Protein AF-0000000072266587 (afdb_homodimer)

InterPro domains:
  IPR001907 ATP-dependent Clp protease proteolytic subunit [PR00127] (75-95)
  IPR001907 ATP-dependent Clp protease proteolytic subunit [PR00127] (106-123)
  IPR001907 ATP-dependent Clp protease proteolytic subunit [PR00127] (182-201)
  IPR023562 Clp protease proteolytic subunit /Translocation-enhancing protein TepA [PF00574] (73-204)
  IPR023562 Clp protease proteolytic subunit /Translocation-enhancing protein TepA [PTHR10381] (73-211)
  IPR029045 ClpP/crotonase-like domain superfamily [SSF52096] (41-207)

Radius of gyration: 27.2 Å; Cα contacts (8 Å, |Δi|>4): 1131; chains: 2; bounding box: 37×79×66 Å

Sequence (558 aa):
MSMRDLPKAEVSAKPGIRSDVNVKALQRWNPDVRSAAEEGDASISILEVIGQDFWGDGVTAKRISGALRAIGDRDVVVNINSPGGDFFEGLAIYNALREHPAKVTVRVLGVAASAASVIAMAGDEIRIARAGFLMIHNTWVLAAGDRHALTEVAQWLEPFDAVSADIYAARSGIDAKKISAMLDRETWISGGQAVEQGFADGLLSADELDLSDADEGRASARAERKFDVLASKAGVSRSEARELLAALKGSKPGAAPASMHDAAVAAEVRNLLNFAKTIMSMRDLPKAEVSAKPGIRSDVNVKALQRWNPDVRSAAEEGDASISILEVIGQDFWGDGVTAKRISGALRAIGDRDVVVNINSPGGDFFEGLAIYNALREHPAKVTVRVLGVAASAASVIAMAGDEIRIARAGFLMIHNTWVLAAGDRHALTEVAQWLEPFDAVSADIYAARSGIDAKKISAMLDRETWISGGQAVEQGFADGLLSADELDLSDADEGRASARAERKFDVLASKAGVSRSEARELLAALKGSKPGAAPASMHDAAVAAEVRNLLNFAKTI

Foldseek 3Di:
DAPAPFDQDDQDDDPQKFFFFQLVLLVQFDLLKDWLDDQPLQEAEQREEDDQFPVRDHNFLVVLLVSLVSNAQDEHEYEYRYRYGGLSRLSSLLNSLLPRNHAYEYEYRAEQEESSLLSQLSHSAYAYAQQHKYKAAQGDIDHDDDPVRVVVVVVVSVVVLQSSLRSQCSQQVDDSVVSSVCRHVIHMAGNVRCCVRRSHVYYDDPSGIDCPVVDPVCVLVSVLSSLQSLCSVVVHDPVRSVVLSCLVVVPDPDDDDSDPVNVVSVVSSVVSVVVSVVD/DAPAPFDQDDQDDDPQKFFFFQLVLLVQFDLLKDWLDDQPLQEAEQSEEDDQFPVRDHNFLVVLLVSLVSNAQDEHEYEYRYRYGGLSRLSSLLNSLLPRNHAYEYEYRAEQEESSLLSQLSGSAYAYAQQHKYKAAQGDIDHDDDPVRVVVVVVVSVVVLQSSLRSQCSQ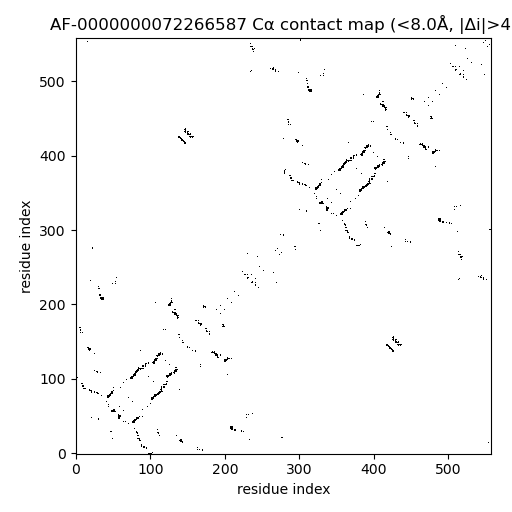QVDDSVVSSVCRHVIHMAGNVRCCVRRSHVYYDDPSGIDPPVVDPVCVLVSVLSSLQSLCSVVVHDPVRSVVLSCLVVVPPPDDDDSDPVNVVSVVVSVVSVVVSVVD

pLDDT: mean 75.25, std 22.13, range [27.99, 98.06]

Solvent-accessible surface area (backbone atoms only — not comparable to full-atom values): 28192 Å² total; per-residue (Å²): 70,38,89,50,92,65,72,82,60,87,72,79,88,55,86,54,50,41,44,54,58,47,54,70,35,51,71,69,45,61,74,48,54,41,70,46,52,81,77,53,88,40,51,46,77,42,55,46,44,31,23,69,40,90,81,65,44,49,49,36,37,66,57,51,52,52,52,46,60,73,47,47,82,43,59,34,40,36,41,32,27,17,32,10,23,22,46,55,38,21,39,48,37,20,47,52,52,21,52,32,72,35,57,34,37,22,36,31,65,36,29,21,14,43,25,35,36,57,31,46,63,33,30,66,40,26,29,25,19,63,90,8,37,38,29,43,46,50,63,43,31,35,42,62,39,29,39,68,52,30,38,49,50,20,58,65,43,47,63,56,38,50,45,50,22,48,41,52,19,64,58,26,68,45,53,46,68,60,41,43,52,40,21,71,66,50,37,79,35,43,23,62,52,25,36,75,56,30,69,26,74,39,68,44,60,75,78,47,49,29,59,74,65,61,41,78,83,36,50,58,55,45,52,47,50,53,46,4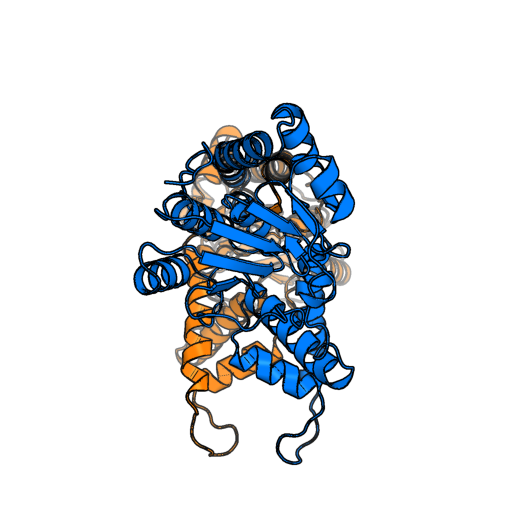9,52,52,27,40,73,44,58,40,42,66,67,54,42,48,50,49,48,36,51,70,66,62,59,64,69,84,85,78,77,87,57,84,60,49,62,48,53,54,50,36,52,44,47,52,44,42,49,43,63,62,84,68,40,88,49,92,68,73,82,61,87,72,78,87,54,86,56,52,41,44,55,58,47,54,70,36,51,70,69,45,62,72,51,52,42,72,44,53,79,75,55,90,41,51,46,77,40,54,46,44,31,23,69,41,90,80,67,42,50,48,37,36,68,57,50,49,52,51,48,61,73,47,48,83,43,59,34,40,36,39,31,26,16,32,9,22,22,46,54,38,22,40,47,38,21,47,51,50,21,52,32,72,34,55,33,36,23,35,31,65,37,28,20,15,42,25,36,35,56,32,48,64,31,31,67,40,28,30,24,17,63,89,9,37,38,29,44,48,50,63,43,32,36,40,62,37,30,40,68,52,30,38,52,49,20,59,65,41,48,63,56,38,50,45,50,22,49,41,52,17,65,58,25,68,46,53,45,68,59,41,45,54,40,22,71,65,49,36,79,36,43,24,63,51,25,36,74,56,30,69,24,75,38,68,45,57,75,78,46,51,29,59,74,65,63,41,78,81,36,49,59,55,43,51,48,50,54,44,50,52,50,30,37,74,46,55,40,36,68,62,55,43,48,50,50,47,37,55,70,65,62,56,58,69,85,80,77,79,87,57,86,65,54,63,53,52,55,50,41,52,43,46,54,45,43,47,44,63,61,82

Nearest PDB structures (foldseek):
  8szn-assembly2_N  TM=8.868E-01  e=2.809E-10  Neisseria meningitidis
  6nay-assembly2_a  TM=8.781E-01  e=2.220E-10  Neisseria meningitidis
  6nay-assembly1_J  TM=8.818E-01  e=2.979E-10  Neisseria meningitidis
  6naw-assembly1_E  TM=8.420E-01  e=1.654E-10  Neisseria meningitidis
  4u0h-assembly1_A-2  TM=7.979E-01  e=1.387E-10  Mycobacterium tuberculosis H37Rv

Structure (mmCIF, N/CA/C/O backbone):
data_AF-0000000072266587-model_v1
#
loop_
_entity.id
_entity.type
_entity.pdbx_description
1 polymer 'ATP-dependent Clp protease proteolytic subunit'
#
loop_
_atom_site.group_PDB
_atom_site.id
_atom_site.type_symbol
_atom_site.label_atom_id
_atom_site.label_alt_id
_atom_site.label_comp_id
_atom_site.label_asym_id
_atom_site.label_entity_id
_atom_site.label_seq_id
_atom_site.pdbx_PDB_ins_code
_atom_site.Cartn_x
_atom_site.Cartn_y
_atom_site.Cartn_z
_atom_site.occupancy
_atom_site.B_iso_or_equiv
_atom_site.auth_seq_id
_atom_site.auth_comp_id
_atom_site.auth_asym_id
_atom_site.auth_atom_id
_atom_site.pdbx_PDB_model_num
ATOM 1 N N . MET A 1 1 ? 12.032 29.324 20.747 1 43 1 MET A N 1
ATOM 2 C CA . MET A 1 1 ? 11.499 28.162 21.451 1 43 1 MET A CA 1
ATOM 3 C C . MET A 1 1 ? 10.033 28.373 21.817 1 43 1 MET A C 1
ATOM 5 O O . MET A 1 1 ? 9.607 29.502 22.064 1 43 1 MET A O 1
ATOM 9 N N . SER A 1 2 ? 9.151 27.391 21.273 1 47.6 2 SER A N 1
ATOM 10 C CA . SER A 1 2 ? 7.72 27.543 21.51 1 47.6 2 SER A CA 1
ATOM 11 C C . SER A 1 2 ? 7.44 27.978 22.945 1 47.6 2 SER A C 1
ATOM 13 O O . SER A 1 2 ? 8.185 27.626 23.862 1 47.6 2 SER A O 1
ATOM 15 N N . MET A 1 3 ? 6.759 28.979 23.127 1 53.21 3 MET A N 1
ATOM 16 C CA . MET A 1 3 ? 6.334 29.435 24.447 1 53.21 3 MET A CA 1
ATOM 17 C C . MET A 1 3 ? 5.617 28.321 25.203 1 53.21 3 MET A C 1
ATOM 19 O O . MET A 1 3 ? 5.394 28.427 26.41 1 53.21 3 MET A O 1
ATOM 23 N N . ARG A 1 4 ? 5.269 27.179 24.376 1 52.21 4 ARG A N 1
ATOM 24 C CA . ARG A 1 4 ? 4.646 26.02 25.008 1 52.21 4 ARG A CA 1
ATOM 25 C C . ARG A 1 4 ? 5.601 24.831 25.034 1 52.21 4 ARG A C 1
ATOM 27 O O . ARG A 1 4 ? 6.474 24.71 24.172 1 52.21 4 ARG A O 1
ATOM 34 N N . ASP A 1 5 ? 5.698 24.168 26.118 1 55.2 5 ASP A N 1
ATOM 35 C CA . ASP A 1 5 ? 6.497 22.954 26.249 1 55.2 5 ASP A CA 1
ATOM 36 C C . ASP A 1 5 ? 5.938 21.832 25.377 1 55.2 5 ASP A C 1
ATOM 38 O O . ASP A 1 5 ? 5.163 20.998 25.85 1 55.2 5 ASP A O 1
ATOM 42 N N . LEU A 1 6 ? 6.189 21.973 24.023 1 55.83 6 LEU A N 1
ATOM 43 C CA . LEU A 1 6 ? 5.662 20.984 23.089 1 55.83 6 LEU A CA 1
ATOM 44 C C . LEU A 1 6 ? 6.705 19.913 22.787 1 55.83 6 LEU A C 1
ATOM 46 O O . LEU A 1 6 ? 7.896 20.214 22.674 1 55.83 6 LEU A O 1
ATOM 50 N N . PRO A 1 7 ? 6.299 18.713 22.829 1 49.51 7 PRO A N 1
ATOM 51 C CA . PRO A 1 7 ? 7.258 17.63 22.602 1 49.51 7 PRO A CA 1
ATOM 52 C C . PRO A 1 7 ? 7.897 17.687 21.216 1 49.51 7 PRO A C 1
ATOM 54 O O . PRO A 1 7 ? 7.244 18.085 20.248 1 49.51 7 PRO A O 1
ATOM 57 N N . LYS A 1 8 ? 9.203 17.39 21.173 1 56.65 8 LYS A N 1
ATOM 58 C CA . LYS A 1 8 ? 9.895 17.212 19.899 1 56.65 8 LYS A CA 1
ATOM 59 C C . LYS A 1 8 ? 9.542 15.87 19.265 1 56.65 8 LYS A C 1
ATOM 61 O O . LYS A 1 8 ? 9.434 14.858 19.96 1 56.65 8 LYS A O 1
ATOM 66 N N . ALA A 1 9 ? 9.16 15.873 17.976 1 53.41 9 ALA A N 1
ATOM 67 C CA . ALA A 1 9 ? 8.843 14.619 17.298 1 53.41 9 ALA A CA 1
ATOM 68 C C . ALA A 1 9 ? 10.035 14.116 16.49 1 53.41 9 ALA A C 1
ATOM 70 O O . ALA A 1 9 ? 10.577 14.842 15.653 1 53.41 9 ALA A O 1
ATOM 71 N N . GLU A 1 10 ? 10.648 12.9 16.801 1 45.99 10 GLU A N 1
ATOM 72 C CA . GLU A 1 10 ? 11.682 12.284 15.975 1 45.99 10 GLU A CA 1
ATOM 73 C C . GLU A 1 10 ? 11.096 11.73 14.679 1 45.99 10 GLU A C 1
ATOM 75 O O . GLU A 1 10 ? 10.073 11.043 14.698 1 45.99 10 GLU A O 1
ATOM 80 N N . VAL A 1 11 ? 11.538 12.283 13.57 1 49.49 11 VAL A N 1
ATOM 81 C CA . VAL A 1 11 ? 10.991 11.892 12.275 1 49.49 11 VAL A CA 1
ATOM 82 C C . VAL A 1 11 ? 11.861 10.801 11.655 1 49.49 11 VAL A C 1
ATOM 84 O O . VAL A 1 11 ? 13.069 10.984 11.483 1 49.49 11 VAL A O 1
ATOM 87 N N . SER A 1 12 ? 11.513 9.496 11.645 1 41.08 12 SER A N 1
ATOM 88 C CA . SER A 1 12 ? 12.234 8.49 10.873 1 41.08 12 SER A CA 1
ATOM 89 C C . SER A 1 12 ? 11.344 7.874 9.799 1 41.08 12 SER A C 1
ATOM 91 O O . SER A 1 12 ? 10.362 7.197 10.112 1 41.08 12 SER A O 1
ATOM 93 N N . ALA A 1 13 ? 11.545 8.314 8.555 1 46.08 13 ALA A N 1
ATOM 94 C CA . ALA A 1 13 ? 10.814 7.699 7.449 1 46.08 13 ALA A CA 1
ATOM 95 C C . ALA A 1 13 ? 11.435 6.361 7.059 1 46.08 13 ALA A C 1
ATOM 97 O O . ALA A 1 13 ? 12.64 6.157 7.221 1 46.08 13 ALA A O 1
ATOM 98 N N . LYS A 1 14 ? 10.589 5.311 6.888 1 48.36 14 LYS A N 1
ATOM 99 C CA . LYS A 1 14 ? 11.041 4.015 6.391 1 48.36 14 LYS A CA 1
ATOM 100 C C . LYS A 1 14 ? 10.831 3.902 4.883 1 48.36 14 LYS A C 1
ATOM 102 O O . LYS A 1 14 ? 9.773 4.269 4.369 1 48.36 14 LYS A O 1
ATOM 107 N N . PRO A 1 15 ? 11.82 3.402 4.192 1 42.35 15 PRO A N 1
ATOM 108 C CA . PRO A 1 15 ? 11.67 3.221 2.746 1 42.35 15 PRO A CA 1
ATOM 109 C C . PRO A 1 15 ? 10.492 2.319 2.384 1 42.35 15 PRO A C 1
ATOM 111 O O . PRO A 1 15 ? 10.22 1.341 3.085 1 42.35 15 PRO A O 1
ATOM 114 N N . GLY A 1 16 ? 9.759 2.757 1.42 1 48.08 16 GLY A N 1
ATOM 115 C CA . GLY A 1 16 ? 8.673 1.955 0.879 1 48.08 16 GLY A CA 1
ATOM 116 C C . GLY A 1 16 ? 7.341 2.222 1.552 1 48.08 16 GLY A C 1
ATOM 117 O O . GLY A 1 16 ? 6.321 1.643 1.174 1 48.08 16 GLY A O 1
ATOM 118 N N . ILE A 1 17 ? 7.48 2.964 2.662 1 53.07 17 ILE A N 1
ATOM 119 C CA . ILE A 1 17 ? 6.256 3.319 3.372 1 53.07 17 ILE A CA 1
ATOM 120 C C . ILE A 1 17 ? 5.884 4.768 3.067 1 53.07 17 ILE A C 1
ATOM 122 O O . ILE A 1 17 ? 6.744 5.652 3.078 1 53.07 17 ILE A O 1
ATOM 126 N N . ARG A 1 18 ? 4.735 4.986 2.599 1 56.58 18 ARG A N 1
ATOM 127 C CA . ARG A 1 18 ? 4.295 6.356 2.356 1 56.58 18 ARG A CA 1
ATOM 128 C C . ARG A 1 18 ? 3.024 6.669 3.138 1 56.58 18 ARG A C 1
ATOM 130 O O . ARG A 1 18 ? 2.168 5.8 3.316 1 56.58 18 ARG A O 1
ATOM 137 N N . SER A 1 19 ? 3.069 7.723 3.806 1 62.05 19 SER A N 1
ATOM 138 C CA . SER A 1 19 ? 1.827 8.246 4.368 1 62.05 19 SER A CA 1
ATOM 139 C C . SER A 1 19 ? 1.061 9.073 3.341 1 62.05 19 SER A C 1
ATOM 141 O O . SER A 1 19 ? 1.662 9.685 2.455 1 62.05 19 SER A O 1
ATOM 143 N N . ASP A 1 20 ? -0.267 8.806 3.318 1 60.32 20 ASP A N 1
ATOM 144 C CA . ASP A 1 20 ? -1.044 9.509 2.301 1 60.32 20 ASP A CA 1
ATOM 145 C C . ASP A 1 20 ? -2.286 10.156 2.909 1 60.32 20 ASP A C 1
ATOM 147 O O . ASP A 1 20 ? -2.61 9.917 4.073 1 60.32 20 ASP A O 1
ATOM 151 N N . VAL A 1 21 ? -2.786 11.052 2.112 1 60.72 21 VAL A N 1
ATOM 152 C CA . VAL A 1 21 ? -3.972 11.81 2.498 1 60.72 21 VAL A CA 1
ATOM 153 C C . VAL A 1 21 ? -5.152 10.861 2.691 1 60.72 21 VAL A C 1
ATOM 155 O O . VAL A 1 21 ? -5.34 9.927 1.908 1 60.72 21 VAL A O 1
ATOM 158 N N . ASN A 1 22 ? -5.748 11.144 3.74 1 65.09 22 ASN A N 1
ATOM 159 C CA . ASN A 1 22 ? -7 10.438 3.99 1 65.09 22 ASN A CA 1
ATOM 160 C C . ASN A 1 22 ? -8.106 10.907 3.048 1 65.09 22 ASN A C 1
ATOM 162 O O . ASN A 1 22 ? -8.344 12.108 2.913 1 65.09 22 ASN A O 1
ATOM 166 N N . VAL A 1 23 ? -8.793 10.035 2.449 1 62.09 23 VAL A N 1
ATOM 167 C CA . VAL A 1 23 ? -9.793 10.362 1.439 1 62.09 23 VAL A CA 1
ATOM 168 C C . VAL A 1 23 ? -10.907 11.198 2.066 1 62.09 23 VAL A C 1
ATOM 170 O O . VAL A 1 23 ? -11.432 12.119 1.434 1 62.09 23 VAL A O 1
ATOM 173 N N . LYS A 1 24 ? -11.306 10.915 3.25 1 67.25 24 LYS A N 1
ATOM 174 C CA . LYS A 1 24 ? -12.348 11.679 3.928 1 67.25 24 LYS A CA 1
ATOM 175 C C . LYS A 1 24 ? -11.917 13.127 4.143 1 67.25 24 LYS A C 1
ATOM 177 O O . LYS A 1 24 ? -12.729 14.047 4.024 1 67.25 24 LYS A O 1
ATOM 182 N N . ALA A 1 25 ? -10.629 13.276 4.472 1 72.45 25 ALA A N 1
ATOM 183 C CA . ALA A 1 25 ? -10.101 14.626 4.652 1 72.45 25 ALA A CA 1
ATOM 184 C C . ALA A 1 25 ? -10.106 15.397 3.335 1 72.45 25 ALA A C 1
ATOM 186 O O . ALA A 1 25 ? -10.426 16.588 3.308 1 72.45 25 ALA A O 1
ATOM 187 N N . LEU A 1 26 ? -9.827 14.69 2.314 1 70.99 26 LEU A N 1
ATOM 188 C CA . LEU A 1 26 ? -9.828 15.31 0.994 1 70.99 26 LEU A CA 1
ATOM 189 C C . LEU A 1 26 ? -11.235 15.748 0.6 1 70.99 26 LEU A C 1
ATOM 191 O O . LEU A 1 26 ? -11.411 16.801 -0.018 1 70.99 26 LEU A O 1
ATOM 195 N N . GLN A 1 27 ? -12.22 14.968 0.974 1 67.05 27 GLN A N 1
ATOM 196 C CA . GLN A 1 27 ? -13.609 15.273 0.65 1 67.05 27 GLN A CA 1
ATOM 197 C C . GLN A 1 27 ? -14.089 16.514 1.398 1 67.05 27 GLN A C 1
ATOM 199 O O . GLN A 1 27 ? -14.894 17.288 0.875 1 67.05 27 GLN A O 1
ATOM 204 N N . ARG A 1 28 ? -13.549 16.787 2.501 1 72.09 28 ARG A N 1
ATOM 205 C CA . ARG A 1 28 ? -13.994 17.902 3.33 1 72.09 28 ARG A CA 1
ATOM 206 C C . ARG A 1 28 ? -13.151 19.147 3.074 1 72.09 28 ARG A C 1
ATOM 208 O O . ARG A 1 28 ? -13.519 20.248 3.488 1 72.09 28 ARG A O 1
ATOM 215 N N . TRP A 1 29 ? -12.114 18.944 2.398 1 76.67 29 TRP A N 1
ATOM 216 C CA . TRP A 1 29 ? -11.184 20.036 2.134 1 76.67 29 TRP A CA 1
ATOM 217 C C . TRP A 1 29 ? -11.705 20.939 1.021 1 76.67 29 TRP A C 1
ATOM 219 O O . TRP A 1 29 ? -12.095 20.458 -0.045 1 76.67 29 TRP A O 1
ATOM 229 N N . ASN A 1 30 ? -11.901 22.224 1.322 1 75.17 30 ASN A N 1
ATOM 230 C CA . ASN A 1 30 ? -12.183 23.258 0.332 1 75.17 30 ASN A CA 1
ATOM 231 C C . ASN A 1 30 ? -10.955 24.12 0.056 1 75.17 30 ASN A C 1
ATOM 233 O O . ASN A 1 30 ? -10.599 24.979 0.865 1 75.17 30 ASN A O 1
ATOM 237 N N . PRO A 1 31 ? -10.329 23.879 -1.105 1 74.32 31 PRO A N 1
ATOM 238 C CA . PRO A 1 31 ? -9.062 24.558 -1.387 1 74.32 31 PRO A CA 1
ATOM 239 C C . PRO A 1 31 ? -9.223 26.068 -1.541 1 74.32 31 PRO A C 1
ATOM 241 O O . PRO A 1 31 ? -8.23 26.8 -1.555 1 74.32 31 PRO A O 1
ATOM 244 N N . ASP A 1 32 ? -10.396 26.564 -1.543 1 73.74 32 ASP A N 1
ATOM 245 C CA . ASP A 1 32 ? -10.625 27.977 -1.828 1 73.74 32 ASP A CA 1
ATOM 246 C C . ASP A 1 32 ? -10.626 28.802 -0.543 1 73.74 32 ASP A C 1
ATOM 248 O O . ASP A 1 32 ? -10.585 30.034 -0.59 1 73.74 32 ASP A O 1
ATOM 252 N N . VAL A 1 33 ? -10.724 28.178 0.57 1 72.01 33 VAL A N 1
ATOM 253 C CA . VAL A 1 33 ? -10.736 28.891 1.843 1 72.01 33 VAL A CA 1
ATOM 254 C C . VAL A 1 33 ? -9.356 29.486 2.115 1 72.01 33 VAL A C 1
ATOM 256 O O . VAL A 1 33 ? -8.354 28.767 2.126 1 72.01 33 VAL A O 1
ATOM 259 N N . ARG A 1 34 ? -9.327 30.812 2.173 1 75.91 34 ARG A N 1
ATOM 260 C CA . ARG A 1 34 ? -8.084 31.533 2.425 1 75.91 34 ARG A CA 1
ATOM 261 C C . ARG A 1 34 ? -8.272 32.586 3.512 1 75.91 34 ARG A C 1
ATOM 263 O O . ARG A 1 34 ? -9.392 32.815 3.975 1 75.91 34 ARG A O 1
ATOM 270 N N . SER A 1 35 ? -7.186 33.104 3.931 1 77.12 35 SER A N 1
ATOM 271 C CA . SER A 1 35 ? -7.246 34.196 4.897 1 77.12 35 SER A CA 1
ATOM 272 C C . SER A 1 35 ? -7.684 35.498 4.234 1 77.12 35 SER A C 1
ATOM 274 O O . SER A 1 35 ? -7.231 35.824 3.135 1 77.12 35 SER A O 1
ATOM 276 N N . ALA A 1 36 ? -8.643 36.108 4.894 1 71.44 36 ALA A N 1
ATOM 277 C CA . ALA A 1 36 ? -9.074 37.415 4.404 1 71.44 36 ALA A CA 1
ATOM 278 C C . ALA A 1 36 ? -8.093 38.507 4.82 1 71.44 36 ALA A C 1
ATOM 280 O O . ALA A 1 36 ? -8.068 39.588 4.226 1 71.44 36 ALA A O 1
ATOM 281 N N . ALA A 1 37 ? -7.416 38.183 5.845 1 63.47 37 ALA A N 1
ATOM 282 C CA . ALA A 1 37 ? -6.52 39.212 6.366 1 63.47 37 ALA A CA 1
ATOM 283 C C . ALA A 1 37 ? -5.338 39.4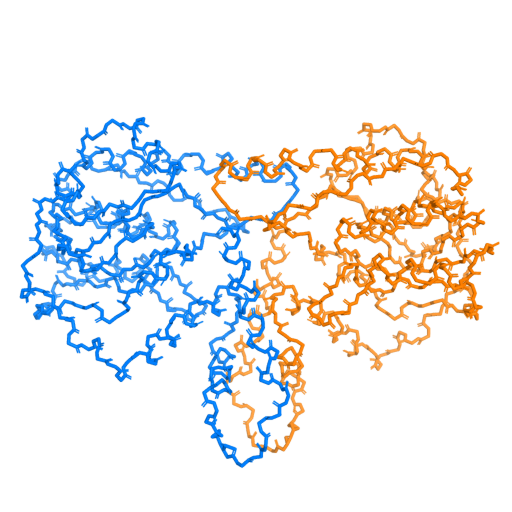37 5.427 1 63.47 37 ALA A C 1
ATOM 285 O O . ALA A 1 37 ? -4.872 38.502 4.77 1 63.47 37 ALA A O 1
ATOM 286 N N . GLU A 1 38 ? -5.096 40.707 5.164 1 58.89 38 GLU A N 1
ATOM 287 C CA . GLU A 1 38 ? -3.906 41.038 4.386 1 58.89 38 GLU A CA 1
ATOM 288 C C . GLU A 1 38 ? -2.678 40.304 4.917 1 58.89 38 GLU A C 1
ATOM 290 O O . GLU A 1 38 ? -2.4 40.336 6.117 1 58.89 38 GLU A O 1
ATOM 295 N N . GLU A 1 39 ? -2.271 39.297 4.127 1 62.91 39 GLU A N 1
ATOM 296 C CA . GLU A 1 39 ? -1.106 38.517 4.534 1 62.91 39 GLU A CA 1
ATOM 297 C C . GLU A 1 39 ? 0.132 39.399 4.66 1 62.91 39 GLU A C 1
ATOM 299 O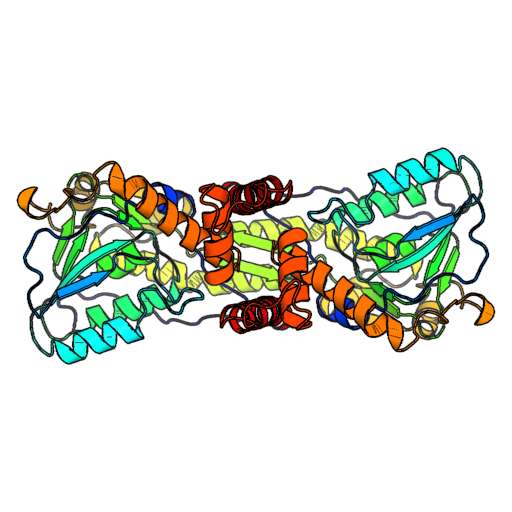 O . GLU A 1 39 ? 0.537 40.052 3.696 1 62.91 39 GLU A O 1
ATOM 304 N N . GLY A 1 40 ? 0.329 39.907 5.92 1 67.56 40 GLY A N 1
ATOM 305 C CA . GLY A 1 40 ? 1.577 40.638 6.063 1 67.56 40 GLY A CA 1
ATOM 306 C C . GLY A 1 40 ? 2.8 39.801 5.738 1 67.56 40 GLY A C 1
ATOM 307 O O . GLY A 1 40 ? 2.679 38.62 5.405 1 67.56 40 GLY A O 1
ATOM 308 N N . ASP A 1 41 ? 3.942 40.431 5.696 1 79.21 41 ASP A N 1
ATOM 309 C CA . ASP A 1 41 ? 5.212 39.819 5.316 1 79.21 41 ASP A CA 1
ATOM 310 C C . ASP A 1 41 ? 5.617 38.733 6.31 1 79.21 41 ASP A C 1
ATOM 312 O O . ASP A 1 41 ? 6.501 37.922 6.025 1 79.21 41 ASP A O 1
ATOM 316 N N . ALA A 1 42 ? 4.888 38.637 7.444 1 92.08 42 ALA A N 1
ATOM 317 C CA . ALA A 1 42 ? 5.263 37.617 8.419 1 92.08 42 ALA A CA 1
ATOM 318 C C . ALA A 1 42 ? 4.168 36.564 8.56 1 92.08 42 ALA A C 1
ATOM 320 O O . ALA A 1 42 ? 3.676 36.314 9.663 1 92.08 42 ALA A O 1
ATOM 321 N N . SER A 1 43 ? 3.748 36.089 7.428 1 94.06 43 SER A N 1
ATOM 322 C CA . SER A 1 43 ? 2.718 35.055 7.433 1 94.06 43 SER A CA 1
ATOM 323 C C . SER A 1 43 ? 3.117 33.873 6.556 1 94.06 43 SER A C 1
ATOM 325 O O . SER A 1 43 ? 3.858 34.037 5.584 1 94.06 43 SER A O 1
ATOM 327 N N . ILE A 1 44 ? 2.74 32.723 6.985 1 94.81 44 ILE A N 1
ATOM 328 C CA . ILE A 1 44 ? 2.945 31.476 6.255 1 94.81 44 ILE A CA 1
ATOM 329 C C . ILE A 1 44 ? 1.599 30.804 5.995 1 94.81 44 ILE A C 1
ATOM 331 O O . ILE A 1 44 ? 0.738 30.761 6.878 1 94.81 44 ILE A O 1
ATOM 335 N N . SER A 1 45 ? 1.426 30.319 4.791 1 92.86 45 SER A N 1
ATOM 336 C CA . SER A 1 45 ? 0.169 29.656 4.461 1 92.86 45 SER A CA 1
ATOM 337 C C . SER A 1 45 ? 0.389 28.18 4.145 1 92.86 45 SER A C 1
ATOM 339 O O . SER A 1 45 ? 1.277 27.833 3.363 1 92.86 45 SER A O 1
ATOM 341 N N . ILE A 1 46 ? -0.34 27.356 4.817 1 93.05 46 ILE A N 1
ATOM 342 C CA . ILE A 1 46 ? -0.412 25.924 4.546 1 93.05 46 ILE A CA 1
ATOM 343 C C . ILE A 1 46 ? -1.8 25.569 4.016 1 93.05 46 ILE A C 1
ATOM 345 O O . ILE A 1 46 ? -2.698 25.229 4.79 1 93.05 46 ILE A O 1
ATOM 349 N N . LEU A 1 47 ? -1.966 25.666 2.721 1 88.66 47 LEU A N 1
ATOM 350 C CA . LEU A 1 47 ? -3.308 25.607 2.151 1 88.66 47 LEU A CA 1
ATOM 351 C C . LEU A 1 47 ? -3.448 24.412 1.214 1 88.66 47 LEU A C 1
ATOM 353 O O . LEU A 1 47 ? -4.428 24.311 0.472 1 88.66 47 LEU A O 1
ATOM 357 N N . GLU A 1 48 ? -2.421 23.574 1.244 1 86.32 48 GLU A N 1
ATOM 358 C CA . GLU A 1 48 ? -2.401 22.422 0.347 1 86.32 48 GLU A CA 1
ATOM 359 C C . GLU A 1 48 ? -1.947 21.162 1.078 1 86.32 48 GLU A C 1
ATOM 361 O O . GLU A 1 48 ? -1.885 21.14 2.309 1 86.32 48 GLU A O 1
ATOM 366 N N . VAL A 1 49 ? -1.737 20.152 0.265 1 84.6 49 VAL A N 1
ATOM 367 C CA . VAL A 1 49 ? -1.304 18.873 0.819 1 84.6 49 VAL A CA 1
ATOM 368 C C . VAL A 1 49 ? 0.095 19.015 1.415 1 84.6 49 VAL A C 1
ATOM 370 O O . VAL A 1 49 ? 0.948 19.706 0.854 1 84.6 49 VAL A O 1
ATOM 373 N N . ILE A 1 50 ? 0.26 18.392 2.581 1 88.56 50 ILE A N 1
ATOM 374 C CA . ILE A 1 50 ? 1.561 18.393 3.242 1 88.56 50 ILE A CA 1
ATOM 375 C C . ILE A 1 50 ? 2.46 17.33 2.614 1 88.56 50 ILE A C 1
ATOM 377 O O . ILE A 1 50 ? 2.088 16.156 2.544 1 88.56 50 ILE A O 1
ATOM 381 N N . GLY A 1 51 ? 3.617 17.765 2.28 1 84.46 51 GLY A N 1
ATOM 382 C CA . GLY A 1 51 ? 4.536 16.893 1.567 1 84.46 51 GLY A CA 1
ATOM 383 C C . GLY A 1 51 ? 4.553 17.141 0.07 1 84.46 51 GLY A C 1
ATOM 384 O O . GLY A 1 51 ? 3.651 17.785 -0.468 1 84.46 51 GLY A O 1
ATOM 385 N N . GLN A 1 52 ? 5.658 16.72 -0.533 1 63.09 52 GLN A N 1
ATOM 386 C CA . GLN A 1 52 ? 5.827 16.993 -1.957 1 63.09 52 GLN A CA 1
ATOM 387 C C . GLN A 1 52 ? 5.009 16.022 -2.804 1 63.09 52 GLN A C 1
ATOM 389 O O . GLN A 1 52 ? 4.96 14.825 -2.513 1 63.09 52 GLN A O 1
ATOM 394 N N . ASP A 1 53 ? 4.203 16.771 -3.534 1 53.86 53 ASP A N 1
ATOM 395 C CA . ASP A 1 53 ? 3.61 15.91 -4.552 1 53.86 53 ASP A CA 1
ATOM 396 C C . ASP A 1 53 ? 4.595 15.641 -5.687 1 53.86 53 ASP A C 1
ATOM 398 O O . ASP A 1 53 ? 5.766 16.017 -5.601 1 53.86 53 ASP A O 1
ATOM 402 N N . PHE A 1 54 ? 4.289 14.794 -6.467 1 43.87 54 PHE A N 1
ATOM 403 C CA . PHE A 1 54 ? 5.158 14.411 -7.574 1 43.87 54 PHE A CA 1
ATOM 404 C C . PHE A 1 54 ? 5.662 15.641 -8.319 1 43.87 54 PHE A C 1
ATOM 406 O O . PHE A 1 54 ? 6.731 15.609 -8.93 1 43.87 54 PHE A O 1
ATOM 413 N N . TRP A 1 55 ? 4.875 16.76 -8.231 1 45.91 55 TRP A N 1
ATOM 414 C CA . TRP A 1 55 ? 5.238 17.964 -8.972 1 45.91 55 TRP A CA 1
ATOM 415 C C . TRP A 1 55 ? 6.119 18.878 -8.127 1 45.91 55 TRP A C 1
ATOM 417 O O . TRP A 1 55 ? 6.492 19.969 -8.565 1 45.91 55 TRP A O 1
ATOM 427 N N . GLY A 1 56 ? 6.368 18.307 -7.179 1 54.01 56 GLY A N 1
ATOM 428 C CA . GLY A 1 56 ? 7.168 19.141 -6.297 1 54.01 56 GLY A CA 1
ATOM 429 C C . GLY A 1 56 ? 6.347 20.162 -5.533 1 54.01 56 GLY A C 1
ATOM 430 O O . GLY A 1 56 ? 6.901 21.027 -4.851 1 54.01 56 GLY A O 1
ATOM 431 N N . ASP A 1 57 ? 5.001 19.95 -5.806 1 62.58 57 ASP A N 1
ATOM 432 C CA . ASP A 1 57 ? 4.132 20.903 -5.122 1 62.58 57 ASP A CA 1
ATOM 433 C C . ASP A 1 57 ? 3.682 20.362 -3.767 1 62.58 57 ASP A C 1
ATOM 435 O O . ASP A 1 57 ? 3.714 19.152 -3.534 1 62.58 57 ASP A O 1
ATOM 439 N N . GLY A 1 58 ? 3.468 21.168 -2.936 1 77.31 58 GLY A N 1
ATOM 440 C CA . GLY A 1 58 ? 3.069 20.85 -1.574 1 77.31 58 GLY A CA 1
ATOM 441 C C . GLY A 1 58 ? 3.826 21.649 -0.529 1 77.31 58 GLY A C 1
ATOM 442 O O . GLY A 1 58 ? 4.71 22.44 -0.865 1 77.31 58 GLY A O 1
ATOM 443 N N . VAL A 1 59 ? 3.322 21.604 0.626 1 88.06 59 VAL A N 1
ATOM 444 C CA . VAL A 1 59 ? 3.971 22.297 1.734 1 88.06 59 VAL A CA 1
ATOM 445 C C . VAL A 1 59 ? 5.028 21.392 2.362 1 88.06 59 VAL A C 1
ATOM 447 O O . VAL A 1 59 ? 4.708 20.318 2.877 1 88.06 59 VAL A O 1
ATOM 450 N N . THR A 1 60 ? 6.228 21.815 2.229 1 88.16 60 THR A N 1
ATOM 451 C CA . THR A 1 60 ? 7.326 21.01 2.753 1 88.16 60 THR A CA 1
ATOM 452 C C . THR A 1 60 ? 7.999 21.711 3.929 1 88.16 60 THR A C 1
ATOM 454 O O . THR A 1 60 ? 7.84 22.92 4.111 1 88.16 60 THR A O 1
ATOM 457 N N . ALA A 1 61 ? 8.778 20.901 4.709 1 89.55 61 ALA A N 1
ATOM 458 C CA . ALA A 1 61 ? 9.552 21.451 5.819 1 89.55 61 ALA A CA 1
ATOM 459 C C . ALA A 1 61 ? 10.6 22.441 5.319 1 89.55 61 ALA A C 1
ATOM 461 O O . ALA A 1 61 ? 10.857 23.461 5.962 1 89.55 61 ALA A O 1
ATOM 462 N N . LYS A 1 62 ? 11.112 22.095 4.193 1 89.03 62 LYS A N 1
ATOM 463 C CA . LYS A 1 62 ? 12.116 22.976 3.604 1 89.03 62 LYS A CA 1
ATOM 464 C C . LYS A 1 62 ? 11.525 24.346 3.284 1 89.03 62 LYS A C 1
ATOM 466 O O . LYS A 1 62 ? 12.117 25.376 3.613 1 89.03 62 LYS A O 1
ATOM 471 N N . ARG A 1 63 ? 10.367 24.357 2.696 1 91.33 63 ARG A N 1
ATOM 472 C CA . ARG A 1 63 ? 9.696 25.604 2.345 1 91.33 63 ARG A CA 1
ATOM 473 C C . ARG A 1 63 ? 9.346 26.408 3.593 1 91.33 63 ARG A C 1
ATOM 475 O O . ARG A 1 63 ? 9.544 27.624 3.63 1 91.33 63 ARG A O 1
ATOM 482 N N . ILE A 1 64 ? 8.854 25.768 4.578 1 94.69 64 ILE A N 1
ATOM 483 C CA . ILE A 1 64 ? 8.448 26.436 5.81 1 94.69 64 ILE A CA 1
ATOM 484 C C . ILE A 1 64 ? 9.679 26.984 6.529 1 94.69 64 ILE A C 1
ATOM 486 O O . ILE A 1 64 ? 9.666 28.115 7.022 1 94.69 64 ILE A O 1
ATOM 490 N N . SER A 1 65 ? 10.759 26.191 6.576 1 93.32 65 SER A N 1
ATOM 491 C CA . SER A 1 65 ? 11.996 26.653 7.197 1 93.32 65 SER A CA 1
ATOM 492 C C . SER A 1 65 ? 12.555 27.873 6.473 1 93.32 65 SER A C 1
ATOM 494 O O . SER A 1 65 ? 13.058 28.802 7.109 1 93.32 65 SER A O 1
ATOM 496 N N . GLY A 1 66 ? 12.47 27.819 5.155 1 93.97 66 GLY A N 1
ATOM 497 C CA . GLY A 1 66 ? 12.889 28.977 4.382 1 93.97 66 GLY A CA 1
ATOM 498 C C . GLY A 1 66 ? 12.07 30.22 4.676 1 93.97 66 GLY A C 1
ATOM 499 O O . GLY A 1 66 ? 12.622 31.311 4.829 1 93.97 66 GLY A O 1
ATOM 500 N N . ALA A 1 67 ? 10.787 30.041 4.76 1 94.85 67 ALA A N 1
ATOM 501 C CA . ALA A 1 67 ? 9.898 31.154 5.082 1 94.85 67 ALA A CA 1
ATOM 502 C C . ALA A 1 67 ? 10.2 31.714 6.469 1 94.85 67 ALA A C 1
ATOM 504 O O . ALA A 1 67 ? 10.224 32.932 6.661 1 94.85 67 ALA A O 1
ATOM 505 N N . LEU A 1 68 ? 10.455 30.881 7.416 1 95.56 68 LEU A N 1
ATOM 506 C CA . LEU A 1 68 ? 10.745 31.303 8.782 1 95.56 68 LEU A CA 1
ATOM 507 C C . LEU A 1 68 ? 12.066 32.062 8.848 1 95.56 68 LEU A C 1
ATOM 509 O O . LEU A 1 68 ? 12.185 33.046 9.581 1 95.56 68 LEU A O 1
ATOM 513 N N . ARG A 1 69 ? 13.007 31.612 8.082 1 94.79 69 ARG A N 1
ATOM 514 C CA . ARG A 1 69 ? 14.282 32.321 8.026 1 94.79 69 ARG A CA 1
ATOM 515 C C . ARG A 1 69 ? 14.099 33.732 7.476 1 94.79 69 ARG A C 1
ATOM 517 O O . ARG A 1 69 ? 14.717 34.679 7.967 1 94.79 69 ARG A O 1
ATOM 524 N N . ALA A 1 70 ? 13.279 33.85 6.483 1 95.27 70 ALA A N 1
ATOM 525 C CA . ALA A 1 70 ? 13.015 35.146 5.862 1 95.27 70 ALA A CA 1
ATOM 526 C C . ALA A 1 70 ? 12.276 36.074 6.822 1 95.27 70 ALA A C 1
ATOM 528 O O . ALA A 1 70 ? 12.513 37.284 6.831 1 95.27 70 ALA A O 1
ATOM 529 N N . ILE A 1 71 ? 11.434 35.541 7.595 1 94.83 71 ILE A N 1
ATOM 530 C CA . ILE A 1 71 ? 10.655 36.303 8.565 1 94.83 71 ILE A CA 1
ATOM 531 C C . ILE A 1 71 ? 11.558 36.754 9.711 1 94.83 71 ILE A C 1
ATOM 533 O O . ILE A 1 71 ? 11.394 37.855 10.242 1 94.83 71 ILE A O 1
ATOM 537 N N . GLY A 1 72 ? 12.465 35.861 10.121 1 93.36 72 GLY A N 1
ATOM 538 C CA . GLY A 1 72 ? 13.388 36.201 11.192 1 93.36 72 GLY A CA 1
ATOM 539 C C . GLY A 1 72 ? 12.771 36.076 12.573 1 93.36 72 GLY A C 1
ATOM 540 O O . GLY A 1 72 ? 11.932 35.204 12.807 1 93.36 72 GLY A O 1
ATOM 541 N N . ASP A 1 73 ? 13.196 36.907 13.452 1 93.66 73 ASP A N 1
ATOM 542 C CA . ASP A 1 73 ? 12.804 36.788 14.853 1 93.66 73 ASP A CA 1
ATOM 543 C C . ASP A 1 73 ? 11.547 37.605 15.143 1 93.66 73 ASP A C 1
ATOM 545 O O . ASP A 1 73 ? 11.486 38.327 16.139 1 93.66 73 ASP A O 1
ATOM 549 N N . ARG A 1 74 ? 10.572 37.523 14.223 1 95.29 74 ARG A N 1
ATOM 550 C CA . ARG A 1 74 ? 9.306 38.229 14.389 1 95.29 74 ARG A CA 1
ATOM 551 C C . ARG A 1 74 ? 8.159 37.25 14.617 1 95.29 74 ARG A C 1
ATOM 553 O O . ARG A 1 74 ? 8.269 36.069 14.283 1 95.29 74 ARG A O 1
ATOM 560 N N . ASP A 1 75 ? 7.153 37.864 15.238 1 95.83 75 ASP A N 1
ATOM 561 C CA . ASP A 1 75 ? 5.928 37.078 15.352 1 95.83 75 ASP A CA 1
ATOM 562 C C . ASP A 1 75 ? 5.436 36.625 13.979 1 95.83 75 ASP A C 1
ATOM 564 O O . ASP A 1 75 ? 5.513 37.379 13.007 1 95.83 75 ASP A O 1
ATOM 568 N N . VAL A 1 76 ? 4.933 35.368 13.908 1 95.69 76 VAL A N 1
ATOM 569 C CA . VAL A 1 76 ? 4.493 34.83 12.625 1 95.69 76 VAL A CA 1
ATOM 570 C C . VAL A 1 76 ? 3.068 34.295 12.75 1 95.69 76 VAL A C 1
ATOM 572 O O . VAL A 1 76 ? 2.697 33.734 13.784 1 95.69 76 VAL A O 1
ATOM 575 N N . VAL A 1 77 ? 2.305 34.565 11.721 1 95.65 77 VAL A N 1
ATOM 576 C CA . VAL A 1 77 ? 0.967 33.994 11.609 1 95.65 77 VAL A CA 1
ATOM 577 C C . VAL A 1 77 ? 0.972 32.862 10.584 1 95.65 77 VAL A C 1
ATOM 579 O O . VAL A 1 77 ? 1.453 33.035 9.462 1 95.65 77 VAL A O 1
ATOM 582 N N . VAL A 1 78 ? 0.477 31.692 11 1 96.27 78 VAL A N 1
ATOM 583 C CA . VAL A 1 78 ? 0.39 30.535 10.115 1 96.27 78 VAL A CA 1
ATOM 584 C C . VAL A 1 78 ? -1.074 30.229 9.806 1 96.27 78 VAL A C 1
ATOM 586 O O . VAL A 1 78 ? -1.845 29.882 10.704 1 96.27 78 VAL A O 1
ATOM 589 N N . ASN A 1 79 ? -1.444 30.358 8.564 1 95.35 79 ASN A N 1
ATOM 590 C CA . ASN A 1 79 ? -2.795 30.039 8.115 1 95.35 79 ASN A CA 1
ATOM 591 C C . ASN A 1 79 ? -2.885 28.614 7.576 1 95.35 79 ASN A C 1
ATOM 593 O O . ASN A 1 79 ? -2.137 28.239 6.671 1 95.35 79 ASN A O 1
ATOM 597 N N . ILE A 1 80 ? -3.845 27.86 8.154 1 95.34 80 ILE A N 1
ATOM 598 C CA . ILE A 1 80 ? -3.91 26.453 7.774 1 95.34 80 ILE A CA 1
ATOM 599 C C . ILE A 1 80 ? -5.283 26.141 7.182 1 95.34 80 ILE A C 1
ATOM 601 O O . ILE A 1 80 ? -6.311 26.467 7.78 1 95.34 80 ILE A O 1
ATOM 605 N N . ASN A 1 81 ? -5.337 25.587 6.05 1 92.95 81 ASN A N 1
ATOM 606 C CA . ASN A 1 81 ? -6.423 24.881 5.379 1 92.95 81 ASN A CA 1
ATOM 607 C C . ASN A 1 81 ? -5.901 23.722 4.535 1 92.95 81 ASN A C 1
ATOM 609 O O . ASN A 1 81 ? -5.646 23.885 3.34 1 92.95 81 ASN A O 1
ATOM 613 N N . SER A 1 82 ? -5.806 22.586 5.184 1 91.4 82 SER A N 1
ATOM 614 C CA . SER A 1 82 ? -5.102 21.471 4.559 1 91.4 82 SER A CA 1
ATOM 615 C C . SER A 1 82 ? -5.781 20.142 4.873 1 91.4 82 SER A C 1
ATOM 617 O O . SER A 1 82 ? -6.181 19.898 6.013 1 91.4 82 SER A O 1
ATOM 619 N N . PRO A 1 83 ? -5.835 19.282 3.911 1 89.26 83 PRO A N 1
ATOM 620 C CA . PRO A 1 83 ? -6.379 17.944 4.152 1 89.26 83 PRO A CA 1
ATOM 621 C C . PRO A 1 83 ? -5.351 16.988 4.751 1 89.26 83 PRO A C 1
ATOM 623 O O . PRO A 1 83 ? -5.639 15.802 4.937 1 89.26 83 PRO A O 1
ATOM 626 N N . GLY A 1 84 ? -4.227 17.475 5.106 1 89.62 84 GLY A N 1
ATOM 627 C CA . GLY A 1 84 ? -3.18 16.607 5.621 1 89.62 84 GLY A CA 1
ATOM 628 C C . GLY A 1 84 ? -2.208 16.147 4.551 1 89.62 84 GLY A C 1
ATOM 629 O O . GLY A 1 84 ? -1.979 16.854 3.567 1 89.62 84 GLY A O 1
ATOM 630 N N . GLY A 1 85 ? -1.521 14.99 4.903 1 83.97 85 GLY A N 1
ATOM 631 C CA . GLY A 1 85 ? -0.518 14.465 3.989 1 83.97 85 GLY A CA 1
ATOM 632 C C . GLY A 1 85 ? 0.567 13.669 4.688 1 83.97 85 GLY A C 1
ATOM 633 O O . GLY A 1 85 ? 0.276 12.82 5.533 1 83.97 85 GLY A O 1
ATOM 634 N N . ASP A 1 86 ? 1.829 14.008 4.287 1 82.13 86 ASP A N 1
ATOM 635 C CA . ASP A 1 86 ? 2.972 13.283 4.835 1 82.13 86 ASP A CA 1
ATOM 636 C C . ASP A 1 86 ? 3.18 13.619 6.309 1 82.13 86 ASP A C 1
ATOM 638 O O . ASP A 1 86 ? 3.511 14.757 6.652 1 82.13 86 ASP A O 1
ATOM 642 N N . PHE A 1 87 ? 3.033 12.571 7.051 1 88.53 87 PHE A N 1
ATOM 643 C CA . PHE A 1 87 ? 3.095 12.767 8.495 1 88.53 87 PHE A CA 1
ATOM 644 C C . PHE A 1 87 ? 4.488 13.217 8.92 1 88.53 87 PHE A C 1
ATOM 646 O O . PHE A 1 87 ? 4.629 14.065 9.804 1 88.53 87 PHE A O 1
ATOM 653 N N . PHE A 1 88 ? 5.469 12.757 8.358 1 82.37 88 PHE A N 1
ATOM 654 C CA . PHE A 1 88 ? 6.84 13.059 8.751 1 82.37 88 PHE A CA 1
ATOM 655 C C . PHE A 1 88 ? 7.215 14.482 8.356 1 82.37 88 PHE A C 1
ATOM 657 O O . PHE A 1 88 ? 7.892 15.183 9.111 1 82.37 88 PHE A O 1
ATOM 664 N N . GLU A 1 89 ? 6.763 14.835 7.161 1 84.78 89 GLU A N 1
ATOM 665 C CA . GLU A 1 89 ? 6.873 16.247 6.808 1 84.78 89 GLU A CA 1
ATOM 666 C C . GLU A 1 89 ? 6.133 17.127 7.812 1 84.78 89 GLU A C 1
ATOM 668 O O . GLU A 1 89 ? 6.622 18.194 8.189 1 84.78 89 GLU A O 1
ATOM 673 N N . GLY A 1 90 ? 5.026 16.623 8.162 1 90.77 90 GLY A N 1
ATOM 674 C CA . GLY A 1 90 ? 4.246 17.347 9.153 1 90.77 90 GLY A CA 1
ATOM 675 C C . GLY A 1 90 ? 4.973 17.523 10.473 1 90.77 90 GLY A C 1
ATOM 676 O O . GLY A 1 90 ? 4.977 18.615 11.044 1 90.77 90 GLY A O 1
ATOM 677 N N . LEU A 1 91 ? 5.567 16.507 10.993 1 89.97 91 LEU A N 1
ATOM 678 C CA . LEU A 1 91 ? 6.311 16.581 12.246 1 89.97 91 LEU A CA 1
ATOM 679 C C . LEU A 1 91 ? 7.498 17.529 12.118 1 89.97 91 LEU A C 1
ATOM 681 O O . LEU A 1 91 ? 7.815 18.264 13.057 1 89.97 91 LEU A O 1
ATOM 685 N N . ALA A 1 92 ? 8.153 17.504 10.963 1 88.53 92 ALA A N 1
ATOM 686 C CA . ALA A 1 92 ? 9.274 18.41 10.726 1 88.53 92 ALA A CA 1
ATOM 687 C C . ALA A 1 92 ? 8.818 19.866 10.753 1 88.53 92 ALA A C 1
ATOM 689 O O . ALA A 1 92 ? 9.489 20.722 11.335 1 88.53 92 ALA A O 1
ATOM 690 N N . ILE A 1 93 ? 7.725 20.116 10.124 1 92.75 93 ILE A N 1
ATOM 691 C CA . ILE A 1 93 ? 7.169 21.464 10.115 1 92.75 93 ILE A CA 1
ATOM 692 C C . ILE A 1 93 ? 6.784 21.874 11.535 1 92.75 93 ILE A C 1
ATOM 694 O O . ILE A 1 93 ? 7.069 22.994 11.964 1 92.75 93 ILE A O 1
ATOM 698 N N . TYR A 1 94 ? 6.125 20.967 12.276 1 94.5 94 TYR A N 1
ATOM 699 C CA . TYR A 1 94 ? 5.801 21.191 13.681 1 94.5 94 TYR A CA 1
ATOM 700 C C . TYR A 1 94 ? 7.037 21.62 14.463 1 94.5 94 TYR A C 1
ATOM 702 O O . TYR A 1 94 ? 7.003 22.612 15.195 1 94.5 94 TYR A O 1
ATOM 710 N N . ASN A 1 95 ? 8.097 20.903 14.322 1 91.95 95 ASN A N 1
ATOM 711 C CA . ASN A 1 95 ? 9.335 21.201 15.034 1 91.95 95 ASN A CA 1
ATOM 712 C C . ASN A 1 95 ? 9.889 22.569 14.646 1 91.95 95 ASN A C 1
ATOM 714 O O . ASN A 1 95 ? 10.365 23.316 15.503 1 91.95 95 ASN A O 1
ATOM 718 N N . ALA A 1 96 ? 9.864 22.847 13.34 1 91.93 96 ALA A N 1
ATOM 719 C CA . ALA A 1 96 ? 10.367 24.132 12.861 1 91.93 96 ALA A CA 1
ATOM 720 C C . ALA A 1 96 ? 9.593 25.291 13.484 1 91.93 96 ALA A C 1
ATOM 722 O O . ALA A 1 96 ? 10.187 26.283 13.913 1 91.93 96 ALA A O 1
ATOM 723 N N . LEU A 1 97 ? 8.296 25.177 13.542 1 94.72 97 LEU A N 1
ATOM 724 C CA . LEU A 1 97 ? 7.458 26.226 14.111 1 94.72 97 LEU A CA 1
ATOM 725 C C . LEU A 1 97 ? 7.69 26.352 15.613 1 94.72 97 LEU A C 1
ATOM 727 O O . LEU A 1 97 ? 7.786 27.463 16.14 1 94.72 97 LEU A O 1
ATOM 731 N N . ARG A 1 98 ? 7.764 25.251 16.256 1 92.79 98 ARG A N 1
ATOM 732 C CA . ARG A 1 98 ? 7.982 25.22 17.699 1 92.79 98 ARG A CA 1
ATOM 733 C C . ARG A 1 98 ? 9.292 25.906 18.07 1 92.79 98 ARG A C 1
ATOM 735 O O . ARG A 1 98 ? 9.398 26.521 19.133 1 92.79 98 ARG A O 1
ATOM 742 N N . GLU A 1 99 ? 10.256 25.794 17.208 1 90.43 99 GLU A N 1
ATOM 743 C CA . GLU A 1 99 ? 11.592 26.312 17.489 1 90.43 99 GLU A CA 1
ATOM 744 C C . GLU A 1 99 ? 11.699 27.79 17.126 1 90.43 99 GLU A C 1
ATOM 746 O O . GLU A 1 99 ? 12.705 28.437 17.423 1 90.43 99 GLU A O 1
ATOM 751 N N . HIS A 1 100 ? 10.707 28.294 16.43 1 93.38 100 HIS A N 1
ATOM 752 C CA . HIS A 1 100 ? 10.733 29.712 16.088 1 93.38 100 HIS A CA 1
ATOM 753 C C . HIS A 1 100 ? 10.865 30.578 17.336 1 93.38 100 HIS A C 1
ATOM 755 O O . HIS A 1 100 ? 10.176 30.347 18.332 1 93.38 100 HIS A O 1
ATOM 761 N N . PRO A 1 101 ? 11.718 31.525 17.317 1 93.47 101 PRO A N 1
ATOM 762 C CA . PRO A 1 101 ? 12.066 32.232 18.551 1 93.47 101 PRO A CA 1
ATOM 763 C C . PRO A 1 101 ? 10.99 33.225 18.985 1 93.47 101 PRO A C 1
ATOM 765 O O . PRO A 1 101 ? 11.042 33.75 20.101 1 93.47 101 PRO A O 1
ATOM 768 N N . ALA A 1 102 ? 10.055 33.596 18.079 1 94.98 102 ALA A N 1
ATOM 769 C CA . ALA A 1 102 ? 8.987 34.543 18.39 1 94.98 102 ALA A CA 1
ATOM 770 C C . ALA A 1 102 ? 7.627 33.852 18.403 1 94.98 102 ALA A C 1
ATOM 772 O O . ALA A 1 102 ? 7.54 32.636 18.212 1 94.98 102 ALA A O 1
ATOM 773 N N . LYS A 1 103 ? 6.634 34.606 18.679 1 95.51 103 LYS A N 1
ATOM 774 C CA . LYS A 1 103 ? 5.294 34.047 18.836 1 95.51 103 LYS A CA 1
ATOM 775 C C . LYS A 1 103 ? 4.777 33.478 17.518 1 95.51 103 LYS A C 1
ATOM 777 O O . LYS A 1 103 ? 4.895 34.118 16.471 1 95.51 103 LYS A O 1
ATOM 782 N N . VAL A 1 104 ? 4.214 32.309 17.602 1 95.37 104 VAL A N 1
ATOM 783 C CA . VAL A 1 104 ? 3.567 31.672 16.459 1 95.37 104 VAL A CA 1
ATOM 784 C C . VAL A 1 104 ? 2.059 31.605 16.691 1 95.37 104 VAL A C 1
ATOM 786 O O . VAL A 1 104 ? 1.596 30.939 17.62 1 95.37 104 VAL A O 1
ATOM 789 N N . THR A 1 105 ? 1.31 32.367 15.907 1 95.95 105 THR A N 1
ATOM 790 C CA . THR A 1 105 ? -0.146 32.286 15.927 1 95.95 105 THR A CA 1
ATOM 791 C C . THR A 1 105 ? -0.657 31.442 14.762 1 95.95 105 THR A C 1
ATOM 793 O O . THR A 1 105 ? -0.379 31.746 13.6 1 95.95 105 THR A O 1
ATOM 796 N N . VAL A 1 106 ? -1.384 30.354 15.104 1 96.63 106 VAL A N 1
ATOM 797 C CA . VAL A 1 106 ? -1.933 29.483 14.07 1 96.63 106 VAL A CA 1
ATOM 798 C C . VAL A 1 106 ? -3.422 29.769 13.89 1 96.63 106 VAL A C 1
ATOM 800 O O . VAL A 1 106 ? -4.164 29.869 14.87 1 96.63 106 VAL A O 1
ATOM 803 N N . ARG A 1 107 ? -3.801 29.941 12.681 1 96.09 107 ARG A N 1
ATOM 804 C CA . ARG A 1 107 ? -5.203 30.115 12.313 1 96.09 107 ARG A CA 1
ATOM 805 C C . ARG A 1 107 ? -5.681 28.974 11.422 1 96.09 107 ARG A C 1
ATOM 807 O O . ARG A 1 107 ? -5.191 28.806 10.303 1 96.09 107 ARG A O 1
ATOM 814 N N . VAL A 1 108 ? -6.646 28.205 11.939 1 95.97 108 VAL A N 1
ATOM 815 C CA . VAL A 1 108 ? -7.27 27.167 11.125 1 95.97 108 VAL A CA 1
ATOM 816 C C . VAL A 1 108 ? -8.494 27.736 10.41 1 95.97 108 VAL A C 1
ATOM 818 O O . VAL A 1 108 ? -9.545 27.929 11.025 1 95.97 108 VAL A O 1
ATOM 821 N N . LEU A 1 109 ? -8.387 27.893 9.139 1 92.67 109 LEU A N 1
ATOM 822 C CA . LEU A 1 109 ? -9.393 28.614 8.368 1 92.67 109 LEU A CA 1
ATOM 823 C C . LEU A 1 109 ? -10.529 27.685 7.953 1 92.67 109 LEU A C 1
ATOM 825 O O . LEU A 1 109 ? -11.691 28.097 7.912 1 92.67 109 LEU A O 1
ATOM 829 N N . GLY A 1 110 ? -10.224 26.516 7.655 1 91.81 110 GLY A N 1
ATOM 830 C CA . GLY A 1 110 ? -11.19 25.514 7.234 1 91.81 110 GLY A CA 1
ATOM 831 C C . GLY A 1 110 ? -10.971 24.162 7.887 1 91.81 110 GLY A C 1
ATOM 832 O O . GLY A 1 110 ? -11.629 23.831 8.875 1 91.81 110 GLY A O 1
ATOM 833 N N . VAL A 1 111 ? -9.952 23.478 7.353 1 92.19 111 VAL A N 1
ATOM 834 C CA . VAL A 1 111 ? -9.695 22.156 7.917 1 92.19 111 VAL A CA 1
ATOM 835 C C . VAL A 1 111 ? -8.201 21.993 8.19 1 92.19 111 VAL A C 1
ATOM 837 O O . VAL A 1 111 ? -7.367 22.414 7.385 1 92.19 111 VAL A O 1
ATOM 840 N N . ALA A 1 112 ? -7.843 21.518 9.298 1 96.17 112 ALA A N 1
ATOM 841 C CA . ALA A 1 112 ? -6.53 20.958 9.609 1 96.17 112 ALA A CA 1
ATOM 842 C C . ALA A 1 112 ? -6.625 19.463 9.896 1 96.17 112 ALA A C 1
ATOM 844 O O . ALA A 1 112 ? -6.928 19.058 11.021 1 96.17 112 ALA A O 1
ATOM 845 N N . ALA A 1 113 ? -6.365 18.767 8.845 1 93.86 113 ALA A N 1
ATOM 846 C CA . ALA A 1 113 ? -6.575 17.326 8.962 1 93.86 113 ALA A CA 1
ATOM 847 C C . ALA A 1 113 ? -5.245 16.584 9.062 1 93.86 113 ALA A C 1
ATOM 849 O O . ALA A 1 113 ? -4.291 16.909 8.352 1 93.86 113 ALA A O 1
ATOM 850 N N . SER A 1 114 ? -5.26 15.567 9.947 1 94.73 114 SER A N 1
ATOM 851 C CA . SER A 1 114 ? -4.125 14.652 10.015 1 94.73 114 SER A CA 1
ATOM 852 C C . SER A 1 114 ? -2.824 15.403 10.276 1 94.73 114 SER A C 1
ATOM 854 O O . SER A 1 114 ? -2.711 16.134 11.262 1 94.73 114 SER A O 1
ATOM 856 N N . ALA A 1 115 ? -1.807 15.311 9.422 1 92.63 115 ALA A N 1
ATOM 857 C CA . ALA A 1 115 ? -0.522 15.968 9.646 1 92.63 115 ALA A CA 1
ATOM 858 C C . ALA A 1 115 ? -0.707 17.46 9.91 1 92.63 115 ALA A C 1
ATOM 860 O O . ALA A 1 115 ? 0.033 18.053 10.698 1 92.63 115 ALA A O 1
ATOM 861 N N . ALA A 1 116 ? -1.696 18.018 9.279 1 95.54 116 ALA A N 1
ATOM 862 C CA . ALA A 1 116 ? -1.954 19.444 9.464 1 95.54 116 ALA A CA 1
ATOM 863 C C . ALA A 1 116 ? -2.412 19.739 10.89 1 95.54 116 ALA A C 1
ATOM 865 O O . ALA A 1 116 ? -2.118 20.805 11.435 1 95.54 116 ALA A O 1
ATOM 866 N N . SER A 1 117 ? -3.159 18.867 11.493 1 97.45 117 SER A N 1
ATOM 867 C CA . SER A 1 117 ? -3.603 19.07 12.867 1 97.45 117 SER A CA 1
ATOM 868 C C . SER A 1 117 ? -2.43 19.022 13.841 1 97.45 117 SER A C 1
ATOM 870 O O . SER A 1 117 ? -2.424 19.731 14.849 1 97.45 117 SER A O 1
ATOM 872 N N . VAL A 1 118 ? -1.443 18.18 13.563 1 95.62 118 VAL A N 1
ATOM 873 C CA . VAL A 1 118 ? -0.236 18.133 14.381 1 95.62 118 VAL A CA 1
ATOM 874 C C . VAL A 1 118 ? 0.516 19.457 14.268 1 95.62 118 VAL A C 1
ATOM 876 O O . VAL A 1 118 ? 0.953 20.019 15.276 1 95.62 118 VAL A O 1
ATOM 879 N N . ILE A 1 119 ? 0.651 19.934 13.057 1 95.52 119 ILE A N 1
ATOM 880 C CA . ILE A 1 119 ? 1.326 21.204 12.812 1 95.52 119 ILE A CA 1
ATOM 881 C C . ILE A 1 119 ? 0.628 22.317 13.59 1 95.52 119 ILE A C 1
ATOM 883 O O . ILE A 1 119 ? 1.285 23.168 14.193 1 95.52 119 ILE A O 1
ATOM 887 N N . ALA A 1 120 ? -0.694 22.315 13.584 1 97.74 120 ALA A N 1
ATOM 888 C CA . ALA A 1 120 ? -1.47 23.349 14.264 1 97.74 120 ALA A CA 1
ATOM 889 C C . ALA A 1 120 ? -1.104 23.426 15.744 1 97.74 120 ALA A C 1
ATOM 891 O O . ALA A 1 120 ? -1.112 24.507 16.337 1 97.74 120 ALA A O 1
ATOM 892 N N . MET A 1 121 ? -0.709 22.326 16.319 1 96.59 121 MET A N 1
ATOM 893 C CA . MET A 1 121 ? -0.435 22.252 17.751 1 96.59 121 MET A CA 1
ATOM 894 C C . MET A 1 121 ? 0.866 22.971 18.094 1 96.59 121 MET A C 1
ATOM 896 O O . MET A 1 121 ? 1.153 23.217 19.267 1 96.59 121 MET A O 1
ATOM 900 N N . ALA A 1 122 ? 1.624 23.363 17.144 1 94.85 122 ALA A N 1
ATOM 901 C CA . ALA A 1 122 ? 2.887 24.056 17.384 1 94.85 122 ALA A CA 1
ATOM 902 C C . ALA A 1 122 ? 2.65 25.521 17.74 1 94.85 122 ALA A C 1
ATOM 904 O O . ALA A 1 122 ? 3.573 26.221 18.162 1 94.85 122 ALA A O 1
ATOM 905 N N . GLY A 1 123 ? 1.43 26.018 17.523 1 95.95 123 GLY A N 1
ATOM 906 C CA . GLY A 1 123 ? 1.118 27.416 17.776 1 95.95 123 GLY A CA 1
ATOM 907 C C . GLY A 1 123 ? 1.151 27.777 19.249 1 95.95 123 GLY A C 1
ATOM 908 O O . GLY A 1 123 ? 0.705 26.999 20.095 1 95.95 123 GLY A O 1
ATOM 909 N N . ASP A 1 124 ? 1.685 28.931 19.499 1 96.11 124 ASP A N 1
ATOM 910 C CA . ASP A 1 124 ? 1.542 29.499 20.836 1 96.11 124 ASP A CA 1
ATOM 911 C C . ASP A 1 124 ? 0.09 29.874 21.121 1 96.11 124 ASP A C 1
ATOM 913 O O . ASP A 1 124 ? -0.374 29.766 22.258 1 96.11 124 ASP A O 1
ATOM 917 N N . GLU A 1 125 ? -0.492 30.352 20.101 1 96.15 125 GLU A N 1
ATOM 918 C CA . GLU A 1 125 ? -1.926 30.621 20.075 1 96.15 125 GLU A CA 1
ATOM 919 C C . GLU A 1 125 ? -2.584 29.99 18.851 1 96.15 125 GLU A C 1
ATOM 921 O O . GLU A 1 125 ? -2.074 30.11 17.735 1 96.15 125 GLU A O 1
ATOM 926 N N . ILE A 1 126 ? -3.678 29.279 19.142 1 96.91 126 ILE A N 1
ATOM 927 C CA . ILE A 1 126 ? -4.396 28.614 18.06 1 96.91 126 ILE A CA 1
ATOM 928 C C . ILE A 1 126 ? -5.831 29.131 17.999 1 96.91 126 ILE A C 1
ATOM 930 O O . ILE A 1 126 ? -6.571 29.045 18.982 1 96.91 126 ILE A O 1
ATOM 934 N N . ARG A 1 127 ? -6.171 29.712 16.882 1 97.01 127 ARG A N 1
ATOM 935 C CA . ARG A 1 127 ? -7.546 30.114 16.602 1 97.01 127 ARG A CA 1
ATOM 936 C C . ARG A 1 127 ? -8.135 29.293 15.46 1 97.01 127 ARG A C 1
ATOM 938 O O . ARG A 1 127 ? -7.431 28.949 14.508 1 97.01 127 ARG A O 1
ATOM 945 N N . ILE A 1 128 ? -9.419 28.986 15.532 1 96.47 128 ILE A N 1
ATOM 946 C CA . ILE A 1 128 ? -10.048 28.144 14.52 1 96.47 128 ILE A CA 1
ATOM 947 C C . ILE A 1 128 ? -11.394 28.741 14.115 1 96.47 128 ILE A C 1
ATOM 949 O O . ILE A 1 128 ? -12.135 29.246 14.961 1 96.47 128 ILE A O 1
ATOM 953 N N . ALA A 1 129 ? -11.625 28.679 12.851 1 93.55 129 ALA A N 1
ATOM 954 C CA . ALA A 1 129 ? -12.927 29.125 12.363 1 93.55 129 ALA A CA 1
ATOM 955 C C . ALA A 1 129 ? -14.057 28.326 13.007 1 93.55 129 ALA A C 1
ATOM 957 O O . ALA A 1 129 ? -13.907 27.132 13.274 1 93.55 129 ALA A O 1
ATOM 958 N N . ARG A 1 130 ? -15.194 28.951 13.191 1 91.71 130 ARG A N 1
ATOM 959 C CA . ARG A 1 130 ? -16.348 28.28 13.782 1 91.71 130 ARG A CA 1
ATOM 960 C C . ARG A 1 130 ? -16.767 27.075 12.947 1 91.71 130 ARG A C 1
ATOM 962 O O . ARG A 1 130 ? -17.124 26.029 13.493 1 91.71 130 ARG A O 1
ATOM 969 N N . ALA A 1 131 ? -16.722 27.233 11.68 1 88.8 131 ALA A N 1
ATOM 970 C CA . ALA A 1 131 ? -17.107 26.147 10.783 1 88.8 131 ALA A CA 1
ATOM 971 C C . ALA A 1 131 ? -15.913 25.252 10.461 1 88.8 131 ALA A C 1
ATOM 973 O O . ALA A 1 131 ? -16.001 24.377 9.597 1 88.8 131 ALA A O 1
ATOM 974 N N . GLY A 1 132 ? -14.788 25.53 11.094 1 91.8 132 GLY A N 1
ATOM 975 C CA . GLY A 1 132 ? -13.587 24.753 10.835 1 91.8 132 GLY A CA 1
ATOM 976 C C . GLY A 1 132 ? -13.555 23.434 11.584 1 91.8 132 GLY A C 1
ATOM 977 O O . GLY A 1 132 ? -14.376 23.2 12.474 1 91.8 132 GLY A O 1
ATOM 978 N N . PHE A 1 133 ? -12.597 22.548 11.168 1 93.4 133 PHE A N 1
ATOM 979 C CA . PHE A 1 133 ? -12.479 21.227 11.774 1 93.4 133 PHE A CA 1
ATOM 980 C C . PHE A 1 133 ? -11.016 20.852 11.975 1 93.4 133 PHE A C 1
ATOM 982 O O . PHE A 1 133 ? -10.162 21.203 11.159 1 93.4 133 PHE A O 1
ATOM 989 N N . LEU A 1 134 ? -10.779 20.138 13.047 1 96.76 134 LEU A N 1
ATOM 990 C CA . LEU A 1 134 ? -9.578 19.327 13.216 1 96.76 134 LEU A CA 1
ATOM 991 C C . LEU A 1 134 ? -9.886 17.848 13.004 1 96.76 134 LEU A C 1
ATOM 993 O O . LEU A 1 134 ? -10.935 17.361 13.43 1 96.76 134 LEU A O 1
ATOM 997 N N . MET A 1 135 ? -9.075 17.21 12.316 1 95.22 135 MET A N 1
ATOM 998 C CA . MET A 1 135 ? -9.189 15.759 12.204 1 95.22 135 MET A CA 1
ATOM 999 C C . MET A 1 135 ? -7.915 15.073 12.685 1 95.22 135 MET A C 1
ATOM 1001 O O . MET A 1 135 ? -6.823 15.372 12.198 1 95.22 135 MET A O 1
ATOM 1005 N N . ILE A 1 136 ? -8.055 14.166 13.687 1 96.26 136 ILE A N 1
ATOM 1006 C CA . ILE A 1 136 ? -6.894 13.49 14.254 1 96.26 136 ILE A CA 1
ATOM 1007 C C . ILE A 1 136 ? -7.06 11.978 14.12 1 96.26 136 ILE A C 1
ATOM 1009 O O . ILE A 1 136 ? -8.177 11.461 14.192 1 96.26 136 ILE A O 1
ATOM 1013 N N . HIS A 1 137 ? -6.021 11.303 13.815 1 94.73 137 HIS A N 1
ATOM 1014 C CA . HIS A 1 137 ? -5.993 9.85 13.692 1 94.73 137 HIS A CA 1
ATOM 1015 C C . HIS A 1 137 ? -4.576 9.31 13.852 1 94.73 137 HIS A C 1
ATOM 1017 O O . HIS A 1 137 ? -3.614 10.081 13.892 1 94.73 137 HIS A O 1
ATOM 1023 N N . ASN A 1 138 ? -4.467 8.044 14.02 1 94.47 138 ASN A N 1
ATOM 1024 C CA . ASN A 1 138 ? -3.155 7.407 14.054 1 94.47 138 ASN A CA 1
ATOM 1025 C C . ASN A 1 138 ? -2.414 7.579 12.731 1 94.47 138 ASN A C 1
ATOM 1027 O O . ASN A 1 138 ? -3.035 7.805 11.691 1 94.47 138 ASN A O 1
ATOM 1031 N N . THR A 1 139 ? -1.107 7.551 12.846 1 89.89 139 THR A N 1
ATOM 1032 C CA . THR A 1 139 ? -0.299 7.599 11.633 1 89.89 139 THR A CA 1
ATOM 1033 C C . THR A 1 139 ? -0.753 6.533 10.639 1 89.89 139 THR A C 1
ATOM 1035 O O . THR A 1 139 ? -0.928 5.369 11.006 1 89.89 139 THR A O 1
ATOM 1038 N N . TRP A 1 140 ? -1.047 7.011 9.475 1 86.29 140 TRP A N 1
ATOM 1039 C CA . TRP A 1 140 ? -1.558 6.158 8.407 1 86.29 140 TRP A CA 1
ATOM 1040 C C . TRP A 1 140 ? -0.555 6.06 7.262 1 86.29 140 TRP A C 1
ATOM 1042 O O . TRP A 1 140 ? 0.01 7.069 6.835 1 86.29 140 TRP A O 1
ATOM 1052 N N . VAL A 1 141 ? -0.239 4.789 6.816 1 80.74 141 VAL A N 1
ATOM 1053 C CA . VAL A 1 141 ? 0.754 4.611 5.762 1 80.74 141 VAL A CA 1
ATOM 1054 C C . VAL A 1 141 ? 0.249 3.593 4.74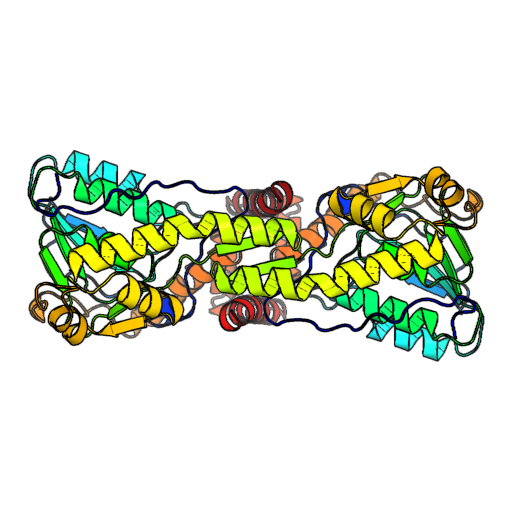2 1 80.74 141 VAL A C 1
ATOM 1056 O O . VAL A 1 141 ? -0.703 2.856 5.01 1 80.74 141 VAL A O 1
ATOM 1059 N N . LEU A 1 142 ? 0.786 3.725 3.616 1 76.84 142 LEU A N 1
ATOM 1060 C CA . LEU A 1 142 ? 0.777 2.624 2.659 1 76.84 142 LEU A CA 1
ATOM 1061 C C . LEU A 1 142 ? 2.027 1.762 2.81 1 76.84 142 LEU A C 1
ATOM 1063 O O . LEU A 1 142 ? 3.144 2.282 2.847 1 76.84 142 LEU A O 1
ATOM 1067 N N . ALA A 1 143 ? 1.822 0.475 2.963 1 76.86 143 ALA A N 1
ATOM 1068 C CA . ALA A 1 143 ? 2.938 -0.452 3.136 1 76.86 143 ALA A CA 1
ATOM 1069 C C . ALA A 1 143 ? 2.795 -1.661 2.217 1 76.86 143 ALA A C 1
ATOM 1071 O O . ALA A 1 143 ? 1.686 -2.006 1.802 1 76.86 143 ALA A O 1
ATOM 1072 N N . ALA A 1 144 ? 3.924 -2.17 1.807 1 78.05 144 ALA A N 1
ATOM 1073 C CA . ALA A 1 144 ? 3.976 -3.381 0.992 1 78.05 144 ALA A CA 1
ATOM 1074 C C . ALA A 1 144 ? 4.898 -4.423 1.618 1 78.05 144 ALA A C 1
ATOM 1076 O O . ALA A 1 144 ? 5.974 -4.089 2.12 1 78.05 144 ALA A O 1
ATOM 1077 N N . GLY A 1 145 ? 4.429 -5.663 1.647 1 81.57 145 GLY A N 1
ATOM 1078 C CA . GLY A 1 145 ? 5.276 -6.719 2.177 1 81.57 145 GLY A CA 1
ATOM 1079 C C . GLY A 1 145 ? 4.495 -7.932 2.647 1 81.57 145 GLY A C 1
ATOM 1080 O O . GLY A 1 145 ? 3.28 -8.008 2.452 1 81.57 145 GLY A O 1
ATOM 1081 N N . ASP A 1 146 ? 5.178 -8.872 3.116 1 88.83 146 ASP A N 1
ATOM 1082 C CA . ASP A 1 146 ? 4.553 -10.038 3.733 1 88.83 146 ASP A CA 1
ATOM 1083 C C . ASP A 1 146 ? 4.165 -9.752 5.182 1 88.83 146 ASP A C 1
ATOM 1085 O O . ASP A 1 146 ? 4.276 -8.615 5.646 1 88.83 146 ASP A O 1
ATOM 1089 N N . ARG A 1 147 ? 3.664 -10.783 5.878 1 92.52 147 ARG A N 1
ATOM 1090 C CA . ARG A 1 147 ? 3.135 -10.584 7.224 1 92.52 147 ARG A CA 1
ATOM 1091 C C . ARG A 1 147 ? 4.222 -10.092 8.173 1 92.52 147 ARG A C 1
ATOM 1093 O O . ARG A 1 147 ? 3.955 -9.289 9.07 1 92.52 147 ARG A O 1
ATOM 1100 N N . HIS A 1 148 ? 5.491 -10.504 7.99 1 94.58 148 HIS A N 1
ATOM 1101 C CA . HIS A 1 148 ? 6.59 -10.067 8.843 1 94.58 148 HIS A CA 1
ATOM 1102 C C . HIS A 1 148 ? 6.929 -8.6 8.596 1 94.58 148 HIS A C 1
ATOM 1104 O O . HIS A 1 148 ? 7.113 -7.833 9.544 1 94.58 148 HIS A O 1
ATOM 1110 N N . ALA A 1 149 ? 6.998 -8.248 7.322 1 88.86 149 ALA A N 1
ATOM 1111 C CA . ALA A 1 149 ? 7.278 -6.861 6.958 1 88.86 149 ALA A CA 1
ATOM 1112 C C . ALA A 1 149 ? 6.193 -5.926 7.483 1 88.86 149 ALA A C 1
ATOM 1114 O O . ALA A 1 149 ? 6.492 -4.862 8.029 1 88.86 149 ALA A O 1
ATOM 1115 N N . LEU A 1 150 ? 4.955 -6.328 7.353 1 91.25 150 LEU A N 1
ATOM 1116 C CA . LEU A 1 150 ? 3.849 -5.49 7.805 1 91.25 150 LEU A CA 1
ATOM 1117 C C . LEU A 1 150 ? 3.858 -5.349 9.323 1 91.25 150 LEU A C 1
ATOM 1119 O O . LEU A 1 150 ? 3.549 -4.279 9.853 1 91.25 150 LEU A O 1
ATOM 1123 N N . THR A 1 151 ? 4.181 -6.417 10.014 1 94.95 151 THR A N 1
ATOM 1124 C CA . THR A 1 151 ? 4.314 -6.359 11.465 1 94.95 151 THR A CA 1
ATOM 1125 C C . THR A 1 151 ? 5.414 -5.382 11.869 1 94.95 151 THR A C 1
ATOM 1127 O O . THR A 1 151 ? 5.246 -4.604 12.811 1 94.95 151 THR A O 1
ATOM 1130 N N . GLU A 1 152 ? 6.487 -5.437 11.158 1 92.78 152 GLU A N 1
ATOM 1131 C CA . GLU A 1 152 ? 7.593 -4.527 11.439 1 92.78 152 GLU A CA 1
ATOM 1132 C C . GLU A 1 152 ? 7.177 -3.073 11.232 1 92.78 152 GLU A C 1
ATOM 1134 O O . GLU A 1 152 ? 7.53 -2.202 12.03 1 92.78 152 GLU A O 1
ATOM 1139 N N . VAL A 1 153 ? 6.433 -2.841 10.171 1 88.36 153 VAL A N 1
ATOM 1140 C CA . VAL A 1 153 ? 5.957 -1.49 9.896 1 88.36 153 VAL A CA 1
ATOM 1141 C C . VAL A 1 153 ? 5.015 -1.037 11.009 1 88.36 153 VAL A C 1
ATOM 1143 O O . VAL A 1 153 ? 5.104 0.098 11.483 1 88.36 153 VAL A O 1
ATOM 1146 N N . ALA A 1 154 ? 4.103 -1.913 11.391 1 92.93 154 ALA A N 1
ATOM 1147 C CA . ALA A 1 154 ? 3.168 -1.584 12.464 1 92.93 154 ALA A CA 1
ATOM 1148 C C . ALA A 1 154 ? 3.912 -1.203 13.741 1 92.93 154 ALA A C 1
ATOM 1150 O O . ALA A 1 154 ? 3.559 -0.225 14.404 1 92.93 154 ALA A O 1
ATOM 1151 N N . GLN A 1 155 ? 4.938 -1.947 14.069 1 94.05 155 GLN A N 1
ATOM 1152 C CA . GLN A 1 155 ? 5.745 -1.665 15.252 1 94.05 155 GLN A CA 1
ATOM 1153 C C . GLN A 1 155 ? 6.485 -0.338 15.109 1 94.05 155 GLN A C 1
ATOM 1155 O O . GLN A 1 155 ? 6.6 0.422 16.073 1 94.05 155 GLN A O 1
ATOM 1160 N N . TRP A 1 156 ? 7.005 -0.064 13.937 1 88.42 156 TRP A N 1
ATOM 1161 C CA . TRP A 1 156 ? 7.729 1.167 13.634 1 88.42 156 TRP A CA 1
ATOM 1162 C C . TRP A 1 156 ? 6.825 2.384 13.797 1 88.42 156 TRP A C 1
ATOM 1164 O O . TRP A 1 156 ? 7.291 3.467 14.158 1 88.42 156 TRP A O 1
ATOM 1174 N N . LEU A 1 157 ? 5.522 2.214 13.629 1 90.87 157 LEU A N 1
ATOM 1175 C CA . LEU A 1 157 ? 4.571 3.32 13.686 1 90.87 157 LEU A CA 1
ATOM 1176 C C . LEU A 1 157 ? 4.23 3.669 15.131 1 90.87 157 LEU A C 1
ATOM 1178 O O . LEU A 1 157 ? 3.714 4.755 15.406 1 90.87 157 LEU A O 1
ATOM 1182 N N . GLU A 1 158 ? 4.489 2.798 16.081 1 91.74 158 GLU A N 1
ATOM 1183 C CA . GLU A 1 158 ? 4.027 2.937 17.458 1 91.74 158 GLU A CA 1
ATOM 1184 C C . GLU A 1 158 ? 4.565 4.215 18.094 1 91.74 158 GLU A C 1
ATOM 1186 O O . GLU A 1 158 ? 3.805 4.995 18.673 1 91.74 158 GLU A O 1
ATOM 1191 N N . PRO A 1 159 ? 5.885 4.518 17.981 1 89.18 159 PRO A N 1
ATOM 1192 C CA . PRO A 1 159 ? 6.387 5.734 18.625 1 89.18 159 PRO A CA 1
ATOM 1193 C C . PRO A 1 159 ? 5.817 7.008 18.006 1 89.18 159 PRO A C 1
ATOM 1195 O O . PRO A 1 159 ? 5.692 8.028 18.689 1 89.18 159 PRO A O 1
ATOM 1198 N N . PHE A 1 160 ? 5.488 6.972 16.797 1 88.58 160 PHE A N 1
ATOM 1199 C CA . PHE A 1 160 ? 4.935 8.151 16.142 1 88.58 160 PHE A CA 1
ATOM 1200 C C . PHE A 1 160 ? 3.52 8.43 16.637 1 88.58 160 PHE A C 1
ATOM 1202 O O . PHE A 1 160 ? 3.14 9.588 16.823 1 88.58 160 PHE A O 1
ATOM 1209 N N . ASP A 1 161 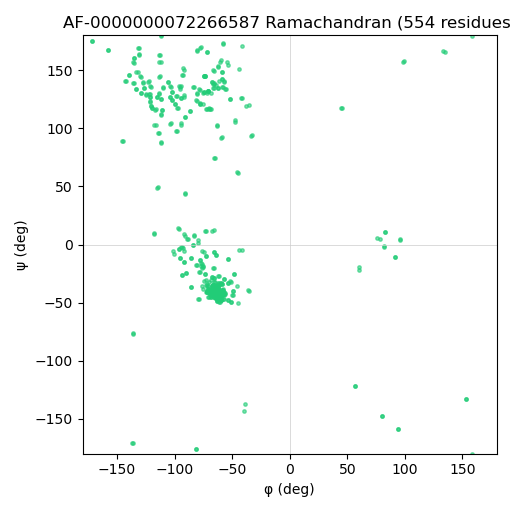? 2.742 7.332 16.8 1 92.07 161 ASP A N 1
ATOM 1210 C CA . ASP A 1 161 ? 1.429 7.504 17.414 1 92.07 161 ASP A CA 1
ATOM 1211 C C . ASP A 1 161 ? 1.552 8.086 18.821 1 92.07 161 ASP A C 1
ATOM 1213 O O . ASP A 1 161 ? 0.766 8.952 19.211 1 92.07 161 ASP A O 1
ATOM 1217 N N . ALA A 1 162 ? 2.521 7.596 19.531 1 91.7 162 ALA A N 1
ATOM 1218 C CA . ALA A 1 162 ? 2.744 8.086 20.889 1 91.7 162 ALA A CA 1
ATOM 1219 C C . ALA A 1 162 ? 3.113 9.567 20.884 1 91.7 162 ALA A C 1
ATOM 1221 O O . ALA A 1 162 ? 2.62 10.339 21.71 1 91.7 162 ALA A O 1
ATOM 1222 N N . VAL A 1 163 ? 3.994 9.955 19.978 1 89.13 163 VAL A N 1
ATOM 1223 C CA . VAL A 1 163 ? 4.406 11.35 19.863 1 89.13 163 VAL A CA 1
ATOM 1224 C C . VAL A 1 163 ? 3.193 12.223 19.549 1 89.13 163 VAL A C 1
ATOM 1226 O O . VAL A 1 163 ? 3.023 13.295 20.136 1 89.13 163 VAL A O 1
ATOM 1229 N N . SER A 1 164 ? 2.356 11.768 18.635 1 92.87 164 SER A N 1
ATOM 1230 C CA . SER A 1 164 ? 1.142 12.509 18.308 1 92.87 164 SER A CA 1
ATOM 1231 C C . SER A 1 164 ? 0.245 12.667 19.532 1 92.87 164 SER A C 1
ATOM 1233 O O . SER A 1 164 ? -0.238 13.765 19.816 1 92.87 164 SER A O 1
ATOM 1235 N N . ALA A 1 165 ? 0.045 11.553 20.22 1 94.67 165 ALA A N 1
ATOM 1236 C CA . ALA A 1 165 ? -0.794 11.601 21.414 1 94.67 165 ALA A CA 1
ATOM 1237 C C . ALA A 1 165 ? -0.242 12.594 22.433 1 94.67 165 ALA A C 1
ATOM 1239 O O . ALA A 1 165 ? -0.996 13.368 23.027 1 94.67 165 ALA A O 1
ATOM 1240 N N . ASP A 1 166 ? 1.075 12.604 22.574 1 93.27 166 ASP A N 1
ATOM 1241 C CA . ASP A 1 166 ? 1.718 13.507 23.523 1 93.27 166 ASP A CA 1
ATOM 1242 C C . ASP A 1 166 ? 1.521 14.965 23.115 1 93.27 166 ASP A C 1
ATOM 1244 O O . ASP A 1 166 ? 1.281 15.826 23.964 1 93.27 166 ASP A O 1
ATOM 1248 N N . ILE A 1 167 ? 1.664 15.24 21.87 1 93.26 167 ILE A N 1
ATOM 1249 C CA . ILE A 1 167 ? 1.52 16.597 21.354 1 93.26 167 ILE A CA 1
ATOM 1250 C C . ILE A 1 167 ? 0.103 17.102 21.618 1 93.26 167 ILE A C 1
ATOM 1252 O O . ILE A 1 167 ? -0.083 18.191 22.165 1 93.26 167 ILE A O 1
ATOM 1256 N N . TYR A 1 168 ? -0.881 16.286 21.257 1 96.55 168 TYR A N 1
ATOM 1257 C CA . TYR A 1 168 ? -2.267 16.691 21.465 1 96.55 168 TYR A CA 1
ATOM 1258 C C . TYR A 1 168 ? -2.584 16.809 22.951 1 96.55 168 TYR A C 1
ATOM 1260 O O . TYR A 1 168 ? -3.327 17.703 23.364 1 96.55 168 TYR A O 1
ATOM 1268 N N . ALA A 1 169 ? -2.048 15.885 23.736 1 95.26 169 ALA A N 1
ATOM 1269 C CA . ALA A 1 169 ? -2.275 15.921 25.178 1 95.26 169 ALA A CA 1
ATOM 1270 C C . ALA A 1 169 ? -1.691 17.19 25.794 1 95.26 169 ALA A C 1
ATOM 1272 O O . ALA A 1 169 ? -2.331 17.834 26.629 1 95.26 169 ALA A O 1
ATOM 1273 N N . ALA A 1 170 ? -0.52 17.522 25.385 1 93.52 170 ALA A N 1
ATOM 1274 C CA . ALA A 1 170 ? 0.145 18.718 25.896 1 93.52 170 ALA A CA 1
ATOM 1275 C C . ALA A 1 170 ? -0.653 19.975 25.56 1 93.52 170 ALA A C 1
ATOM 1277 O O . ALA A 1 170 ? -0.718 20.91 26.363 1 93.52 170 ALA A O 1
ATOM 1278 N N . ARG A 1 171 ? -1.267 19.974 24.459 1 93.88 171 ARG A N 1
ATOM 1279 C CA . ARG A 1 171 ? -2.034 21.129 24.004 1 93.88 171 ARG A CA 1
ATOM 1280 C C . ARG A 1 171 ? -3.395 21.187 24.69 1 93.88 171 ARG A C 1
ATOM 1282 O O . ARG A 1 171 ? -3.801 22.239 25.188 1 93.88 171 ARG A O 1
ATOM 1289 N N . SER A 1 172 ? -4.063 20.116 24.73 1 94.72 172 SER A N 1
ATOM 1290 C CA . SER A 1 172 ? -5.469 20.088 25.119 1 94.72 172 SER A CA 1
ATOM 1291 C C . SER A 1 172 ? -5.623 19.889 26.623 1 94.72 172 SER A C 1
ATOM 1293 O O . SER A 1 172 ? -6.677 20.186 27.189 1 94.72 172 SER A O 1
ATOM 1295 N N . GLY A 1 173 ? -4.571 19.27 27.236 1 95.31 173 GLY A N 1
ATOM 1296 C CA . GLY A 1 173 ? -4.69 18.891 28.635 1 95.31 173 GLY A CA 1
ATOM 1297 C C . GLY A 1 173 ? -5.429 17.581 28.837 1 95.31 173 GLY A C 1
ATOM 1298 O O . GLY A 1 173 ? -5.572 17.112 29.968 1 95.31 173 GLY A O 1
ATOM 1299 N N . ILE A 1 174 ? -5.878 16.994 27.788 1 96.11 174 ILE A N 1
ATOM 1300 C CA . ILE A 1 174 ? -6.548 15.7 27.861 1 96.11 174 ILE A CA 1
ATOM 1301 C C . ILE A 1 174 ? -5.519 14.6 28.109 1 96.11 174 ILE A C 1
ATOM 1303 O O . ILE A 1 174 ? -4.399 14.662 27.597 1 96.11 174 ILE A O 1
ATOM 1307 N N . ASP A 1 175 ? -5.939 13.667 28.84 1 96.6 175 ASP A N 1
ATOM 1308 C CA . ASP A 1 175 ? -5.069 12.53 29.126 1 96.6 175 ASP A CA 1
ATOM 1309 C C . ASP A 1 175 ? -4.633 11.834 27.839 1 96.6 175 ASP A C 1
ATOM 1311 O O . ASP A 1 175 ? -5.441 11.64 26.928 1 96.6 175 ASP A O 1
ATOM 1315 N N . ALA A 1 176 ? -3.413 11.417 27.881 1 94.21 176 ALA A N 1
ATOM 1316 C CA . ALA A 1 176 ? -2.829 10.819 26.683 1 94.21 176 ALA A CA 1
ATOM 1317 C C . ALA A 1 176 ? -3.586 9.558 26.275 1 94.21 176 ALA A C 1
ATOM 1319 O O . ALA A 1 176 ? -3.716 9.262 25.084 1 94.21 176 ALA A O 1
ATOM 1320 N N . LYS A 1 177 ? -4.067 8.788 27.234 1 96.3 177 LYS A N 1
ATOM 1321 C CA . LYS A 1 177 ? -4.811 7.571 26.924 1 96.3 177 LYS A CA 1
ATOM 1322 C C . LYS A 1 177 ? -6.117 7.893 26.204 1 96.3 177 LYS A C 1
ATOM 1324 O O . LYS A 1 177 ? -6.505 7.192 25.266 1 96.3 177 LYS A O 1
ATOM 1329 N N . LYS A 1 178 ? -6.733 8.926 26.671 1 97.42 178 LYS A N 1
ATOM 1330 C CA . LYS A 1 178 ? -7.963 9.362 26.017 1 97.42 178 LYS A CA 1
ATOM 1331 C C . LYS A 1 178 ? -7.685 9.87 24.605 1 97.42 178 LYS A C 1
ATOM 1333 O O . LYS A 1 178 ? -8.45 9.596 23.678 1 97.42 178 LYS A O 1
ATOM 1338 N N . ILE A 1 179 ? -6.575 10.604 24.465 1 97.48 179 ILE A N 1
ATOM 1339 C CA . ILE A 1 179 ? -6.178 11.077 23.143 1 97.48 179 ILE A CA 1
ATOM 1340 C 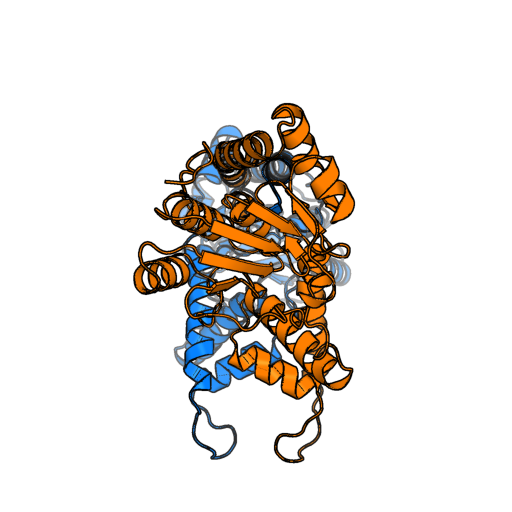C . ILE A 1 179 ? -5.911 9.885 22.227 1 97.48 179 ILE A C 1
ATOM 1342 O O . ILE A 1 179 ? -6.338 9.876 21.07 1 97.48 179 ILE A O 1
ATOM 1346 N N . SER A 1 180 ? -5.234 8.9 22.784 1 96.9 180 SER A N 1
ATOM 1347 C CA . SER A 1 180 ? -4.941 7.709 21.994 1 96.9 180 SER A CA 1
ATOM 1348 C C . SER A 1 180 ? -6.221 7.048 21.494 1 96.9 180 SER A C 1
ATOM 1350 O O . SER A 1 180 ? -6.286 6.596 20.349 1 96.9 180 SER A O 1
ATOM 1352 N N . ALA A 1 181 ? -7.221 7.011 22.286 1 97.07 181 ALA A N 1
ATOM 1353 C CA . ALA A 1 181 ? -8.508 6.452 21.883 1 97.07 181 ALA A CA 1
ATOM 1354 C C . ALA A 1 181 ? -9.148 7.287 20.778 1 97.07 181 ALA A C 1
ATOM 1356 O O . ALA A 1 181 ? -9.779 6.745 19.867 1 97.07 181 ALA A O 1
ATOM 1357 N N . MET A 1 182 ? -9.02 8.591 20.858 1 96.72 182 MET A N 1
ATOM 1358 C CA . MET A 1 182 ? -9.532 9.481 19.819 1 96.72 182 MET A CA 1
ATOM 1359 C C . MET A 1 182 ? -8.82 9.235 18.493 1 96.72 182 MET A C 1
ATOM 1361 O O . MET A 1 182 ? -9.448 9.259 17.433 1 96.72 182 MET A O 1
ATOM 1365 N N . LEU A 1 183 ? -7.464 8.995 18.62 1 96.11 183 LEU A N 1
ATOM 1366 C CA . LEU A 1 183 ? -6.685 8.705 17.422 1 96.11 183 LEU A CA 1
ATOM 1367 C C . LEU A 1 183 ? -7.11 7.377 16.805 1 96.11 183 LEU A C 1
ATOM 1369 O O . LEU A 1 183 ? -7.24 7.267 15.584 1 96.11 183 LEU A O 1
ATOM 1373 N N . ASP A 1 184 ? -7.419 6.398 17.653 1 94.43 184 ASP A N 1
ATOM 1374 C CA . ASP A 1 184 ? -7.811 5.067 17.198 1 94.43 184 ASP A CA 1
ATOM 1375 C C . ASP A 1 184 ? -9.101 5.123 16.383 1 94.43 184 ASP A C 1
ATOM 1377 O O . ASP A 1 184 ? -9.249 4.4 15.395 1 94.43 184 ASP A O 1
ATOM 1381 N N . ARG A 1 185 ? -10.038 5.872 16.739 1 92.84 185 ARG A N 1
ATOM 1382 C CA . ARG A 1 185 ? -11.334 5.894 16.068 1 92.84 185 ARG A CA 1
ATOM 1383 C C . ARG A 1 185 ? -11.395 7.011 15.032 1 92.84 185 ARG A C 1
ATOM 1385 O O . ARG A 1 185 ? -12.467 7.324 14.512 1 92.84 185 ARG A O 1
ATOM 1392 N N . GLU A 1 186 ? -10.232 7.572 14.71 1 91.09 186 GLU A N 1
ATOM 1393 C CA . GLU A 1 186 ? -10.265 8.771 13.877 1 91.09 186 GLU A CA 1
ATOM 1394 C C . GLU A 1 186 ? -11.328 9.752 14.362 1 91.09 186 GLU A C 1
ATOM 1396 O O . GLU A 1 186 ? -12.516 9.423 14.394 1 91.09 186 GLU A O 1
ATOM 1401 N N . THR A 1 187 ? -10.949 10.908 14.773 1 95.57 187 THR A N 1
ATOM 1402 C CA . THR A 1 187 ? -11.882 11.831 15.408 1 95.57 187 THR A CA 1
ATOM 1403 C C . THR A 1 187 ? -11.89 13.175 14.684 1 95.57 187 THR A C 1
ATOM 1405 O O . THR A 1 187 ? -10.832 13.729 14.382 1 95.57 187 THR A O 1
ATOM 1408 N N . TRP A 1 188 ? -13.091 13.601 14.357 1 95.56 188 TRP A N 1
ATOM 1409 C CA . TRP A 1 188 ? -13.315 14.947 13.84 1 95.56 188 TRP A CA 1
ATOM 1410 C C . TRP A 1 188 ? -13.781 15.885 14.948 1 95.56 188 TRP A C 1
ATOM 1412 O O . TRP A 1 188 ? -14.711 15.564 15.691 1 95.56 188 TRP A O 1
ATOM 1422 N N . ILE A 1 189 ? -13.106 16.999 15.079 1 96.98 189 ILE A N 1
ATOM 1423 C CA . ILE A 1 189 ? -13.381 17.975 16.128 1 96.98 189 ILE A CA 1
ATOM 1424 C C . ILE A 1 189 ? -13.763 19.313 15.499 1 96.98 189 ILE A C 1
ATOM 1426 O O . ILE A 1 189 ? -12.931 19.969 14.867 1 96.98 189 ILE A O 1
ATOM 1430 N N . SER A 1 190 ? -14.97 19.769 15.753 1 95.63 190 SER A N 1
ATOM 1431 C CA . SER A 1 190 ? -15.431 21.032 15.188 1 95.63 190 SER A CA 1
ATOM 1432 C C . SER A 1 190 ? -14.744 22.219 15.854 1 95.63 190 SER A C 1
ATOM 1434 O O . SER A 1 190 ? -14.112 22.07 16.902 1 95.63 190 SER A O 1
ATOM 1436 N N . GLY A 1 191 ? -14.898 23.383 15.181 1 95.24 191 GLY A N 1
ATOM 1437 C CA . GLY A 1 191 ? -14.275 24.575 15.733 1 95.24 191 GLY A CA 1
ATOM 1438 C C . GLY A 1 191 ? -14.663 24.837 17.176 1 95.24 191 GLY A C 1
ATOM 1439 O O . GLY A 1 191 ? -13.797 25.012 18.036 1 95.24 191 GLY A O 1
ATOM 1440 N N . GLY A 1 192 ? -15.95 24.77 17.438 1 95.39 192 GLY A N 1
ATOM 1441 C CA . GLY A 1 192 ? -16.423 24.977 18.797 1 95.39 192 GLY A CA 1
ATOM 1442 C C . GLY A 1 192 ? -15.909 23.935 19.773 1 95.39 192 GLY A C 1
ATOM 1443 O O . GLY A 1 192 ? -15.453 24.274 20.867 1 95.39 192 GLY A O 1
ATOM 1444 N N . GLN A 1 193 ? -15.937 22.682 19.427 1 97.57 193 GLN A N 1
ATOM 1445 C CA . GLN A 1 193 ? -15.461 21.59 20.27 1 97.57 193 GLN A CA 1
ATOM 1446 C C . GLN A 1 193 ? -13.961 21.705 20.524 1 97.57 193 GLN A C 1
ATOM 1448 O O . GLN A 1 193 ? -13.48 21.354 21.603 1 97.57 193 GLN A O 1
ATOM 1453 N N . ALA A 1 194 ? -13.261 22.174 19.517 1 98.06 194 ALA A N 1
ATOM 1454 C CA . ALA A 1 194 ? -11.814 22.319 19.651 1 98.06 194 ALA A CA 1
ATOM 1455 C C . ALA A 1 194 ? -11.462 23.301 20.765 1 98.06 194 ALA A C 1
ATOM 1457 O O . ALA A 1 194 ? -10.529 23.066 21.537 1 98.06 194 ALA A O 1
ATOM 1458 N N . VAL A 1 195 ? -12.212 24.407 20.803 1 97.63 195 VAL A N 1
ATOM 1459 C CA . VAL A 1 195 ? -11.982 25.393 21.853 1 97.63 195 VAL A CA 1
ATOM 1460 C C . VAL A 1 195 ? -12.389 24.814 23.206 1 97.63 195 VAL A C 1
ATOM 1462 O O . VAL A 1 195 ? -11.637 24.906 24.18 1 97.63 195 VAL A O 1
ATOM 1465 N N . GLU A 1 196 ? -13.504 24.124 23.211 1 97.78 196 GLU A N 1
ATOM 1466 C CA . GLU A 1 196 ? -14.041 23.56 24.445 1 97.78 196 GLU A CA 1
ATOM 1467 C C . GLU A 1 196 ? -13.11 22.494 25.016 1 97.78 196 GLU A C 1
ATOM 1469 O O . GLU A 1 196 ? -12.94 22.398 26.233 1 97.78 196 GLU A O 1
ATOM 1474 N N . GLN A 1 197 ? -12.486 21.753 24.163 1 97.7 197 GLN A N 1
ATOM 1475 C CA . GLN A 1 197 ? -11.7 20.605 24.603 1 97.7 197 GLN A CA 1
ATOM 1476 C C . GLN A 1 197 ? -10.225 20.97 24.744 1 97.7 197 GLN A C 1
ATOM 1478 O O . GLN A 1 197 ? -9.396 20.114 25.061 1 97.7 197 GLN A O 1
ATOM 1483 N N . GLY A 1 198 ? -9.878 22.232 24.366 1 97.41 198 GLY A N 1
ATOM 1484 C CA . GLY A 1 198 ? -8.534 22.708 24.655 1 97.41 198 GLY A CA 1
ATOM 1485 C C . GLY A 1 198 ? -7.58 22.548 23.487 1 97.41 198 GLY A C 1
ATOM 1486 O O . GLY A 1 198 ? -6.389 22.843 23.606 1 97.41 198 GLY A O 1
ATOM 1487 N N . PHE A 1 199 ? -8.099 22.091 22.336 1 97.35 199 PHE A N 1
ATOM 1488 C CA . PHE A 1 199 ? -7.252 21.962 21.156 1 97.35 199 PHE A CA 1
ATOM 1489 C C . PHE A 1 199 ? -6.942 23.33 20.56 1 97.35 199 PHE A C 1
ATOM 1491 O O . PHE A 1 199 ? -5.969 23.484 19.819 1 97.35 199 PHE A O 1
ATOM 1498 N N . ALA A 1 200 ? -7.819 24.315 20.809 1 97.91 200 ALA A N 1
ATOM 1499 C CA . ALA A 1 200 ? -7.668 25.69 20.339 1 97.91 200 ALA A CA 1
ATOM 1500 C C . ALA A 1 200 ? -7.985 26.688 21.449 1 97.91 200 ALA A C 1
ATOM 1502 O O . ALA A 1 200 ? -8.675 26.353 22.415 1 97.91 200 ALA A O 1
ATOM 1503 N N . ASP A 1 201 ? -7.471 27.909 21.228 1 97.5 201 ASP A N 1
ATOM 1504 C CA . ASP A 1 201 ? -7.608 28.93 22.263 1 97.5 201 ASP A CA 1
ATOM 1505 C C . ASP A 1 201 ? -8.853 29.783 22.031 1 97.5 201 ASP A C 1
ATOM 1507 O O . ASP A 1 201 ? -9.38 30.389 22.966 1 97.5 201 ASP A O 1
ATOM 1511 N N . GLY A 1 202 ? -9.268 29.879 20.78 1 96.81 202 GLY A N 1
ATOM 1512 C CA . GLY A 1 202 ? -10.425 30.705 20.471 1 96.81 202 GLY A CA 1
ATOM 1513 C C . GLY A 1 202 ? -10.896 30.56 19.037 1 96.81 202 GLY A C 1
ATOM 1514 O O . GLY A 1 202 ? -10.296 29.821 18.253 1 96.81 202 GLY A O 1
ATOM 1515 N N . LEU A 1 203 ? -12.016 31.22 18.724 1 95.4 203 LEU A N 1
ATOM 1516 C CA . LEU A 1 203 ? -12.59 31.196 17.384 1 95.4 203 LEU A CA 1
ATOM 1517 C C . LEU A 1 203 ? -12.1 32.382 16.56 1 95.4 203 LEU A C 1
ATOM 1519 O O . LEU A 1 203 ? -11.85 33.46 17.105 1 95.4 203 LEU A O 1
ATOM 1523 N N . LEU A 1 204 ? -11.956 32.085 15.284 1 91.66 204 LEU A N 1
ATOM 1524 C CA . LEU A 1 204 ? -11.7 33.177 14.351 1 91.66 204 LEU A CA 1
ATOM 1525 C C . LEU A 1 204 ? -12.962 34.002 14.121 1 91.66 204 LEU A C 1
ATOM 1527 O O . LEU A 1 204 ? -14.07 33.459 14.105 1 91.66 204 LEU A O 1
ATOM 1531 N N . SER A 1 205 ? -12.72 35.317 13.941 1 83.46 205 SER A N 1
ATOM 1532 C CA . SER A 1 205 ? -13.849 36.154 13.547 1 83.46 205 SER A CA 1
ATOM 1533 C C . SER A 1 205 ? -14.213 35.937 12.082 1 83.46 205 SER A C 1
ATOM 1535 O O . SER A 1 205 ? -13.367 35.536 11.28 1 83.46 205 SER A O 1
ATOM 1537 N N . ALA A 1 206 ? -15.499 36.01 11.748 1 75.47 206 ALA A N 1
ATOM 1538 C CA . ALA A 1 206 ? -15.987 35.797 10.388 1 75.47 206 ALA A CA 1
ATOM 1539 C C . ALA A 1 206 ? -15.222 36.662 9.39 1 75.47 206 ALA A C 1
ATOM 1541 O O . ALA A 1 206 ? -14.996 36.252 8.249 1 75.47 206 ALA A O 1
ATOM 1542 N N . ASP A 1 207 ? -14.793 37.791 9.796 1 73.14 207 ASP A N 1
ATOM 1543 C CA . ASP A 1 207 ? -14.142 38.74 8.898 1 73.14 207 ASP A CA 1
ATOM 1544 C C . ASP A 1 207 ? -12.712 38.308 8.586 1 73.14 207 ASP A C 1
ATOM 1546 O O . ASP A 1 207 ? -12.081 38.843 7.671 1 73.14 207 ASP A O 1
ATOM 1550 N N . GLU A 1 208 ? -12.319 37.278 9.24 1 74.14 208 GLU A N 1
ATOM 1551 C CA . GLU A 1 208 ? -10.953 36.804 9.038 1 74.14 208 GLU A CA 1
ATOM 1552 C C . GLU A 1 208 ? -10.902 35.703 7.982 1 74.14 208 GLU A C 1
ATOM 1554 O O . GLU A 1 208 ? -9.82 35.26 7.592 1 74.14 208 GLU A O 1
ATOM 1559 N N . LEU A 1 209 ? -12.08 35.385 7.51 1 74.94 209 LEU A N 1
ATOM 1560 C CA . LEU A 1 209 ? -12.163 34.326 6.51 1 74.94 209 LEU A CA 1
ATOM 1561 C C . LEU A 1 209 ? -12.582 34.89 5.156 1 74.94 209 LEU A C 1
ATOM 1563 O O . LEU A 1 209 ? -13.423 35.789 5.086 1 74.94 209 LEU A O 1
ATOM 1567 N N . ASP A 1 210 ? -11.811 34.636 4.138 1 68.6 210 ASP A N 1
ATOM 1568 C CA . ASP A 1 210 ? -12.211 34.938 2.767 1 68.6 210 ASP A CA 1
ATOM 1569 C C . ASP A 1 210 ? -12.746 33.693 2.064 1 68.6 210 ASP A C 1
ATOM 1571 O O . ASP A 1 210 ? -11.981 32.785 1.731 1 68.6 210 ASP A O 1
ATOM 1575 N N . LEU A 1 211 ? -14.042 33.626 2.067 1 59.93 211 LEU A N 1
ATOM 1576 C CA . LEU A 1 211 ? -14.697 32.523 1.372 1 59.93 211 LEU A CA 1
ATOM 1577 C C . LEU A 1 211 ? -15.054 32.916 -0.057 1 59.93 211 LEU A C 1
ATOM 1579 O O . LEU A 1 211 ? -15.803 32.206 -0.732 1 59.93 211 LEU A O 1
ATOM 1583 N N . SER A 1 212 ? -14.799 34.204 -0.47 1 52.32 212 SER A N 1
ATOM 1584 C CA . SER A 1 212 ? -15.303 34.793 -1.706 1 52.32 212 SER A CA 1
ATOM 1585 C C . SER A 1 212 ? -15.027 33.888 -2.902 1 52.32 212 SER A C 1
ATOM 1587 O O . SER A 1 212 ? -15.828 33.825 -3.838 1 52.32 212 SER A O 1
ATOM 1589 N N . ASP A 1 213 ? -13.864 33.316 -3.002 1 50.32 213 ASP A N 1
ATOM 1590 C CA . ASP A 1 213 ? -13.548 32.631 -4.251 1 50.32 213 ASP A CA 1
ATOM 1591 C C . ASP A 1 213 ? -14.203 31.253 -4.304 1 50.32 213 ASP A C 1
ATOM 1593 O O . ASP A 1 213 ? -13.883 30.439 -5.173 1 50.32 213 ASP A O 1
ATOM 1597 N N . ALA A 1 214 ? -14.931 30.907 -3.298 1 49.46 214 ALA A N 1
ATOM 1598 C CA . ALA A 1 214 ? -15.728 29.683 -3.291 1 49.46 214 ALA A CA 1
ATOM 1599 C C . ALA A 1 214 ? -16.867 29.764 -4.303 1 49.46 214 ALA A C 1
ATOM 1601 O O . ALA A 1 214 ? -17.72 28.875 -4.359 1 49.46 214 ALA A O 1
ATOM 1602 N N . ASP A 1 215 ? -16.851 30.717 -5.137 1 43.96 215 ASP A N 1
ATOM 1603 C CA . ASP A 1 215 ? -17.933 30.859 -6.106 1 43.96 215 ASP A CA 1
ATOM 1604 C C . ASP A 1 215 ? -17.942 29.694 -7.093 1 43.96 215 ASP A C 1
ATOM 1606 O O . ASP A 1 215 ? -16.924 29.024 -7.281 1 43.96 215 ASP A O 1
ATOM 1610 N N . GLU A 1 216 ? -19.168 29.352 -7.584 1 44.45 216 GLU A N 1
ATOM 1611 C CA . GLU A 1 216 ? -19.532 28.313 -8.543 1 44.45 216 GLU A CA 1
ATOM 1612 C C . GLU A 1 216 ? -18.464 28.158 -9.621 1 44.45 216 GLU A C 1
ATOM 1614 O O . GLU A 1 216 ? -18.197 27.047 -10.083 1 44.45 216 GLU A O 1
ATOM 1619 N N . GLY A 1 217 ? -17.923 29.233 -10.037 1 46.48 217 GLY A N 1
ATOM 1620 C CA . GLY A 1 217 ? -16.981 29.165 -11.143 1 46.48 217 GLY A CA 1
ATOM 1621 C C . GLY A 1 217 ? -15.703 28.427 -10.794 1 46.48 217 GLY A C 1
ATOM 1622 O O . GLY A 1 217 ? -14.955 28.015 -11.683 1 46.48 217 GLY A O 1
ATOM 1623 N N . ARG A 1 218 ? -15.352 28.27 -9.523 1 52.78 218 ARG A N 1
ATOM 1624 C CA . ARG A 1 218 ? -14.072 27.675 -9.153 1 52.78 218 ARG A CA 1
ATOM 1625 C C . ARG A 1 218 ? -14.245 26.218 -8.736 1 52.78 218 ARG A C 1
ATOM 1627 O O . ARG A 1 218 ? -13.281 25.564 -8.334 1 52.78 218 ARG A O 1
ATOM 1634 N N . ALA A 1 219 ? -15.545 25.879 -8.706 1 55.03 219 ALA A N 1
ATOM 1635 C CA . ALA A 1 219 ? -15.805 24.467 -8.437 1 55.03 219 ALA A CA 1
ATOM 1636 C C . ALA A 1 219 ? -14.962 23.572 -9.34 1 55.03 219 ALA A C 1
ATOM 1638 O O . ALA A 1 219 ? -14.447 22.542 -8.898 1 55.03 219 ALA A O 1
ATOM 1639 N N . SER A 1 220 ? -14.913 24.06 -10.513 1 54.78 220 SER A N 1
ATOM 1640 C CA . SER A 1 220 ? -14.114 23.281 -11.453 1 54.78 220 SER A CA 1
ATOM 1641 C C . SER A 1 220 ? -12.649 23.242 -11.033 1 54.78 220 SER A C 1
ATOM 1643 O O . SER A 1 220 ? -12.013 22.187 -11.074 1 54.78 220 SER A O 1
ATOM 1645 N N . ALA A 1 221 ? -12.246 24.42 -10.589 1 57.63 221 ALA A N 1
ATOM 1646 C CA . ALA A 1 221 ? -10.849 24.491 -10.165 1 57.63 221 ALA A CA 1
ATOM 1647 C C . ALA A 1 221 ? -10.604 23.622 -8.935 1 57.63 221 ALA A C 1
ATOM 1649 O O . ALA A 1 221 ? -9.57 22.958 -8.833 1 57.63 221 ALA A O 1
ATOM 1650 N N . ARG A 1 222 ? -11.623 23.669 -8.117 1 61.33 222 ARG A N 1
ATOM 1651 C CA . ARG A 1 222 ? -11.532 22.84 -6.919 1 61.33 222 ARG A CA 1
ATOM 1652 C C . ARG A 1 222 ? -11.463 21.36 -7.282 1 61.33 222 ARG A C 1
ATOM 1654 O O . ARG A 1 222 ? -10.655 20.616 -6.723 1 61.33 222 ARG A O 1
ATOM 1661 N N . ALA A 1 223 ? -12.369 21.044 -8.112 1 59.98 223 ALA A N 1
ATOM 1662 C CA . ALA A 1 223 ? -12.411 19.657 -8.566 1 59.98 223 ALA A CA 1
ATOM 1663 C C . ALA A 1 223 ? -11.099 19.258 -9.236 1 59.98 223 ALA A C 1
ATOM 1665 O O . ALA A 1 223 ? -10.622 18.135 -9.06 1 59.98 223 ALA A O 1
ATOM 1666 N N . GLU A 1 224 ? -10.571 20.218 -9.86 1 62.26 224 GLU A N 1
ATOM 1667 C CA . GLU A 1 224 ? -9.313 19.938 -10.546 1 62.26 224 GLU A CA 1
ATOM 1668 C C . GLU A 1 224 ? -8.174 19.739 -9.55 1 62.26 224 GLU A C 1
ATOM 1670 O O . GLU A 1 224 ? -7.325 18.865 -9.736 1 62.26 224 GLU A O 1
ATOM 1675 N N . ARG A 1 225 ? -8.184 20.51 -8.523 1 65.93 225 ARG A N 1
ATOM 1676 C CA . ARG A 1 225 ? -7.141 20.374 -7.512 1 65.93 225 ARG A CA 1
ATOM 1677 C C . ARG A 1 225 ? -7.272 19.05 -6.765 1 65.93 225 ARG A C 1
ATOM 1679 O O . ARG A 1 225 ? -6.271 18.387 -6.488 1 65.93 225 ARG A O 1
ATOM 1686 N N . LYS A 1 226 ? -8.477 18.786 -6.453 1 62.46 226 LYS A N 1
ATOM 1687 C CA . LYS A 1 226 ? -8.709 17.497 -5.806 1 62.46 226 LYS A CA 1
ATOM 1688 C C . LYS A 1 226 ? -8.293 16.344 -6.714 1 62.46 226 LYS A C 1
ATOM 1690 O O . LYS A 1 226 ? -7.715 15.359 -6.25 1 62.46 226 LYS A O 1
ATOM 1695 N N . PHE A 1 227 ? -8.601 16.526 -7.985 1 59.09 227 PHE A N 1
ATOM 1696 C CA . PHE A 1 227 ? -8.202 15.524 -8.965 1 59.09 227 PHE A CA 1
ATOM 1697 C C . PHE A 1 227 ? -6.684 15.401 -9.026 1 59.09 227 PHE A C 1
ATOM 1699 O O . PHE A 1 227 ? -6.148 14.293 -9.095 1 59.09 227 PHE A O 1
ATOM 1706 N N . ASP A 1 228 ? -6.055 16.52 -8.922 1 63.7 228 ASP A N 1
ATOM 1707 C CA . ASP A 1 228 ? -4.596 16.52 -8.967 1 63.7 228 ASP A CA 1
ATOM 1708 C C . ASP A 1 228 ? -4.011 15.732 -7.798 1 63.7 228 ASP A C 1
ATOM 1710 O O . ASP A 1 228 ? -3.045 14.984 -7.967 1 63.7 228 ASP A O 1
ATOM 1714 N N . VAL A 1 229 ? -4.603 15.871 -6.712 1 62.84 229 VAL A N 1
ATOM 1715 C CA . VAL A 1 229 ? -4.121 15.187 -5.516 1 62.84 229 VAL A CA 1
ATOM 1716 C C . VAL A 1 229 ? -4.341 13.683 -5.656 1 62.84 229 VAL A C 1
ATOM 1718 O O . VAL A 1 229 ? -3.441 12.888 -5.375 1 62.84 229 VAL A O 1
ATOM 1721 N N . LEU A 1 230 ? -5.478 13.41 -6.151 1 57.39 230 LEU A N 1
ATOM 1722 C CA . LEU A 1 230 ? -5.803 11.998 -6.321 1 57.39 230 LEU A CA 1
ATOM 1723 C C . LEU A 1 230 ? -4.88 11.348 -7.347 1 57.39 230 LEU A C 1
ATOM 1725 O O . LEU A 1 230 ? -4.419 10.222 -7.147 1 57.39 230 LEU A O 1
ATOM 1729 N N . ALA A 1 231 ? -4.745 12.084 -8.413 1 53.8 231 ALA A N 1
ATOM 1730 C CA . ALA A 1 231 ? -3.889 11.581 -9.485 1 53.8 231 ALA A CA 1
ATOM 1731 C C . ALA A 1 231 ? -2.463 11.359 -8.989 1 53.8 231 ALA A C 1
ATOM 1733 O O . ALA A 1 231 ? -1.839 10.344 -9.31 1 53.8 231 ALA A O 1
ATOM 1734 N N . SER A 1 232 ? -2.018 12.338 -8.25 1 58.65 232 SER A N 1
ATOM 1735 C CA . SER A 1 232 ? -0.679 12.224 -7.682 1 58.65 232 SER A CA 1
ATOM 1736 C C . SER A 1 232 ? -0.563 10.999 -6.78 1 58.65 232 SER A C 1
ATOM 1738 O O . SER A 1 232 ? 0.422 10.261 -6.85 1 58.65 232 SER A O 1
ATOM 1740 N N . LYS A 1 233 ? -1.544 10.807 -6.088 1 55.61 233 LYS A N 1
ATOM 1741 C CA . LYS A 1 233 ? -1.572 9.671 -5.171 1 55.61 233 LYS A CA 1
ATOM 1742 C C . LYS A 1 233 ? -1.551 8.349 -5.933 1 55.61 233 LYS A C 1
ATOM 1744 O O . LYS A 1 233 ? -0.989 7.361 -5.457 1 55.61 233 LYS A O 1
ATOM 1749 N N . ALA A 1 234 ? -2.182 8.516 -7.075 1 47.07 234 ALA A N 1
ATOM 1750 C CA . ALA A 1 234 ? -2.276 7.311 -7.895 1 47.07 234 ALA A CA 1
ATOM 1751 C C . ALA A 1 234 ? -1.015 7.117 -8.733 1 47.07 234 ALA A C 1
ATOM 1753 O O . ALA A 1 234 ? -0.924 6.171 -9.518 1 47.07 234 ALA A O 1
ATOM 1754 N N . GLY A 1 235 ? -0.115 8.149 -8.495 1 46.84 235 GLY A N 1
ATOM 1755 C CA . GLY A 1 235 ? 1.137 8.043 -9.226 1 46.84 235 GLY A CA 1
ATOM 1756 C C . GLY A 1 235 ? 1.046 8.571 -10.646 1 46.84 235 GLY A C 1
ATOM 1757 O O . GLY A 1 235 ? 1.867 8.223 -11.497 1 46.84 235 GLY A O 1
ATOM 1758 N N . VAL A 1 236 ? -0.071 9.244 -10.91 1 46.49 236 VAL A N 1
ATOM 1759 C CA . VAL A 1 236 ? -0.276 9.828 -12.232 1 46.49 236 VAL A CA 1
ATOM 1760 C C . VAL A 1 236 ? 0.468 11.158 -12.33 1 46.49 236 VAL A C 1
ATOM 1762 O O . VAL A 1 236 ? 0.42 11.973 -11.406 1 46.49 236 VAL A O 1
ATOM 1765 N N . SER A 1 237 ? 1.386 11.274 -13.411 1 47.76 237 SER A N 1
ATOM 1766 C CA . SER A 1 237 ? 2.101 12.536 -13.57 1 47.76 237 SER A CA 1
ATOM 1767 C C . SER A 1 237 ? 1.135 13.694 -13.795 1 47.76 237 SER A C 1
ATOM 1769 O O . SER A 1 237 ? -0.012 13.484 -14.197 1 47.76 237 SER A O 1
ATOM 1771 N N . ARG A 1 238 ? 1.534 14.863 -13.521 1 57.2 238 ARG A N 1
ATOM 1772 C CA . ARG A 1 238 ? 0.715 16.06 -13.686 1 57.2 238 ARG A CA 1
ATOM 1773 C C . ARG A 1 238 ? 0.222 16.192 -15.123 1 57.2 238 ARG A C 1
ATOM 1775 O O . ARG A 1 238 ? -0.944 16.517 -15.357 1 57.2 238 ARG A O 1
ATOM 1782 N N . SER A 1 239 ? 1.12 16.015 -15.991 1 54.23 239 SER A N 1
ATOM 1783 C CA . SER A 1 239 ? 0.758 16.145 -17.399 1 54.23 239 SER A CA 1
ATOM 1784 C C . SER A 1 239 ? -0.32 15.139 -17.787 1 54.23 239 SER A C 1
ATOM 1786 O O . SER A 1 239 ? -1.282 15.487 -18.476 1 54.23 239 SER A O 1
ATOM 1788 N N . GLU A 1 240 ? -0.133 13.959 -17.245 1 47.82 240 GLU A N 1
ATOM 1789 C CA . GLU A 1 240 ? -1.142 12.943 -17.528 1 47.82 240 GLU A CA 1
ATOM 1790 C C . GLU A 1 240 ? -2.474 13.289 -16.869 1 47.82 240 GLU A C 1
ATOM 1792 O O . GLU A 1 240 ? -3.537 13.084 -17.459 1 47.82 240 GLU A O 1
ATOM 1797 N N . ALA A 1 241 ? -2.306 13.706 -15.65 1 54.46 241 ALA A N 1
ATOM 1798 C CA . ALA A 1 241 ? -3.517 14.11 -14.939 1 54.46 241 ALA A CA 1
ATOM 1799 C C . ALA A 1 241 ? -4.245 15.223 -15.686 1 54.46 241 ALA A C 1
ATOM 1801 O O . ALA A 1 241 ? -5.474 15.205 -15.796 1 54.46 241 ALA A O 1
ATOM 1802 N N . ARG A 1 242 ? -3.5 16.118 -16.245 1 61.78 242 ARG A N 1
ATOM 1803 C CA . ARG A 1 242 ? -4.107 17.224 -16.978 1 61.78 242 ARG A CA 1
ATOM 1804 C C . ARG A 1 242 ? -4.756 16.735 -18.268 1 61.78 242 ARG A C 1
ATOM 1806 O O . ARG A 1 242 ? -5.824 17.215 -18.653 1 61.78 242 ARG A O 1
ATOM 1813 N N . GLU A 1 243 ? -4.038 15.812 -18.839 1 52.58 243 GLU A N 1
ATOM 1814 C CA . GLU A 1 243 ? -4.614 15.233 -20.049 1 52.58 243 GLU A CA 1
ATOM 1815 C C . GLU A 1 243 ? -5.925 14.512 -19.746 1 52.58 243 GLU A C 1
ATOM 1817 O O . GLU A 1 243 ? -6.891 14.628 -20.502 1 52.58 243 GLU A O 1
ATOM 1822 N N . LEU A 1 244 ? -5.836 13.869 -18.724 1 50.3 244 LEU A N 1
ATOM 1823 C CA . LEU A 1 244 ? -7.04 13.161 -18.302 1 50.3 244 LEU A CA 1
ATOM 1824 C C . LEU A 1 244 ? -8.162 14.141 -17.977 1 50.3 244 LEU A C 1
ATOM 1826 O O . LEU A 1 244 ? -9.314 13.921 -18.359 1 50.3 244 LEU A O 1
ATOM 1830 N N . LEU A 1 245 ? -7.815 15.091 -17.315 1 58.58 245 LEU A N 1
ATOM 1831 C CA . LEU A 1 245 ? -8.801 16.101 -16.947 1 58.58 245 LEU A CA 1
ATOM 1832 C C . LEU A 1 245 ? -9.369 16.784 -18.187 1 58.58 245 LEU A C 1
ATOM 1834 O O . LEU A 1 245 ? -10.573 17.035 -18.265 1 58.58 245 LEU A O 1
ATOM 1838 N N . ALA A 1 246 ? -8.503 17.098 -19.09 1 56.27 246 ALA A N 1
ATOM 1839 C CA . ALA A 1 246 ? -8.941 17.71 -20.341 1 56.27 246 ALA A CA 1
ATOM 1840 C C . ALA A 1 246 ? -9.902 16.794 -21.094 1 56.27 246 ALA A C 1
ATOM 1842 O O . ALA A 1 246 ? -10.905 17.253 -21.644 1 56.27 246 ALA A O 1
ATOM 1843 N N . ALA A 1 247 ? -9.554 15.623 -21.065 1 47.58 247 ALA A N 1
ATOM 1844 C CA . ALA A 1 247 ? -10.406 14.643 -21.733 1 47.58 247 ALA A CA 1
ATOM 1845 C C . ALA A 1 247 ? -11.775 14.56 -21.064 1 47.58 247 ALA A C 1
ATOM 1847 O O . ALA A 1 247 ? -12.798 14.43 -21.741 1 47.58 247 ALA A O 1
ATOM 1848 N N . LEU A 1 248 ? -11.716 14.617 -19.782 1 50.7 248 LEU A N 1
ATOM 1849 C CA . LEU A 1 248 ? -12.956 14.544 -19.018 1 50.7 248 LEU A CA 1
ATOM 1850 C C . LEU A 1 248 ? -13.812 15.785 -19.252 1 50.7 248 LEU A C 1
ATOM 1852 O O . LEU A 1 248 ? -15.042 15.702 -19.264 1 50.7 248 LEU A O 1
ATOM 1856 N N . LYS A 1 249 ? -13.093 16.899 -19.314 1 51.55 249 LYS A N 1
ATOM 1857 C CA . LYS A 1 249 ? -13.812 18.151 -19.529 1 51.55 249 LYS A CA 1
ATOM 1858 C C . LYS A 1 249 ? -14.312 18.259 -20.967 1 51.55 249 LYS A C 1
ATOM 1860 O O . LYS A 1 249 ? -15.152 19.107 -21.276 1 51.55 249 LYS A O 1
ATOM 1865 N N . GLY A 1 250 ? -14.306 17.319 -21.771 1 45.11 250 GLY A N 1
ATOM 1866 C CA . GLY A 1 250 ? -14.741 17.423 -23.154 1 45.11 250 GLY A CA 1
ATOM 1867 C C . GLY A 1 250 ? -13.937 18.426 -23.959 1 45.11 250 GLY A C 1
ATOM 1868 O O . GLY A 1 250 ? -14.346 18.825 -25.052 1 45.11 250 GLY A O 1
ATOM 1869 N N . SER A 1 251 ? -13.297 19.335 -23.502 1 39.12 251 SER A N 1
ATOM 1870 C CA . SER A 1 251 ? -12.686 20.391 -24.303 1 39.12 251 SER A CA 1
ATOM 1871 C C . SER A 1 251 ? -11.634 19.827 -25.252 1 39.12 251 SER A C 1
ATOM 1873 O O . SER A 1 251 ? -10.79 19.026 -24.846 1 39.12 251 SER A O 1
ATOM 1875 N N . LYS A 1 252 ? -12.107 19.689 -26.669 1 33.95 252 LYS A N 1
ATOM 1876 C CA . LYS A 1 252 ? -11.218 19.377 -27.784 1 33.95 252 LYS A CA 1
ATOM 1877 C C . LYS A 1 252 ? -9.84 20.001 -27.58 1 33.95 252 LYS A C 1
ATOM 1879 O O . LYS A 1 252 ? -9.714 21.224 -27.49 1 33.95 252 LYS A O 1
ATOM 1884 N N . PRO A 1 253 ? -8.766 19.877 -27.195 1 31.85 253 PRO A N 1
ATOM 1885 C CA . PRO A 1 253 ? -7.947 20.801 -27.983 1 31.85 253 PRO A CA 1
ATOM 1886 C C . PRO A 1 253 ? -8.356 20.846 -29.454 1 31.85 253 PRO A C 1
ATOM 1888 O O . PRO A 1 253 ? -9.156 20.019 -29.901 1 31.85 253 PRO A O 1
ATOM 1891 N N . GLY A 1 254 ? -7.812 20.954 -30.68 1 29.15 254 GLY A N 1
ATOM 1892 C CA . GLY A 1 254 ? -8.389 20.767 -32.001 1 29.15 254 GLY A CA 1
ATOM 1893 C C . GLY A 1 254 ? -9.32 19.572 -32.082 1 29.15 254 GLY A C 1
ATOM 1894 O O . GLY A 1 254 ? -9.356 18.744 -31.169 1 29.15 254 GLY A O 1
ATOM 1895 N N . ALA A 1 255 ? -10.283 19.269 -33.417 1 29.48 255 ALA A N 1
ATOM 1896 C CA . ALA A 1 255 ? -11.422 18.55 -33.982 1 29.48 255 ALA A CA 1
ATOM 1897 C C . ALA A 1 255 ? -11.395 17.078 -33.579 1 29.48 255 ALA A C 1
ATOM 1899 O O . ALA A 1 255 ? -12.356 16.344 -33.821 1 29.48 255 ALA A O 1
ATOM 1900 N N . ALA A 1 256 ? -10.332 16.345 -33.73 1 31.15 256 ALA A N 1
ATOM 1901 C CA . ALA A 1 256 ? -10.682 14.971 -34.078 1 31.15 256 ALA A CA 1
ATOM 1902 C C . ALA A 1 256 ? -11.362 14.265 -32.909 1 31.15 256 ALA A C 1
ATOM 1904 O O . ALA A 1 256 ? -11.038 14.521 -31.747 1 31.15 256 ALA A O 1
ATOM 1905 N N . PRO A 1 257 ? -12.548 13.563 -33.037 1 28.82 257 PRO A N 1
ATOM 1906 C CA . PRO A 1 257 ? -13.561 12.876 -32.232 1 28.82 257 PRO A CA 1
ATOM 1907 C C . PRO A 1 257 ? -12.969 12.17 -31.015 1 28.82 257 PRO A C 1
ATOM 1909 O O . PRO A 1 257 ? -11.838 11.68 -31.07 1 28.82 257 PRO A O 1
ATOM 1912 N N . ALA A 1 258 ? -13.36 12.511 -29.799 1 31.59 258 ALA A N 1
ATOM 1913 C CA . ALA A 1 258 ? -13.158 12.238 -28.379 1 31.59 258 ALA A CA 1
ATOM 1914 C C . ALA A 1 258 ? -13.12 10.737 -28.109 1 31.59 258 ALA A C 1
ATOM 1916 O O . ALA A 1 258 ? -14.152 10.063 -28.168 1 31.59 258 ALA A O 1
ATOM 1917 N N . SER A 1 259 ? -12.174 10.039 -28.655 1 29.33 259 SER A N 1
ATOM 1918 C CA . SER A 1 259 ? -12.063 8.589 -28.766 1 29.33 259 SER A CA 1
ATOM 1919 C C . SER A 1 259 ? -12.208 7.917 -27.405 1 29.33 259 SER A C 1
ATOM 1921 O O . SER A 1 259 ? -11.995 8.55 -26.369 1 29.33 259 SER A O 1
ATOM 1923 N N . MET A 1 260 ? -12.648 6.608 -27.333 1 29.95 260 MET A N 1
ATOM 1924 C CA . MET A 1 260 ? -12.985 5.586 -26.346 1 29.95 260 MET A CA 1
ATOM 1925 C C . MET A 1 260 ? -11.977 5.581 -25.202 1 29.95 260 MET A C 1
ATOM 1927 O O . MET A 1 260 ? -12.113 4.806 -24.253 1 29.95 260 MET A O 1
ATOM 1931 N N . HIS A 1 261 ? -11.013 6.33 -25.295 1 32.33 261 HIS A N 1
ATOM 1932 C CA . HIS A 1 261 ? -9.89 6.451 -24.371 1 32.33 261 HIS A CA 1
ATOM 1933 C C . HIS A 1 261 ? -10.292 7.21 -23.112 1 32.33 261 HIS A C 1
ATOM 1935 O O . HIS A 1 261 ? -9.618 7.117 -22.083 1 32.33 261 HIS A O 1
ATOM 1941 N N . ASP A 1 262 ? -11.344 7.95 -23.174 1 33.82 262 ASP A N 1
ATOM 1942 C CA . ASP A 1 262 ? -11.765 8.828 -22.086 1 33.82 262 ASP A CA 1
ATOM 1943 C C . ASP A 1 262 ? -12.414 8.03 -20.957 1 33.82 262 ASP A C 1
ATOM 1945 O O . ASP A 1 262 ? -12.241 8.356 -19.781 1 33.82 262 ASP A O 1
ATOM 1949 N N . ALA A 1 263 ? -13.139 6.993 -21.245 1 35.83 263 ALA A N 1
ATOM 1950 C CA . ALA A 1 263 ? -13.873 6.222 -20.246 1 35.83 263 ALA A CA 1
ATOM 1951 C C . ALA A 1 263 ? -12.92 5.433 -19.352 1 35.83 263 ALA A C 1
ATOM 1953 O O . ALA A 1 263 ? -13.151 5.305 -18.148 1 35.83 263 ALA A O 1
ATOM 1954 N N . ALA A 1 264 ? -11.807 4.983 -19.81 1 33.86 264 ALA A N 1
ATOM 1955 C CA . ALA A 1 264 ? -10.85 4.161 -19.073 1 33.86 264 ALA A CA 1
ATOM 1956 C C . ALA A 1 264 ? -10.103 4.989 -18.032 1 33.86 264 ALA A C 1
ATOM 1958 O O . ALA A 1 264 ? -9.912 4.545 -16.897 1 33.86 264 ALA A O 1
ATOM 1959 N N . VAL A 1 265 ? -9.917 6.24 -18.315 1 33.01 265 VAL A N 1
ATOM 1960 C CA . VAL A 1 265 ? -9.28 7.158 -17.377 1 33.01 265 VAL A CA 1
ATOM 1961 C C . VAL A 1 265 ? -10.232 7.461 -16.222 1 33.01 265 VAL A C 1
ATOM 1963 O O . VAL A 1 265 ? -9.832 7.435 -15.056 1 33.01 265 VAL A O 1
ATOM 1966 N N . ALA A 1 266 ? -11.473 7.554 -16.461 1 36.17 266 ALA A N 1
ATOM 1967 C CA . ALA A 1 266 ? -12.469 7.813 -15.425 1 36.17 266 ALA A CA 1
ATOM 1968 C C . ALA A 1 266 ? -12.617 6.613 -14.494 1 36.17 266 ALA A C 1
ATOM 1970 O O . ALA A 1 266 ? -12.718 6.773 -13.276 1 36.17 266 ALA A O 1
ATOM 1971 N N . ALA A 1 267 ? -12.583 5.426 -14.968 1 36.35 267 ALA A N 1
ATOM 1972 C CA . ALA A 1 267 ? -12.711 4.24 -14.126 1 36.35 267 ALA A CA 1
ATOM 1973 C C . ALA A 1 267 ? -11.455 4.022 -13.288 1 36.35 267 ALA A C 1
ATOM 1975 O O . ALA A 1 267 ? -11.54 3.661 -12.112 1 36.35 267 ALA A O 1
ATOM 1976 N N . GLU A 1 268 ? -10.284 4.327 -13.748 1 35.89 268 GLU A N 1
ATOM 1977 C CA . GLU A 1 268 ? -9.039 4.23 -12.991 1 35.89 268 GLU A CA 1
ATOM 1978 C C . GLU A 1 268 ? -9.007 5.242 -11.85 1 35.89 268 GLU A C 1
ATOM 1980 O O . GLU A 1 268 ? -8.592 4.917 -10.736 1 35.89 268 GLU A O 1
ATOM 1985 N N . VAL A 1 269 ? -9.454 6.363 -12.098 1 38.31 269 VAL A N 1
ATOM 1986 C CA . VAL A 1 269 ? -9.659 7.35 -11.043 1 38.31 269 VAL A CA 1
ATOM 1987 C C . VAL A 1 269 ? -10.688 6.83 -10.041 1 38.31 269 VAL A C 1
ATOM 1989 O O . VAL A 1 269 ? -10.492 6.939 -8.828 1 38.31 269 VAL A O 1
ATOM 1992 N N . ARG A 1 270 ? -11.67 6.208 -10.527 1 41.15 270 ARG A N 1
ATOM 1993 C CA . ARG A 1 270 ? -12.667 5.643 -9.624 1 41.15 270 ARG A CA 1
ATOM 1994 C C . ARG A 1 270 ? -12.077 4.503 -8.8 1 41.15 270 ARG A C 1
ATOM 1996 O O . ARG A 1 270 ? -12.333 4.401 -7.599 1 41.15 270 ARG A O 1
ATOM 2003 N N . ASN A 1 271 ? -11.324 3.627 -9.394 1 38.93 271 ASN A N 1
ATOM 2004 C CA . ASN A 1 271 ? -10.71 2.506 -8.69 1 38.93 271 ASN A CA 1
ATOM 2005 C C . ASN A 1 271 ? -9.63 2.977 -7.72 1 38.93 271 ASN A C 1
ATOM 2007 O O . ASN A 1 271 ? -9.519 2.458 -6.608 1 38.93 271 ASN A O 1
ATOM 2011 N N . LEU A 1 272 ? -8.811 3.829 -8.12 1 38.32 272 LEU A N 1
ATOM 2012 C CA . LEU A 1 272 ? -7.924 4.487 -7.166 1 38.32 272 LEU A CA 1
ATOM 2013 C C . LEU A 1 272 ? -8.725 5.189 -6.075 1 38.32 272 LEU A C 1
ATOM 2015 O O . LEU A 1 272 ? -8.389 5.092 -4.893 1 38.32 272 LEU A O 1
ATOM 2019 N N . LEU A 1 273 ? -9.747 5.817 -6.552 1 39.46 273 LEU A N 1
ATOM 2020 C CA . LEU A 1 273 ? -10.676 6.422 -5.604 1 39.46 273 LEU A CA 1
ATOM 2021 C C . LEU A 1 273 ? -11.382 5.353 -4.777 1 39.46 273 LEU A C 1
ATOM 2023 O O . LEU A 1 273 ? -11.599 5.534 -3.576 1 39.46 273 LEU A O 1
ATOM 2027 N N . ASN A 1 274 ? -11.82 4.346 -5.445 1 39.62 274 ASN A N 1
ATOM 2028 C CA . ASN A 1 274 ? -12.433 3.26 -4.688 1 39.62 274 ASN A CA 1
ATOM 2029 C C . ASN A 1 274 ? -11.434 2.604 -3.74 1 39.62 274 ASN A C 1
ATOM 2031 O O . ASN A 1 274 ? -11.797 2.195 -2.635 1 39.62 274 ASN A O 1
ATOM 2035 N N . PHE A 1 275 ? -10.272 2.296 -4.234 1 36.33 275 PHE A N 1
ATOM 2036 C CA . PHE A 1 275 ? -9.241 1.802 -3.329 1 36.33 275 PHE A CA 1
ATOM 2037 C C . PHE A 1 275 ? -8.989 2.796 -2.202 1 36.33 275 PHE A C 1
ATOM 2039 O O . PHE A 1 275 ? -8.833 2.402 -1.044 1 36.33 275 PHE A O 1
ATOM 2046 N N . ALA A 1 276 ? -8.957 3.988 -2.501 1 35.71 276 ALA A N 1
ATOM 2047 C CA . ALA A 1 276 ? -8.847 5.027 -1.48 1 35.71 276 ALA A CA 1
ATOM 2048 C C . ALA A 1 276 ? -10.098 5.072 -0.607 1 35.71 276 ALA A C 1
ATOM 2050 O O . ALA A 1 276 ? -10.029 5.434 0.57 1 35.71 276 ALA A O 1
ATOM 2051 N N . LYS A 1 277 ? -11.34 4.808 -1.117 1 36.34 277 LYS A N 1
ATOM 2052 C CA . LYS A 1 277 ? -12.594 4.738 -0.372 1 36.34 277 LYS A CA 1
ATOM 2053 C C . LYS A 1 277 ? -12.622 3.517 0.544 1 36.34 277 LYS A C 1
ATOM 2055 O O . LYS A 1 277 ? -13.373 3.485 1.521 1 36.34 277 LYS A O 1
ATOM 2060 N N . THR A 1 278 ? -12.144 2.406 0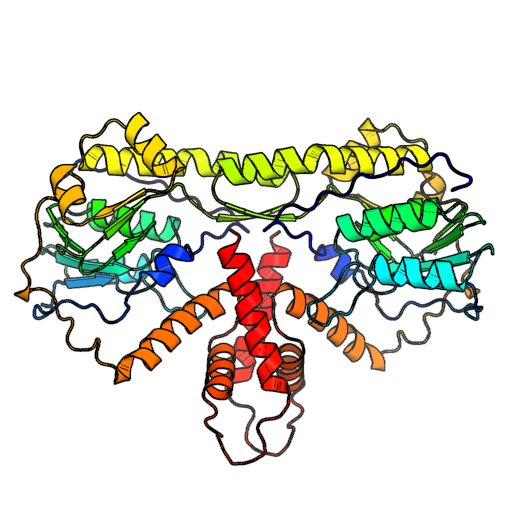.039 1 32.23 278 THR A N 1
ATOM 2061 C CA . THR A 1 278 ? -12.252 1.22 0.88 1 32.23 278 THR A CA 1
ATOM 2062 C C . THR A 1 278 ? -11.196 1.24 1.981 1 32.23 278 THR A C 1
ATOM 2064 O O . THR A 1 278 ? -11.172 0.358 2.842 1 32.23 278 THR A O 1
ATOM 2067 N N . ILE A 1 279 ? -10.286 1.962 1.793 1 27.99 279 ILE A N 1
ATOM 2068 C CA . ILE A 1 279 ? -9.479 2.102 3 1 27.99 279 ILE A CA 1
ATOM 2069 C C . ILE A 1 279 ? -10.082 3.175 3.903 1 27.99 279 ILE A C 1
ATOM 2071 O O . ILE A 1 279 ? -10.519 4.224 3.424 1 27.99 279 ILE A O 1
ATOM 2075 N N . MET B 1 1 ? -10.282 -35.426 -9.002 1 43.63 1 MET B N 1
ATOM 2076 C CA . MET B 1 1 ? -9.546 -35.255 -7.753 1 43.63 1 MET B CA 1
ATOM 2077 C C . MET B 1 1 ? -8.062 -35.542 -7.952 1 43.63 1 MET B C 1
ATOM 2079 O O . MET B 1 1 ? -7.693 -36.387 -8.77 1 43.63 1 MET B O 1
ATOM 2083 N N . SER B 1 2 ? -7.234 -34.462 -7.634 1 48.33 2 SER B N 1
ATOM 2084 C CA . SER B 1 2 ? -5.801 -34.618 -7.862 1 48.33 2 SER B CA 1
ATOM 2085 C C . SER B 1 2 ? -5.315 -35.991 -7.409 1 48.33 2 SER B C 1
ATOM 2087 O O . SER B 1 2 ? -5.853 -36.562 -6.458 1 48.33 2 SER B O 1
ATOM 2089 N N . MET B 1 3 ? -4.703 -36.682 -8.217 1 53.73 3 MET B N 1
ATOM 2090 C CA . MET B 1 3 ? -4.097 -37.966 -7.876 1 53.73 3 MET B CA 1
ATOM 2091 C C . MET B 1 3 ? -3.167 -37.827 -6.676 1 53.73 3 MET B C 1
ATOM 2093 O O . MET B 1 3 ? -2.756 -38.827 -6.084 1 53.73 3 MET B O 1
ATOM 2097 N N . ARG B 1 4 ? -2.865 -36.454 -6.321 1 53.16 4 ARG B N 1
ATOM 2098 C CA . ARG B 1 4 ? -2.046 -36.197 -5.141 1 53.16 4 ARG B CA 1
ATOM 2099 C C . ARG B 1 4 ? -2.876 -35.579 -4.021 1 53.16 4 ARG B C 1
ATOM 2101 O O . ARG B 1 4 ? -3.871 -34.899 -4.282 1 53.16 4 ARG B O 1
ATOM 2108 N N . ASP B 1 5 ? -2.721 -36.022 -2.839 1 55.89 5 ASP B N 1
ATOM 2109 C CA . ASP B 1 5 ? -3.378 -35.453 -1.666 1 55.89 5 ASP B CA 1
ATOM 2110 C C . ASP B 1 5 ? -2.88 -34.036 -1.391 1 55.89 5 ASP B C 1
ATOM 2112 O O . ASP B 1 5 ? -1.967 -33.839 -0.586 1 55.89 5 ASP B O 1
ATOM 2116 N N . LEU B 1 6 ? -3.371 -33.08 -2.256 1 56.84 6 LEU B N 1
ATOM 2117 C CA . LEU B 1 6 ? -2.93 -31.697 -2.114 1 56.84 6 LEU B CA 1
ATOM 2118 C C . LEU B 1 6 ? -3.909 -30.899 -1.259 1 56.84 6 LEU B C 1
ATOM 2120 O O . LEU B 1 6 ? -5.122 -31.098 -1.348 1 56.84 6 LEU B O 1
ATOM 2124 N N . PRO B 1 7 ? -3.389 -30.083 -0.349 1 51.88 7 PRO B N 1
ATOM 2125 C CA . PRO B 1 7 ? -4.276 -29.33 0.541 1 51.88 7 PRO B CA 1
ATOM 2126 C C . PRO B 1 7 ? -5.148 -28.325 -0.207 1 51.88 7 PRO B C 1
ATOM 2128 O O . PRO B 1 7 ? -4.707 -27.736 -1.197 1 51.88 7 PRO B O 1
ATOM 2131 N N . LYS B 1 8 ? -6.416 -28.299 0.211 1 57.83 8 LYS B N 1
ATOM 2132 C CA . LYS B 1 8 ? -7.304 -27.248 -0.278 1 57.83 8 LYS B CA 1
ATOM 2133 C C . LYS B 1 8 ? -6.951 -25.899 0.34 1 57.83 8 LYS B C 1
ATOM 2135 O O . LYS B 1 8 ? -6.631 -25.819 1.528 1 57.83 8 LYS B O 1
ATOM 2140 N N . ALA B 1 9 ? -6.815 -24.86 -0.493 1 54.69 9 ALA B N 1
ATOM 2141 C CA . ALA B 1 9 ? -6.518 -23.533 0.038 1 54.69 9 ALA B CA 1
ATOM 2142 C C . ALA B 1 9 ? -7.788 -22.697 0.17 1 54.69 9 ALA B C 1
ATOM 2144 O O . ALA B 1 9 ? -8.53 -22.527 -0.801 1 54.69 9 ALA B O 1
ATOM 2145 N N . GLU B 1 10 ? -8.223 -22.249 1.42 1 46.52 10 GLU B N 1
ATOM 2146 C CA . GLU B 1 10 ? -9.329 -21.314 1.605 1 46.52 10 GLU B CA 1
ATOM 2147 C C . GLU B 1 10 ? -8.933 -19.901 1.183 1 46.52 10 GLU B C 1
ATOM 2149 O O . GLU B 1 10 ? -7.871 -19.408 1.568 1 46.52 10 GLU B O 1
ATOM 2154 N N . VAL B 1 11 ? -9.61 -19.414 0.167 1 49.83 11 VAL B N 1
ATOM 2155 C CA . VAL B 1 11 ? -9.264 -18.106 -0.379 1 49.83 11 VAL B CA 1
ATOM 2156 C C . VAL B 1 11 ? -10.135 -17.03 0.264 1 49.83 11 VAL B C 1
ATOM 2158 O O . VAL B 1 11 ? -11.365 -17.117 0.233 1 49.83 11 VAL B O 1
ATOM 2161 N N . SER B 1 12 ? -9.677 -16.188 1.211 1 41.79 12 SER B N 1
ATOM 2162 C CA . SER B 1 12 ? -10.432 -15.03 1.676 1 41.79 12 SER B CA 1
ATOM 2163 C C . SER B 1 12 ? -9.693 -13.73 1.375 1 41.79 12 SER B C 1
ATOM 2165 O O . SER B 1 12 ? -8.602 -13.495 1.898 1 41.79 12 SER B O 1
ATOM 2167 N N . ALA B 1 13 ? -10.147 -13.035 0.348 1 45.91 13 ALA B N 1
ATOM 2168 C CA . ALA B 1 13 ? -9.573 -11.723 0.059 1 45.91 13 ALA B CA 1
ATOM 2169 C C . ALA B 1 13 ? -10.134 -10.66 0.999 1 45.91 13 ALA B C 1
ATOM 2171 O O . ALA B 1 13 ? -11.271 -10.771 1.464 1 45.91 13 ALA B O 1
ATOM 2172 N N . LYS B 1 14 ? -9.224 -9.809 1.557 1 49.53 14 LYS B N 1
ATOM 2173 C CA . LYS B 1 14 ? -9.648 -8.67 2.366 1 49.53 14 LYS B CA 1
ATOM 2174 C C . LYS B 1 14 ? -9.697 -7.392 1.534 1 49.53 14 LYS B C 1
ATOM 2176 O O . LYS B 1 14 ? -8.78 -7.115 0.757 1 49.53 14 LYS B O 1
ATOM 2181 N N . PRO B 1 15 ? -10.747 -6.611 1.708 1 42.82 15 PRO B N 1
ATOM 2182 C CA . PRO B 1 15 ? -10.829 -5.344 0.977 1 42.82 15 PRO B CA 1
ATOM 2183 C C . PRO B 1 15 ? -9.651 -4.417 1.269 1 42.82 15 PRO B C 1
ATOM 2185 O O . PRO B 1 15 ? -9.174 -4.358 2.406 1 42.82 15 PRO B O 1
ATOM 2188 N N . GLY B 1 16 ? -9.136 -3.856 0.236 1 48.23 16 GLY B N 1
ATOM 2189 C CA . GLY B 1 16 ? -8.089 -2.854 0.363 1 48.23 16 GLY B CA 1
ATOM 2190 C C . GLY B 1 16 ? -6.692 -3.441 0.311 1 48.23 16 GLY B C 1
ATOM 2191 O O . GLY B 1 16 ? -5.702 -2.708 0.368 1 48.23 16 GLY B O 1
ATOM 2192 N N . ILE B 1 17 ? -6.707 -4.777 0.396 1 53.07 17 ILE B N 1
ATOM 2193 C CA . ILE B 1 17 ? -5.417 -5.454 0.316 1 53.07 17 ILE B CA 1
ATOM 2194 C C . ILE B 1 17 ? -5.235 -6.056 -1.075 1 53.07 17 ILE B C 1
ATOM 2196 O O . ILE B 1 17 ? -6.153 -6.678 -1.614 1 53.07 17 ILE B O 1
ATOM 2200 N N . ARG B 1 18 ? -4.21 -5.725 -1.719 1 56.38 18 ARG B N 1
ATOM 2201 C CA . ARG B 1 18 ? -3.941 -6.322 -3.023 1 56.38 18 ARG B CA 1
ATOM 2202 C C . ARG B 1 18 ? -2.583 -7.016 -3.038 1 56.38 18 ARG B C 1
ATOM 2204 O O . ARG B 1 18 ? -1.636 -6.552 -2.4 1 56.38 18 ARG B O 1
ATOM 2211 N N . SER B 1 19 ? -2.602 -8.186 -3.472 1 62.24 19 SER B N 1
ATOM 2212 C CA . SER B 1 19 ? -1.332 -8.839 -3.772 1 62.24 19 SER B CA 1
ATOM 2213 C C . SER B 1 19 ? -0.834 -8.466 -5.164 1 62.24 19 SER B C 1
ATOM 2215 O O . SER B 1 19 ? -1.633 -8.202 -6.065 1 62.24 19 SER B O 1
ATOM 2217 N N . ASP B 1 20 ? 0.473 -8.162 -5.197 1 60.41 20 ASP B N 1
ATOM 2218 C CA . ASP B 1 20 ? 0.996 -7.723 -6.488 1 60.41 20 ASP B CA 1
ATOM 2219 C C . ASP B 1 20 ? 2.27 -8.482 -6.851 1 60.41 20 ASP B C 1
ATOM 2221 O O . ASP B 1 20 ? 2.815 -9.221 -6.028 1 60.41 20 ASP B O 1
ATOM 2225 N N . VAL B 1 21 ? 2.558 -8.362 -8.112 1 60.54 21 VAL B N 1
ATOM 2226 C CA . VAL B 1 21 ? 3.726 -9.023 -8.685 1 60.54 21 VAL B CA 1
ATOM 2227 C C . VAL B 1 21 ? 4.996 -8.493 -8.025 1 60.54 21 VAL B C 1
ATOM 2229 O O . VAL B 1 21 ? 5.124 -7.289 -7.787 1 60.54 21 VAL B O 1
ATOM 2232 N N . ASN B 1 22 ? 5.732 -9.445 -7.735 1 65.1 22 ASN B N 1
ATOM 2233 C CA . ASN B 1 22 ? 7.063 -9.1 -7.247 1 65.1 22 ASN B CA 1
ATOM 2234 C C . ASN B 1 22 ? 7.943 -8.548 -8.365 1 65.1 22 ASN B C 1
ATOM 2236 O O . ASN B 1 22 ? 8.048 -9.152 -9.434 1 65.1 22 ASN B O 1
ATOM 2240 N N . VAL B 1 23 ? 8.593 -7.489 -8.149 1 61.4 23 VAL B N 1
ATOM 2241 C CA . VAL B 1 23 ? 9.37 -6.806 -9.178 1 61.4 23 VAL B CA 1
ATOM 2242 C C . VAL B 1 23 ? 10.497 -7.715 -9.663 1 61.4 23 VAL B C 1
ATOM 2244 O O . VAL B 1 23 ? 10.817 -7.737 -10.854 1 61.4 23 VAL B O 1
ATOM 2247 N N . LYS B 1 24 ? 11.12 -8.436 -8.8 1 67.15 24 LYS B N 1
ATOM 2248 C CA . LYS B 1 24 ? 12.193 -9.347 -9.187 1 67.15 24 LYS B CA 1
ATOM 2249 C C . LYS B 1 24 ? 11.679 -10.436 -10.125 1 67.15 24 LYS B C 1
ATOM 2251 O O . LYS B 1 24 ? 12.372 -10.832 -11.064 1 67.15 24 LYS B O 1
ATOM 2256 N N . ALA B 1 25 ? 10.469 -10.901 -9.823 1 72.47 25 ALA B N 1
ATOM 2257 C CA . ALA B 1 25 ? 9.865 -11.911 -10.688 1 72.47 25 ALA B CA 1
ATOM 2258 C C . ALA B 1 25 ? 9.572 -11.344 -12.073 1 72.47 25 ALA B C 1
ATOM 2260 O O . ALA B 1 25 ? 9.776 -12.02 -13.084 1 72.47 25 ALA B O 1
ATOM 2261 N N . LEU B 1 26 ? 9.173 -10.13 -12.069 1 70.9 26 LEU B N 1
ATOM 2262 C CA . LEU B 1 26 ? 8.889 -9.469 -13.338 1 70.9 26 LEU B CA 1
ATOM 2263 C C . LEU B 1 26 ? 10.161 -9.307 -14.163 1 70.9 26 LEU B C 1
ATOM 2265 O O . LEU B 1 26 ? 10.134 -9.446 -15.388 1 70.9 26 LEU B O 1
ATOM 2269 N N . GLN B 1 27 ? 11.27 -9.037 -13.508 1 66.95 27 GLN B N 1
ATOM 2270 C CA . GLN B 1 27 ? 12.549 -8.849 -14.183 1 66.95 27 GLN B CA 1
ATOM 2271 C C . GLN B 1 27 ? 13.041 -10.153 -14.804 1 66.95 27 GLN B C 1
ATOM 2273 O O . GLN B 1 27 ? 13.667 -10.143 -15.866 1 66.95 27 GLN B O 1
ATOM 2278 N N . ARG B 1 28 ? 12.685 -11.24 -14.271 1 72.16 28 ARG B N 1
ATOM 2279 C CA . ARG B 1 28 ? 13.169 -12.535 -14.739 1 72.16 28 ARG B CA 1
ATOM 2280 C C . ARG B 1 28 ? 12.19 -13.162 -15.725 1 72.16 28 ARG B C 1
ATOM 2282 O O . ARG B 1 28 ? 12.528 -14.125 -16.416 1 72.16 28 ARG B O 1
ATOM 2289 N N . TRP B 1 29 ? 11.072 -12.595 -15.774 1 76.66 29 TRP B N 1
ATOM 2290 C CA . TRP B 1 29 ? 10.02 -13.13 -16.631 1 76.66 29 TRP B CA 1
ATOM 2291 C C . TRP B 1 29 ? 10.262 -12.755 -18.09 1 76.66 29 TRP B C 1
ATOM 2293 O O . TRP B 1 29 ? 10.499 -11.587 -18.406 1 76.66 29 TRP B O 1
ATOM 2303 N N . ASN B 1 30 ? 10.391 -13.76 -18.968 1 74.87 30 ASN B N 1
ATOM 2304 C CA . ASN B 1 30 ? 10.411 -13.582 -20.416 1 74.87 30 ASN B CA 1
ATOM 2305 C C . ASN B 1 30 ? 9.086 -13.995 -21.05 1 74.87 30 ASN B C 1
ATOM 2307 O O . ASN B 1 30 ? 8.808 -15.186 -21.196 1 74.87 30 ASN B O 1
ATOM 2311 N N . PRO B 1 31 ? 8.284 -12.985 -21.429 1 73.65 31 PRO B N 1
ATOM 2312 C CA . PRO B 1 31 ? 6.934 -13.286 -21.912 1 73.65 31 PRO B CA 1
ATOM 2313 C C . PRO B 1 31 ? 6.938 -14.068 -23.224 1 73.65 31 PRO B C 1
ATOM 2315 O O . PRO B 1 31 ? 5.901 -14.593 -23.636 1 73.65 31 PRO B O 1
ATOM 2318 N N . ASP B 1 32 ? 8.052 -14.262 -23.812 1 73.36 32 ASP B N 1
ATOM 2319 C CA . ASP B 1 32 ? 8.107 -14.878 -25.134 1 73.36 32 ASP B CA 1
ATOM 2320 C C . ASP B 1 32 ? 8.266 -16.393 -25.029 1 73.36 32 ASP B C 1
ATOM 2322 O O . ASP B 1 32 ? 8.104 -17.11 -26.019 1 73.36 32 ASP B O 1
ATOM 2326 N N . VAL B 1 33 ? 8.626 -16.877 -23.902 1 71.9 33 VAL B N 1
ATOM 2327 C CA . VAL B 1 33 ? 8.798 -18.314 -23.716 1 71.9 33 VAL B CA 1
ATOM 2328 C C . VAL B 1 33 ? 7.44 -19.01 -23.78 1 71.9 33 VAL B C 1
ATOM 2330 O O . VAL B 1 33 ? 6.527 -18.673 -23.023 1 71.9 33 VAL B O 1
ATOM 2333 N N . ARG B 1 34 ? 7.289 -19.86 -24.79 1 76.75 34 ARG B N 1
ATOM 2334 C CA . ARG B 1 34 ? 6.048 -20.602 -24.992 1 76.75 34 ARG B CA 1
ATOM 2335 C C . ARG B 1 34 ? 6.327 -22.084 -25.217 1 76.75 34 ARG B C 1
ATOM 2337 O O . ARG B 1 34 ? 7.485 -22.494 -25.323 1 76.75 34 ARG B O 1
ATOM 2344 N N . SER B 1 35 ? 5.282 -22.823 -25.189 1 77.02 35 SER B N 1
ATOM 2345 C CA . SER B 1 35 ? 5.41 -24.245 -25.492 1 77.02 35 SER B CA 1
ATOM 2346 C C . SER B 1 35 ? 5.614 -24.475 -26.985 1 77.02 35 SER B C 1
ATOM 2348 O O . SER B 1 35 ? 4.958 -23.839 -27.812 1 77.02 35 SER B O 1
ATOM 2350 N N . ALA B 1 36 ? 6.636 -25.297 -27.251 1 70.85 36 ALA B N 1
ATOM 2351 C CA . ALA B 1 36 ? 6.864 -25.665 -28.646 1 70.85 36 ALA B CA 1
ATOM 2352 C C . ALA B 1 36 ? 5.869 -26.728 -29.102 1 70.85 36 ALA B C 1
ATOM 2354 O O . ALA B 1 36 ? 5.642 -26.902 -30.302 1 70.85 36 ALA B O 1
ATOM 2355 N N . ALA B 1 37 ? 5.4 -27.412 -28.129 1 63.33 37 ALA B N 1
ATOM 2356 C CA . ALA B 1 37 ? 4.519 -28.52 -28.488 1 63.33 37 ALA B CA 1
ATOM 2357 C C . ALA B 1 37 ? 3.177 -28.009 -29.003 1 63.33 37 ALA B C 1
ATOM 2359 O O . ALA B 1 37 ? 2.692 -26.965 -28.56 1 63.33 37 ALA B O 1
ATOM 2360 N N . GLU B 1 38 ? 2.777 -28.585 -30.128 1 58.88 38 GLU B N 1
ATOM 2361 C CA . GLU B 1 38 ? 1.446 -28.268 -30.636 1 58.88 38 GLU B CA 1
ATOM 2362 C C . GLU B 1 38 ? 0.397 -28.361 -29.532 1 58.88 38 GLU B C 1
ATOM 2364 O O . GLU B 1 38 ? 0.329 -29.362 -28.816 1 58.88 38 GLU B O 1
ATOM 2369 N N . GLU B 1 39 ? -0.034 -27.163 -29.1 1 62.85 39 GLU B N 1
ATOM 2370 C CA . GLU B 1 39 ? -1.036 -27.127 -28.039 1 62.85 39 GLU B CA 1
ATOM 2371 C C . GLU B 1 39 ? -2.307 -27.862 -28.455 1 62.85 39 GLU B C 1
ATOM 2373 O O . GLU B 1 39 ? -2.925 -27.52 -29.465 1 62.85 39 GLU B O 1
ATOM 2378 N N . GLY B 1 40 ? -2.325 -29.193 -28.088 1 67.47 40 GLY B N 1
ATOM 2379 C CA . GLY B 1 40 ? -3.589 -29.854 -28.373 1 67.47 40 GLY B CA 1
ATOM 2380 C C . GLY B 1 40 ? -4.774 -29.194 -27.694 1 67.47 40 GLY B C 1
ATOM 2381 O O . GLY B 1 40 ? -4.615 -28.195 -26.99 1 67.47 40 GLY B O 1
ATOM 2382 N N . ASP B 1 41 ? -5.959 -29.66 -28.021 1 79.42 41 ASP B N 1
ATOM 2383 C CA . ASP B 1 41 ? -7.219 -29.097 -27.545 1 79.42 41 ASP B CA 1
ATOM 2384 C C . ASP B 1 41 ? -7.351 -29.251 -26.031 1 79.42 41 ASP B C 1
ATOM 2386 O O . ASP B 1 41 ? -8.2 -28.61 -25.409 1 79.42 41 ASP B O 1
ATOM 2390 N N . ALA B 1 42 ? -6.427 -30.024 -25.396 1 92.12 42 ALA B N 1
ATOM 2391 C CA . ALA B 1 42 ? -6.539 -30.2 -23.95 1 92.12 42 ALA B CA 1
ATOM 2392 C C . ALA B 1 42 ? -5.349 -29.575 -23.227 1 92.12 42 ALA B C 1
ATOM 2394 O O . ALA B 1 42 ? -4.655 -30.25 -22.463 1 92.12 42 ALA B O 1
ATOM 2395 N N . SER B 1 43 ? -5.074 -28.355 -23.593 1 94.06 43 SER B N 1
ATOM 2396 C CA . SER B 1 43 ? -3.974 -27.64 -22.952 1 94.06 43 SER B CA 1
ATOM 2397 C C . SER B 1 43 ? -4.418 -26.264 -22.468 1 94.06 43 SER B C 1
ATOM 2399 O O . SER B 1 43 ? -5.327 -25.661 -23.043 1 94.06 43 SER B O 1
ATOM 2401 N N . ILE B 1 44 ? -3.886 -25.874 -21.367 1 94.79 44 ILE B N 1
ATOM 2402 C CA . ILE B 1 44 ? -4.108 -24.557 -20.78 1 94.79 44 ILE B CA 1
ATOM 2403 C C . ILE B 1 44 ? -2.776 -23.825 -20.635 1 94.79 44 ILE B C 1
ATOM 2405 O O . ILE B 1 44 ? -1.774 -24.42 -20.231 1 94.79 44 ILE B O 1
ATOM 2409 N N . SER B 1 45 ? -2.776 -22.56 -21.001 1 92.85 45 SER B N 1
ATOM 2410 C CA . SER B 1 45 ? -1.544 -21.786 -20.891 1 92.85 45 SER B CA 1
ATOM 2411 C C . SER B 1 45 ? -1.687 -20.66 -19.872 1 92.85 45 SER B C 1
ATOM 2413 O O . SER B 1 45 ? -2.663 -19.907 -19.906 1 92.85 45 SER B O 1
ATOM 2415 N N . ILE B 1 46 ? -0.781 -20.624 -18.948 1 92.98 46 ILE B N 1
ATOM 2416 C CA . ILE B 1 46 ? -0.635 -19.534 -17.988 1 92.98 46 ILE B CA 1
ATOM 2417 C C . ILE B 1 46 ? 0.664 -18.779 -18.258 1 92.98 46 ILE B C 1
ATOM 2419 O O . ILE B 1 46 ? 1.707 -19.099 -17.682 1 92.98 46 ILE B O 1
ATOM 2423 N N . LEU B 1 47 ? 0.601 -17.803 -19.134 1 88.67 47 LEU B N 1
ATOM 2424 C CA . LEU B 1 47 ? 1.824 -17.203 -19.657 1 88.67 47 LEU B CA 1
ATOM 2425 C C . LEU B 1 47 ? 1.899 -15.723 -19.296 1 88.67 47 LEU B C 1
ATOM 2427 O O . LEU B 1 47 ? 2.728 -14.989 -19.839 1 88.67 47 LEU B O 1
ATOM 2431 N N . GLU B 1 48 ? 0.979 -15.323 -18.424 1 86.41 48 GLU B N 1
ATOM 2432 C CA . GLU B 1 48 ? 0.903 -13.916 -18.04 1 86.41 48 GLU B CA 1
ATOM 2433 C C . GLU B 1 48 ? 0.688 -13.766 -16.536 1 86.41 48 GLU B C 1
ATOM 2435 O O . GLU B 1 48 ? 0.838 -14.73 -15.783 1 86.41 48 GLU B O 1
ATOM 2440 N N . VAL B 1 49 ? 0.429 -12.532 -16.19 1 84.55 49 VAL B N 1
ATOM 2441 C CA . VAL B 1 49 ? 0.207 -12.228 -14.78 1 84.55 49 VAL B CA 1
ATOM 2442 C C . VAL B 1 49 ? -1.074 -12.906 -14.301 1 84.55 49 VAL B C 1
ATOM 2444 O O . VAL B 1 49 ? -2.066 -12.961 -15.032 1 84.55 49 VAL B O 1
ATOM 2447 N N . ILE B 1 50 ? -0.987 -13.451 -13.096 1 88.58 50 ILE B N 1
ATOM 2448 C CA . ILE B 1 50 ? -2.149 -14.084 -12.482 1 88.58 50 ILE B CA 1
ATOM 2449 C C . ILE B 1 50 ? -3.05 -13.018 -11.863 1 88.58 50 ILE B C 1
ATOM 2451 O O . ILE B 1 50 ? -2.598 -12.21 -11.048 1 88.58 50 ILE B O 1
ATOM 2455 N N . GLY B 1 51 ? -4.287 -13.123 -12.199 1 84.53 51 GLY B N 1
ATOM 2456 C CA . GLY B 1 51 ? -5.24 -12.111 -11.771 1 84.53 51 GLY B CA 1
ATOM 2457 C C . GLY B 1 51 ? -5.536 -11.079 -12.842 1 84.53 51 GLY B C 1
ATOM 2458 O O . GLY B 1 51 ? -4.782 -10.946 -13.809 1 84.53 51 GLY B O 1
ATOM 2459 N N . GLN B 1 52 ? -6.693 -10.464 -12.687 1 62.62 52 GLN B N 1
ATOM 2460 C CA . GLN B 1 52 ? -7.12 -9.514 -13.709 1 62.62 52 GLN B CA 1
ATOM 2461 C C . GLN B 1 52 ? -6.341 -8.206 -13.605 1 62.62 52 GLN B C 1
ATOM 2463 O O . GLN B 1 52 ? -6.106 -7.704 -12.504 1 62.62 52 GLN B O 1
ATOM 2468 N N . ASP B 1 53 ? -5.744 -8.047 -14.758 1 53.85 53 ASP B N 1
ATOM 2469 C CA . ASP B 1 53 ? -5.216 -6.686 -14.798 1 53.85 53 ASP B CA 1
ATOM 2470 C C . ASP B 1 53 ? -6.325 -5.675 -15.083 1 53.85 53 ASP B C 1
ATOM 2472 O O . ASP B 1 53 ? -7.505 -6.03 -15.104 1 53.85 53 ASP B O 1
ATOM 2476 N N . PHE B 1 54 ? -6.046 -4.522 -14.962 1 43.87 54 PHE B N 1
ATOM 2477 C CA . PHE B 1 54 ? -7.017 -3.453 -15.166 1 43.87 54 PHE B CA 1
ATOM 2478 C C . PHE B 1 54 ? -7.778 -3.655 -16.471 1 43.87 54 PHE B C 1
ATOM 2480 O O . PHE B 1 54 ? -8.916 -3.202 -16.608 1 43.87 54 PHE B O 1
ATOM 2487 N N . TRP B 1 55 ? -7.128 -4.386 -17.439 1 45.58 55 TRP B N 1
ATOM 2488 C CA . TRP B 1 55 ? -7.739 -4.562 -18.752 1 45.58 55 TRP B CA 1
ATOM 2489 C C . TRP B 1 55 ? -8.58 -5.833 -18.796 1 45.58 55 TRP B C 1
ATOM 2491 O O . TRP B 1 55 ? -9.142 -6.178 -19.838 1 45.58 55 TRP B O 1
ATOM 2501 N N . GLY B 1 56 ? -8.648 -6.238 -17.715 1 54.22 56 GLY B N 1
ATOM 2502 C CA . GLY B 1 56 ? -9.377 -7.497 -17.697 1 54.22 56 GLY B CA 1
ATOM 2503 C C . GLY B 1 56 ? -8.559 -8.667 -18.207 1 54.22 56 GLY B C 1
ATOM 2504 O O . GLY B 1 56 ? -9.087 -9.765 -18.397 1 54.22 56 GLY B O 1
ATOM 2505 N N . ASP B 1 57 ? -7.244 -8.212 -18.436 1 62.1 57 ASP B N 1
ATOM 2506 C CA . ASP B 1 57 ? -6.376 -9.269 -18.944 1 62.1 57 ASP B CA 1
ATOM 2507 C C . ASP B 1 57 ? -5.643 -9.974 -17.805 1 62.1 57 ASP B C 1
ATOM 2509 O O . ASP B 1 57 ? -5.535 -9.434 -16.702 1 62.1 57 ASP B O 1
ATOM 2513 N N . GLY B 1 58 ? -5.343 -11.092 -17.994 1 77.2 58 GLY B N 1
ATOM 2514 C CA . GLY B 1 58 ? -4.681 -11.939 -17.015 1 77.2 58 GLY B CA 1
ATOM 2515 C C . GLY B 1 58 ? -5.311 -13.313 -16.892 1 77.2 58 GLY B C 1
ATOM 2516 O O . GLY B 1 58 ? -6.312 -13.604 -17.549 1 77.2 58 GLY B O 1
ATOM 2517 N N . VAL B 1 59 ? -4.601 -14.139 -16.257 1 88.07 59 VAL B N 1
ATOM 2518 C CA . VAL B 1 59 ? -5.105 -15.49 -16.035 1 88.07 59 VAL B CA 1
ATOM 2519 C C . VAL B 1 59 ? -5.955 -15.523 -14.767 1 88.07 59 VAL B C 1
ATOM 2521 O O . VAL B 1 59 ? -5.461 -15.242 -13.673 1 88.07 59 VAL B O 1
ATOM 2524 N N . THR B 1 60 ? -7.193 -15.79 -14.968 1 88.18 60 THR B N 1
ATOM 2525 C CA . THR B 1 60 ? -8.111 -15.805 -13.834 1 88.18 60 THR B CA 1
ATOM 2526 C C . THR B 1 60 ? -8.632 -17.216 -13.578 1 88.18 60 THR B C 1
ATOM 2528 O O . THR B 1 60 ? -8.547 -18.082 -14.451 1 88.18 60 THR B O 1
ATOM 2531 N N . ALA B 1 61 ? -9.194 -17.398 -12.339 1 89.4 61 ALA B N 1
ATOM 2532 C CA . ALA B 1 61 ? -9.811 -18.674 -11.986 1 89.4 61 ALA B CA 1
ATOM 2533 C C . ALA B 1 61 ? -11.011 -18.969 -12.882 1 89.4 61 ALA B C 1
ATOM 2535 O O . ALA B 1 61 ? -11.241 -20.12 -13.263 1 89.4 61 ALA B O 1
ATOM 2536 N N . LYS B 1 62 ? -11.677 -17.92 -13.185 1 89.01 62 LYS B N 1
ATOM 2537 C CA . LYS B 1 62 ? -12.84 -18.076 -14.055 1 89.01 62 LYS B CA 1
ATOM 2538 C C . LYS B 1 62 ? -12.432 -18.606 -15.427 1 89.01 62 LYS B C 1
ATOM 2540 O O . LYS B 1 62 ? -13.044 -19.544 -15.943 1 89.01 62 LYS B O 1
ATOM 2545 N N . ARG B 1 63 ? -11.388 -18.042 -15.983 1 91.32 63 ARG B N 1
ATOM 2546 C CA . ARG B 1 63 ? -10.897 -18.467 -17.29 1 91.32 63 ARG B CA 1
ATOM 2547 C C . ARG B 1 63 ? -10.406 -19.91 -17.248 1 91.32 63 ARG B C 1
ATOM 2549 O O . ARG B 1 63 ? -10.698 -20.696 -18.152 1 91.32 63 ARG B O 1
ATOM 2556 N N . ILE B 1 64 ? -9.708 -20.267 -16.248 1 94.65 64 ILE B N 1
ATOM 2557 C CA . ILE B 1 64 ? -9.155 -21.61 -16.119 1 94.65 64 ILE B CA 1
ATOM 2558 C C . ILE B 1 64 ? -10.285 -22.617 -15.915 1 94.65 64 ILE B C 1
ATOM 2560 O O . ILE B 1 64 ? -10.284 -23.692 -16.518 1 94.65 64 ILE B O 1
ATOM 2564 N N . SER B 1 65 ? -11.264 -22.256 -15.072 1 93.33 65 SER B N 1
ATOM 2565 C CA . SER B 1 65 ? -12.409 -23.134 -14.857 1 93.33 65 SER B CA 1
ATOM 2566 C C . SER B 1 65 ? -13.188 -23.354 -16.149 1 93.33 65 SER B C 1
ATOM 2568 O O . SER B 1 65 ? -13.649 -24.465 -16.421 1 93.33 65 SER B O 1
ATOM 2570 N N . GLY B 1 66 ? -13.33 -22.27 -16.894 1 94 66 GLY B N 1
ATOM 2571 C CA . GLY B 1 66 ? -13.974 -22.399 -18.192 1 94 66 GLY B CA 1
ATOM 2572 C C . GLY B 1 66 ? -13.224 -23.316 -19.14 1 94 66 GLY B C 1
ATOM 2573 O O . GLY B 1 66 ? -13.832 -24.149 -19.817 1 94 66 GLY B O 1
ATOM 2574 N N . ALA B 1 67 ? -11.935 -23.175 -19.175 1 94.83 67 ALA B N 1
ATOM 2575 C CA . ALA B 1 67 ? -11.102 -24.029 -20.018 1 94.83 67 ALA B CA 1
ATOM 2576 C C . ALA B 1 67 ? -11.208 -25.49 -19.592 1 94.83 67 ALA B C 1
ATOM 2578 O O . ALA B 1 67 ? -11.302 -26.384 -20.436 1 94.83 67 ALA B O 1
ATOM 2579 N N . LEU B 1 68 ? -11.222 -25.752 -18.328 1 95.55 68 LEU B N 1
ATOM 2580 C CA . LEU B 1 68 ? -11.306 -27.112 -17.808 1 95.55 68 LEU B CA 1
ATOM 2581 C C . LEU B 1 68 ? -12.657 -27.738 -18.141 1 95.55 68 LEU B C 1
ATOM 2583 O O . LEU B 1 68 ? -12.732 -28.926 -18.465 1 95.55 68 LEU B O 1
ATOM 2587 N N . ARG B 1 69 ? -13.673 -26.945 -18.069 1 94.76 69 ARG B N 1
ATOM 2588 C CA . ARG B 1 69 ? -14.993 -27.441 -18.442 1 94.76 69 ARG B CA 1
ATOM 2589 C C . ARG B 1 69 ? -15.03 -27.849 -19.911 1 94.76 69 ARG B C 1
ATOM 2591 O O . ARG B 1 69 ? -15.627 -28.868 -20.263 1 94.76 69 ARG B O 1
ATOM 2598 N N . ALA B 1 70 ? -14.404 -27.066 -20.739 1 95.26 70 ALA B N 1
ATOM 2599 C CA . ALA B 1 70 ? -14.363 -27.342 -22.173 1 95.26 70 ALA B CA 1
ATOM 2600 C C . ALA B 1 70 ? -13.554 -28.602 -22.466 1 95.26 70 ALA B C 1
ATOM 2602 O O . ALA B 1 70 ? -13.889 -29.364 -23.376 1 95.26 70 ALA B O 1
ATOM 2603 N N . ILE B 1 71 ? -12.544 -28.816 -21.734 1 94.79 71 ILE B N 1
ATOM 2604 C CA . ILE B 1 71 ? -11.68 -29.979 -21.897 1 94.79 71 ILE B CA 1
ATOM 2605 C C . ILE B 1 71 ? -12.409 -31.234 -21.422 1 94.79 71 ILE B C 1
ATOM 2607 O O . ILE B 1 71 ? -12.257 -32.308 -22.009 1 94.79 71 ILE B O 1
ATOM 2611 N N . GLY B 1 72 ? -13.151 -31.097 -20.316 1 93.37 72 GLY B N 1
ATOM 2612 C CA . GLY B 1 72 ? -13.9 -32.227 -19.79 1 93.37 72 GLY B CA 1
ATOM 2613 C C . GLY B 1 72 ? -13.044 -33.187 -18.986 1 93.37 72 GLY B C 1
ATOM 2614 O O . GLY B 1 72 ? -12.098 -32.77 -18.315 1 93.37 72 GLY B O 1
ATOM 2615 N N . ASP B 1 73 ? -13.391 -34.417 -19.043 1 93.59 73 ASP B N 1
ATOM 2616 C CA . ASP B 1 73 ? -12.75 -35.417 -18.194 1 93.59 73 ASP B CA 1
ATOM 2617 C C . ASP B 1 73 ? -11.541 -36.036 -18.892 1 93.59 73 ASP B C 1
ATOM 2619 O O . ASP B 1 73 ? -11.386 -37.259 -18.907 1 93.59 73 ASP B O 1
ATOM 2623 N N . ARG B 1 74 ? -10.716 -35.173 -19.52 1 95.24 74 ARG B N 1
ATOM 2624 C CA . ARG B 1 74 ? -9.508 -35.626 -20.202 1 95.24 74 ARG B CA 1
ATOM 2625 C C . ARG B 1 74 ? -8.257 -35.112 -19.498 1 95.24 74 ARG B C 1
ATOM 2627 O O . ARG B 1 74 ? -8.317 -34.137 -18.746 1 95.24 74 ARG B O 1
ATOM 2634 N N . ASP B 1 75 ? -7.214 -35.89 -19.793 1 95.8 75 ASP B N 1
ATOM 2635 C CA . ASP B 1 75 ? -5.925 -35.397 -19.319 1 95.8 75 ASP B CA 1
ATOM 2636 C C . ASP B 1 75 ? -5.64 -33.997 -19.859 1 95.8 75 ASP B C 1
ATOM 2638 O O . ASP B 1 75 ? -5.944 -33.699 -21.016 1 95.8 75 ASP B O 1
ATOM 2642 N N . VAL B 1 76 ? -5.059 -33.129 -18.997 1 95.74 76 VAL B N 1
ATOM 2643 C CA . VAL B 1 76 ? -4.805 -31.752 -19.406 1 95.74 76 VAL B CA 1
ATOM 2644 C C . VAL B 1 76 ? -3.34 -31.401 -19.158 1 95.74 76 VAL B C 1
ATOM 2646 O O . VAL B 1 76 ? -2.749 -31.839 -18.167 1 95.74 76 VAL B O 1
ATOM 2649 N N . VAL B 1 77 ? -2.786 -30.689 -20.112 1 95.65 77 VAL B N 1
ATOM 2650 C CA . VAL B 1 77 ? -1.443 -30.138 -19.958 1 95.65 77 VAL B CA 1
ATOM 2651 C C . VAL B 1 77 ? -1.528 -28.641 -19.67 1 95.65 77 VAL B C 1
ATOM 2653 O O . VAL B 1 77 ? -2.207 -27.902 -20.387 1 95.65 77 VAL B O 1
ATOM 2656 N N . VAL B 1 78 ? -0.881 -28.214 -18.588 1 96.2 78 VAL B N 1
ATOM 2657 C CA . VAL B 1 78 ? -0.851 -26.804 -18.212 1 96.2 78 VAL B CA 1
ATOM 2658 C C . VAL B 1 78 ? 0.557 -26.247 -18.407 1 96.2 78 VAL B C 1
ATOM 2660 O O . VAL B 1 78 ? 1.499 -26.673 -17.735 1 96.2 78 VAL B O 1
ATOM 2663 N N . ASN B 1 79 ? 0.698 -25.314 -19.3 1 95.32 79 ASN B N 1
ATOM 2664 C CA . ASN B 1 79 ? 1.972 -24.649 -19.548 1 95.32 79 ASN B CA 1
ATOM 2665 C C . ASN B 1 79 ? 2.09 -23.35 -18.756 1 95.32 79 ASN B C 1
ATOM 2667 O O . ASN B 1 79 ? 1.233 -22.471 -18.867 1 95.32 79 ASN B O 1
ATOM 2671 N N . ILE B 1 80 ? 3.192 -23.266 -17.989 1 95.25 80 ILE B N 1
ATOM 2672 C CA . ILE B 1 80 ? 3.311 -22.105 -17.113 1 95.25 80 ILE B CA 1
ATOM 2673 C C . ILE B 1 80 ? 4.583 -21.331 -17.452 1 95.25 80 ILE B C 1
ATOM 2675 O O . ILE B 1 80 ? 5.667 -21.911 -17.535 1 95.25 80 ILE B O 1
ATOM 2679 N N . ASN B 1 81 ? 4.492 -20.093 -17.685 1 92.94 81 ASN B N 1
ATOM 2680 C CA . ASN B 1 81 ? 5.503 -19.042 -17.712 1 92.94 81 ASN B CA 1
ATOM 2681 C C . ASN B 1 81 ? 4.946 -17.715 -17.203 1 92.94 81 ASN B C 1
ATOM 2683 O O . ASN B 1 81 ? 4.48 -16.89 -17.99 1 92.94 81 ASN B O 1
ATOM 2687 N N . SER B 1 82 ? 5.063 -17.545 -15.904 1 91.32 82 SER B N 1
ATOM 2688 C CA . SER B 1 82 ? 4.359 -16.434 -15.271 1 91.32 82 SER B CA 1
ATOM 2689 C C . SER B 1 82 ? 5.195 -15.815 -14.155 1 91.32 82 SER B C 1
ATOM 2691 O O . SER B 1 82 ? 5.8 -16.532 -13.355 1 91.32 82 SER B O 1
ATOM 2693 N N . PRO B 1 83 ? 5.15 -14.53 -14.061 1 89.32 83 PRO B N 1
ATOM 2694 C CA . PRO B 1 83 ? 5.842 -13.858 -12.958 1 89.32 83 PRO B CA 1
ATOM 2695 C C . PRO B 1 83 ? 5.019 -13.835 -11.672 1 89.32 83 PRO B C 1
ATOM 2697 O O . PRO B 1 83 ? 5.435 -13.233 -10.679 1 89.32 83 PRO B O 1
ATOM 2700 N N . GLY B 1 84 ? 3.944 -14.507 -11.648 1 89.74 84 GLY B N 1
ATOM 2701 C CA . GLY B 1 84 ? 3.078 -14.471 -10.48 1 89.74 84 GLY B CA 1
ATOM 2702 C C . GLY B 1 84 ? 1.975 -13.434 -10.588 1 89.74 84 GLY B C 1
ATOM 2703 O O . GLY B 1 84 ? 1.516 -13.12 -11.688 1 89.74 84 GLY B O 1
ATOM 2704 N N . GLY B 1 85 ? 1.463 -13.062 -9.353 1 84.04 85 GLY B N 1
ATOM 2705 C CA . GLY B 1 85 ? 0.363 -12.111 -9.309 1 84.04 85 GLY B CA 1
ATOM 2706 C C . GLY B 1 85 ? -0.511 -12.266 -8.079 1 84.04 85 GLY B C 1
ATOM 2707 O O . GLY B 1 85 ? -0.005 -12.366 -6.96 1 84.04 85 GLY B O 1
ATOM 2708 N N . ASP B 1 86 ? -1.848 -12.269 -8.365 1 82.05 86 ASP B N 1
ATOM 2709 C CA . ASP B 1 86 ? -2.811 -12.356 -7.272 1 82.05 86 ASP B CA 1
ATOM 2710 C C . ASP B 1 86 ? -2.791 -13.742 -6.631 1 82.05 86 ASP B C 1
ATOM 2712 O O . ASP B 1 86 ? -3.164 -14.731 -7.266 1 82.05 86 ASP B O 1
ATOM 2716 N N . PHE B 1 87 ? -2.406 -13.677 -5.397 1 88.46 87 PHE B N 1
ATOM 2717 C CA . PHE B 1 87 ? -2.234 -14.942 -4.691 1 88.46 87 PHE B CA 1
ATOM 2718 C C . PHE B 1 87 ? -3.567 -15.668 -4.548 1 88.46 87 PHE B C 1
ATOM 2720 O O . PHE B 1 87 ? -3.628 -16.893 -4.668 1 88.46 87 PHE B O 1
ATOM 2727 N N . PHE B 1 88 ? -4.594 -15.027 -4.334 1 82.39 88 PHE B N 1
ATOM 2728 C CA . PHE B 1 88 ? -5.898 -15.636 -4.101 1 82.39 88 PHE B CA 1
ATOM 2729 C C . PHE B 1 88 ? -6.458 -16.225 -5.391 1 82.39 88 PHE B C 1
ATOM 2731 O O . PHE B 1 88 ? -7.051 -17.306 -5.38 1 82.39 88 PHE B O 1
ATOM 2738 N N . GLU B 1 89 ? -6.254 -15.46 -6.457 1 84.7 89 GLU B N 1
ATOM 2739 C CA . GLU B 1 89 ? -6.549 -16.052 -7.759 1 84.7 89 GLU B CA 1
ATOM 2740 C C . GLU B 1 89 ? -5.725 -17.315 -7.99 1 84.7 89 GLU B C 1
ATOM 2742 O O . GLU B 1 89 ? -6.233 -18.305 -8.521 1 84.7 89 GLU B O 1
ATOM 2747 N N . GLY B 1 90 ? -4.534 -17.191 -7.59 1 90.72 90 GLY B N 1
ATOM 2748 C CA . GLY B 1 90 ? -3.659 -18.346 -7.711 1 90.72 90 GLY B CA 1
ATOM 2749 C C . GLY B 1 90 ? -4.159 -19.556 -6.946 1 90.72 90 GLY B C 1
ATOM 2750 O O . GLY B 1 90 ? -4.162 -20.672 -7.471 1 90.72 90 GLY B O 1
ATOM 2751 N N . LEU B 1 91 ? -4.562 -19.402 -5.729 1 89.86 91 LEU B N 1
ATOM 2752 C CA . LEU B 1 91 ? -5.081 -20.499 -4.919 1 89.86 91 LEU B CA 1
ATOM 2753 C C . LEU B 1 91 ? -6.349 -21.078 -5.537 1 89.86 91 LEU B C 1
ATOM 2755 O O . LEU B 1 91 ? -6.561 -22.293 -5.508 1 89.86 91 LEU B O 1
ATOM 2759 N N . ALA B 1 92 ? -7.19 -20.213 -6.085 1 88.4 92 ALA B N 1
ATOM 2760 C CA . ALA B 1 92 ? -8.408 -20.675 -6.744 1 88.4 92 ALA B CA 1
ATOM 2761 C C . ALA B 1 92 ? -8.081 -21.542 -7.956 1 88.4 92 ALA B C 1
ATOM 2763 O O . ALA B 1 92 ? -8.711 -22.58 -8.174 1 88.4 92 ALA B O 1
ATOM 2764 N N . ILE B 1 93 ? -7.141 -21.103 -8.717 1 92.65 93 ILE B N 1
ATOM 2765 C CA . ILE B 1 93 ? -6.714 -21.869 -9.882 1 92.65 93 ILE B CA 1
ATOM 2766 C C . ILE B 1 93 ? -6.125 -23.204 -9.434 1 92.65 93 ILE B C 1
ATOM 2768 O O . ILE B 1 93 ? -6.425 -24.249 -10.017 1 92.65 93 ILE B O 1
ATOM 2772 N N . TYR B 1 94 ? -5.271 -23.185 -8.398 1 94.48 94 TYR B N 1
ATOM 2773 C CA . TYR B 1 94 ? -4.73 -24.403 -7.804 1 94.48 94 TYR B CA 1
ATOM 2774 C C . TYR B 1 94 ? -5.845 -25.387 -7.468 1 94.48 94 TYR B C 1
ATOM 2776 O O . TYR B 1 94 ? -5.771 -26.564 -7.826 1 94.48 94 TYR B O 1
ATOM 2784 N N . ASN B 1 95 ? -6.854 -24.929 -6.797 1 91.92 95 ASN B N 1
ATOM 2785 C CA . ASN B 1 95 ? -7.972 -25.778 -6.401 1 91.92 95 ASN B CA 1
ATOM 2786 C C . ASN B 1 95 ? -8.698 -26.353 -7.614 1 91.92 95 ASN B C 1
ATOM 2788 O O . ASN B 1 95 ? -9.08 -27.524 -7.617 1 91.92 95 ASN B O 1
ATOM 2792 N N . ALA B 1 96 ? -8.917 -25.487 -8.608 1 91.9 96 ALA B N 1
ATOM 2793 C CA . ALA B 1 96 ? -9.603 -25.933 -9.818 1 91.9 96 ALA B CA 1
ATOM 2794 C C . ALA B 1 96 ? -8.835 -27.064 -10.498 1 91.9 96 ALA B C 1
ATOM 2796 O O . ALA B 1 96 ? -9.429 -28.057 -10.924 1 91.9 96 ALA B O 1
ATOM 2797 N N . LEU B 1 97 ? -7.545 -26.93 -10.603 1 94.7 97 LEU B N 1
ATOM 2798 C CA . LEU B 1 97 ? -6.714 -27.946 -11.24 1 94.7 97 LEU B CA 1
ATOM 2799 C C . LEU B 1 97 ? -6.695 -29.228 -10.414 1 94.7 97 LEU B C 1
ATOM 2801 O O . LEU B 1 97 ? -6.798 -30.327 -10.964 1 94.7 97 LEU B O 1
ATOM 2805 N N . ARG B 1 98 ? -6.564 -29.08 -9.143 1 92.71 98 ARG B N 1
ATOM 2806 C CA . ARG B 1 98 ? -6.526 -30.219 -8.231 1 92.71 98 ARG B CA 1
ATOM 2807 C C . ARG B 1 98 ? -7.808 -31.039 -8.326 1 92.71 98 ARG B C 1
ATOM 2809 O O . ARG B 1 98 ? -7.782 -32.261 -8.167 1 92.71 98 ARG B O 1
ATOM 2816 N N . GLU B 1 99 ? -8.889 -30.365 -8.582 1 90.42 99 GLU B N 1
ATOM 2817 C CA . GLU B 1 99 ? -10.197 -31.015 -8.592 1 90.42 99 GLU B CA 1
ATOM 2818 C C . GLU B 1 99 ? -10.493 -31.636 -9.954 1 90.42 99 GLU B C 1
ATOM 2820 O O . GLU B 1 99 ? -11.486 -32.349 -10.114 1 90.42 99 GLU B O 1
ATOM 2825 N N . HIS B 1 100 ? -9.686 -31.305 -10.935 1 93.41 100 HIS B N 1
ATOM 2826 C CA . HIS B 1 100 ? -9.893 -31.901 -12.25 1 93.41 100 HIS B CA 1
ATOM 2827 C C . HIS B 1 100 ? -9.879 -33.424 -12.172 1 93.41 100 HIS B C 1
ATOM 2829 O O . HIS B 1 100 ? -9.011 -34.009 -11.521 1 93.41 100 HIS B O 1
ATOM 2835 N N . PRO B 1 101 ? -10.798 -34.061 -12.782 1 93.47 101 PRO B N 1
ATOM 2836 C CA . PRO B 1 101 ? -10.985 -35.495 -12.55 1 93.47 101 PRO B CA 1
ATOM 2837 C C . PRO B 1 101 ? -9.942 -36.349 -13.267 1 93.47 101 PRO B C 1
ATOM 2839 O O . PRO B 1 101 ? -9.844 -37.553 -13.013 1 93.47 101 PRO B O 1
ATOM 2842 N N . ALA B 1 102 ? -9.213 -35.787 -14.252 1 94.99 102 ALA B N 1
ATOM 2843 C CA . ALA B 1 102 ? -8.194 -36.517 -15.002 1 94.99 102 ALA B CA 1
ATOM 2844 C C . ALA B 1 102 ? -6.797 -35.99 -14.685 1 94.99 102 ALA B C 1
ATOM 2846 O O . ALA B 1 102 ? -6.639 -35.094 -13.852 1 94.99 102 ALA B O 1
ATOM 2847 N N . LYS B 1 103 ? -5.827 -36.573 -15.297 1 95.43 103 LYS B N 1
ATOM 2848 C CA . LYS B 1 103 ? -4.437 -36.244 -14.996 1 95.43 103 LYS B CA 1
ATOM 2849 C C . LYS B 1 103 ? -4.108 -34.814 -15.414 1 95.43 103 LYS B C 1
ATOM 2851 O O . LYS B 1 103 ? -4.458 -34.388 -16.518 1 95.43 103 LYS B O 1
ATOM 2856 N N . VAL B 1 104 ? -3.447 -34.121 -14.532 1 95.38 104 VAL B N 1
ATOM 2857 C CA . VAL B 1 104 ? -2.955 -32.777 -14.817 1 95.38 104 VAL B CA 1
ATOM 2858 C C . VAL B 1 104 ? -1.43 -32.79 -14.889 1 95.38 104 VAL B C 1
ATOM 2860 O O . VAL B 1 104 ? -0.757 -33.077 -13.896 1 95.38 104 VAL B O 1
ATOM 2863 N N . THR B 1 105 ? -0.898 -32.568 -16.093 1 95.96 105 THR B N 1
ATOM 2864 C CA . THR B 1 105 ? 0.542 -32.409 -16.27 1 95.96 105 THR B CA 1
ATOM 2865 C C . THR B 1 105 ? 0.914 -30.933 -16.379 1 95.96 105 THR B C 1
ATOM 2867 O O . THR B 1 105 ? 0.413 -30.225 -17.255 1 95.96 105 THR B O 1
ATOM 2870 N N . VAL B 1 106 ? 1.779 -30.481 -15.446 1 96.59 106 VAL B N 1
ATOM 2871 C CA . VAL B 1 106 ? 2.213 -29.088 -15.462 1 96.59 106 VAL B CA 1
ATOM 2872 C C . VAL B 1 106 ? 3.618 -28.991 -16.052 1 96.59 106 VAL B C 1
ATOM 2874 O O . VAL B 1 106 ? 4.507 -29.763 -15.684 1 96.59 106 VAL B O 1
ATOM 2877 N N . ARG B 1 107 ? 3.762 -28.1 -16.954 1 96.11 107 ARG B N 1
ATOM 2878 C CA . ARG B 1 107 ? 5.058 -27.796 -17.552 1 96.11 107 ARG B CA 1
ATOM 2879 C C . ARG B 1 107 ? 5.471 -26.357 -17.261 1 96.11 107 ARG B C 1
ATOM 2881 O O . ARG B 1 107 ? 4.813 -25.415 -17.707 1 96.11 107 ARG B O 1
ATOM 2888 N N . VAL B 1 108 ? 6.571 -26.224 -16.518 1 95.94 108 VAL B N 1
ATOM 2889 C CA . VAL B 1 108 ? 7.13 -24.896 -16.287 1 95.94 108 VAL B CA 1
ATOM 2890 C C . VAL B 1 108 ? 8.157 -24.572 -17.369 1 95.94 108 VAL B C 1
ATOM 2892 O O . VAL B 1 108 ? 9.278 -25.084 -17.343 1 95.94 108 VAL B O 1
ATOM 2895 N N . LEU B 1 109 ? 7.818 -23.67 -18.22 1 92.6 109 LEU B N 1
ATOM 2896 C CA . LEU B 1 109 ? 8.609 -23.415 -19.419 1 92.6 109 LEU B CA 1
ATOM 2897 C C . LEU B 1 109 ? 9.734 -22.427 -19.128 1 92.6 109 LEU B C 1
ATOM 2899 O O . LEU B 1 109 ? 10.83 -22.548 -19.68 1 92.6 109 LEU B O 1
ATOM 2903 N N . GLY B 1 110 ? 9.485 -21.498 -18.324 1 91.78 110 GLY B N 1
ATOM 2904 C CA . GLY B 1 110 ? 10.449 -20.476 -17.951 1 91.78 110 GLY B CA 1
ATOM 2905 C C . GLY B 1 110 ? 10.465 -20.186 -16.462 1 91.78 110 GLY B C 1
ATOM 2906 O O . GLY B 1 110 ? 11.317 -20.7 -15.734 1 91.78 110 GLY B O 1
ATOM 2907 N N . VAL B 1 111 ? 9.422 -19.448 -16.063 1 92.19 111 VAL B N 1
ATOM 2908 C CA . VAL B 1 111 ? 9.384 -19.11 -14.644 1 92.19 111 VAL B CA 1
ATOM 2909 C C . VAL B 1 111 ? 7.981 -19.355 -14.092 1 92.19 111 VAL B C 1
ATOM 2911 O O . VAL B 1 111 ? 6.985 -19.048 -14.752 1 92.19 111 VAL B O 1
ATOM 2914 N N . ALA B 1 112 ? 7.866 -19.961 -13.005 1 96.15 112 ALA B N 1
ATOM 2915 C CA . ALA B 1 112 ? 6.681 -19.981 -12.151 1 96.15 112 ALA B CA 1
ATOM 2916 C C . ALA B 1 112 ? 6.954 -19.29 -10.818 1 96.15 112 ALA B C 1
ATOM 2918 O O . ALA B 1 112 ? 7.481 -19.907 -9.889 1 96.15 112 ALA B O 1
ATOM 2919 N N . ALA B 1 113 ? 6.575 -18.062 -10.836 1 94.03 113 ALA B N 1
ATOM 2920 C CA . ALA B 1 113 ? 6.925 -17.261 -9.666 1 94.03 113 ALA B CA 1
ATOM 2921 C C . ALA B 1 113 ? 5.701 -17.001 -8.793 1 94.03 113 ALA B C 1
ATOM 2923 O O . ALA B 1 113 ? 4.615 -16.718 -9.304 1 94.03 113 ALA B O 1
ATOM 2924 N N . SER B 1 114 ? 5.949 -17.084 -7.473 1 94.76 114 SER B N 1
ATOM 2925 C CA . SER B 1 114 ? 4.924 -16.676 -6.517 1 94.76 114 SER B CA 1
ATOM 2926 C C . SER B 1 114 ? 3.627 -17.449 -6.733 1 94.76 114 SER B C 1
ATOM 2928 O O . SER B 1 114 ? 3.622 -18.681 -6.708 1 94.76 114 SER B O 1
ATOM 2930 N N . ALA B 1 115 ? 2.494 -16.806 -6.987 1 92.6 115 ALA B N 1
ATOM 2931 C CA . ALA B 1 115 ? 1.215 -17.493 -7.154 1 92.6 115 ALA B CA 1
ATOM 2932 C C . ALA B 1 115 ? 1.317 -18.593 -8.206 1 92.6 115 ALA B C 1
ATOM 2934 O O . ALA B 1 115 ? 0.676 -19.64 -8.082 1 92.6 115 ALA B O 1
ATOM 2935 N N . ALA B 1 116 ? 2.135 -18.354 -9.19 1 95.58 116 ALA B N 1
ATOM 2936 C CA . ALA B 1 116 ? 2.296 -19.345 -10.25 1 95.58 116 ALA B CA 1
ATOM 2937 C C . ALA B 1 116 ? 2.968 -20.61 -9.722 1 95.58 116 ALA B C 1
ATOM 2939 O O . ALA B 1 116 ? 2.681 -21.714 -10.19 1 95.58 116 ALA B O 1
ATOM 2940 N N . SER B 1 117 ? 3.882 -20.482 -8.814 1 97.47 117 SER B N 1
ATOM 2941 C CA . SER B 1 117 ? 4.538 -21.654 -8.243 1 97.47 117 SER B CA 1
ATOM 2942 C C . SER B 1 117 ? 3.56 -22.493 -7.427 1 97.47 117 SER B C 1
ATOM 2944 O O . SER B 1 117 ? 3.667 -23.72 -7.39 1 97.47 117 SER B O 1
ATOM 2946 N N . VAL B 1 118 ? 2.62 -21.85 -6.749 1 95.6 118 VAL B N 1
ATOM 2947 C CA . VAL B 1 118 ? 1.582 -22.572 -6.021 1 95.6 118 VAL B CA 1
ATOM 2948 C C . VAL B 1 118 ? 0.71 -23.352 -7.002 1 95.6 118 VAL B C 1
ATOM 2950 O O . VAL B 1 118 ? 0.408 -24.526 -6.777 1 95.6 118 VAL B O 1
ATOM 2953 N N . ILE B 1 119 ? 0.323 -22.699 -8.069 1 95.51 119 ILE B N 1
ATOM 2954 C CA . ILE B 1 119 ? -0.49 -23.338 -9.098 1 95.51 119 ILE B CA 1
ATOM 2955 C C . ILE B 1 119 ? 0.235 -24.567 -9.641 1 95.51 119 ILE B C 1
ATOM 2957 O O . ILE B 1 119 ? -0.378 -25.618 -9.844 1 95.51 119 ILE B O 1
ATOM 2961 N N . ALA B 1 120 ? 1.531 -24.452 -9.871 1 97.74 120 ALA B N 1
ATOM 2962 C CA . ALA B 1 120 ? 2.322 -25.551 -10.42 1 97.74 120 ALA B CA 1
ATOM 2963 C C . ALA B 1 120 ? 2.212 -26.795 -9.544 1 97.74 120 ALA B C 1
ATOM 2965 O O . ALA B 1 120 ? 2.232 -27.921 -10.048 1 97.74 120 ALA B O 1
ATOM 2966 N N . MET B 1 121 ? 2.019 -26.61 -8.272 1 96.61 121 MET B N 1
ATOM 2967 C CA . MET B 1 121 ? 2.005 -27.718 -7.322 1 96.61 121 MET B CA 1
ATOM 2968 C C . MET B 1 121 ? 0.725 -28.537 -7.46 1 96.61 121 MET B C 1
ATOM 2970 O O . MET B 1 121 ? 0.625 -29.636 -6.913 1 96.61 121 MET B O 1
ATOM 2974 N N . ALA B 1 122 ? -0.224 -28.09 -8.195 1 94.76 122 ALA B N 1
ATOM 2975 C CA . ALA B 1 122 ? -1.482 -28.809 -8.381 1 94.76 122 ALA B CA 1
ATOM 2976 C C . ALA B 1 122 ? -1.316 -29.958 -9.37 1 94.76 122 ALA B C 1
ATOM 2978 O O . ALA B 1 122 ? -2.21 -30.796 -9.513 1 94.76 122 ALA B O 1
ATOM 2979 N N . GLY B 1 123 ? -0.2 -29.987 -10.11 1 95.96 123 GLY B N 1
ATOM 2980 C CA . GLY B 1 123 ? 0.027 -31.011 -11.117 1 95.96 123 GLY B CA 1
ATOM 2981 C C . GLY B 1 123 ? 0.219 -32.396 -10.528 1 95.96 123 GLY B C 1
ATOM 2982 O O . GLY B 1 123 ? 0.869 -32.551 -9.492 1 95.96 123 GLY B O 1
ATOM 2983 N N . ASP B 1 124 ? -0.354 -33.342 -11.197 1 96.1 124 ASP B N 1
ATOM 2984 C CA . ASP B 1 124 ? -0.031 -34.73 -10.881 1 96.1 124 ASP B CA 1
ATOM 2985 C C . ASP B 1 124 ? 1.41 -35.059 -11.263 1 96.1 124 ASP B C 1
ATOM 2987 O O . ASP B 1 124 ? 2.071 -35.851 -10.588 1 96.1 124 ASP B O 1
ATOM 2991 N N . GLU B 1 125 ? 1.761 -34.486 -12.34 1 96.13 125 GLU B N 1
ATOM 2992 C CA . GLU B 1 125 ? 3.14 -34.507 -12.818 1 96.13 125 GLU B CA 1
ATOM 2993 C C . GLU B 1 125 ? 3.629 -33.101 -13.153 1 96.13 125 GLU B C 1
ATOM 2995 O O . GLU B 1 125 ? 2.929 -32.338 -13.823 1 96.13 125 GLU B O 1
ATOM 3000 N N . ILE B 1 126 ? 4.814 -32.814 -12.607 1 96.9 126 ILE B N 1
ATOM 3001 C CA . ILE B 1 126 ? 5.388 -31.493 -12.842 1 96.9 126 ILE B CA 1
ATOM 3002 C C . ILE B 1 126 ? 6.742 -31.634 -13.533 1 96.9 126 ILE B C 1
ATOM 3004 O O . ILE B 1 126 ? 7.648 -32.288 -13.011 1 96.9 126 ILE B O 1
ATOM 3008 N N . ARG B 1 127 ? 6.837 -31.081 -14.708 1 97.01 127 ARG B N 1
ATOM 3009 C CA . ARG B 1 127 ? 8.102 -30.985 -15.43 1 97.01 127 ARG B CA 1
ATOM 3010 C C . ARG B 1 127 ? 8.552 -29.533 -15.554 1 97.01 127 ARG B C 1
ATOM 3012 O O . ARG B 1 127 ? 7.726 -28.634 -15.724 1 97.01 127 ARG B O 1
ATOM 3019 N N . ILE B 1 128 ? 9.846 -29.299 -15.499 1 96.45 128 ILE B N 1
ATOM 3020 C CA . ILE B 1 128 ? 10.358 -27.933 -15.539 1 96.45 128 ILE B CA 1
ATOM 3021 C C . ILE B 1 128 ? 11.558 -27.859 -16.48 1 96.45 128 ILE B C 1
ATOM 3023 O O . ILE B 1 128 ? 12.391 -28.768 -16.507 1 96.45 128 ILE B O 1
ATOM 3027 N N . ALA B 1 129 ? 11.573 -26.798 -17.216 1 93.55 129 ALA B N 1
ATOM 3028 C CA . ALA B 1 129 ? 12.728 -26.571 -18.081 1 93.55 129 ALA B CA 1
ATOM 3029 C C . ALA B 1 129 ? 14.017 -26.496 -17.268 1 93.55 129 ALA B C 1
ATOM 3031 O O . ALA B 1 129 ? 14.018 -25.996 -16.14 1 93.55 129 ALA B O 1
ATOM 3032 N N . ARG B 1 130 ? 15.105 -26.927 -17.856 1 91.67 130 ARG B N 1
ATOM 3033 C CA . ARG B 1 130 ? 16.397 -26.888 -17.179 1 91.67 130 ARG B CA 1
ATOM 3034 C C . ARG B 1 130 ? 16.769 -25.461 -16.791 1 91.67 130 ARG B C 1
ATOM 3036 O O . ARG B 1 130 ? 17.303 -25.226 -15.705 1 91.67 130 ARG B O 1
ATOM 3043 N N . ALA B 1 131 ? 16.49 -24.554 -17.65 1 88.75 131 ALA B N 1
ATOM 3044 C CA . ALA B 1 131 ? 16.809 -23.153 -17.386 1 88.75 131 ALA B CA 1
ATOM 3045 C C . ALA B 1 131 ? 15.66 -22.455 -16.664 1 88.75 131 ALA B C 1
ATOM 3047 O O . ALA B 1 131 ? 15.674 -21.234 -16.497 1 88.75 131 ALA B O 1
ATOM 3048 N N . GLY B 1 132 ? 14.637 -23.217 -16.315 1 91.74 132 GLY B N 1
ATOM 3049 C CA . GLY B 1 132 ? 13.481 -22.64 -15.647 1 91.74 132 GLY B CA 1
ATOM 3050 C C . GLY B 1 132 ? 13.692 -22.439 -14.158 1 91.74 132 GLY B C 1
ATOM 3051 O O . GLY B 1 132 ? 14.67 -22.93 -13.593 1 91.74 132 GLY B O 1
ATOM 3052 N N . PHE B 1 133 ? 12.765 -21.665 -13.536 1 93.4 133 PHE B N 1
ATOM 3053 C CA . PHE B 1 133 ? 12.868 -21.355 -12.115 1 93.4 133 PHE B CA 1
ATOM 3054 C C . PHE B 1 133 ? 11.499 -21.413 -11.448 1 93.4 133 PHE B C 1
ATOM 3056 O O . PHE B 1 133 ? 10.49 -21.055 -12.057 1 93.4 133 PHE B O 1
ATOM 3063 N N . LEU B 1 134 ? 11.509 -21.837 -10.217 1 96.71 134 LEU B N 1
ATOM 3064 C CA . LEU B 1 134 ? 10.429 -21.582 -9.27 1 96.71 134 LEU B CA 1
ATOM 3065 C C . LEU B 1 134 ? 10.819 -20.489 -8.281 1 96.71 134 LEU B C 1
ATOM 3067 O O . LEU B 1 134 ? 11.964 -20.439 -7.824 1 96.71 134 LEU B O 1
ATOM 3071 N N . MET B 1 135 ? 9.952 -19.626 -8.04 1 95.28 135 MET B N 1
ATOM 3072 C CA . MET B 1 135 ? 10.169 -18.645 -6.98 1 95.28 135 MET B CA 1
ATOM 3073 C C . MET B 1 135 ? 9.062 -18.72 -5.934 1 95.28 135 MET B C 1
ATOM 3075 O O . MET B 1 135 ? 7.88 -18.613 -6.266 1 95.28 135 MET B O 1
ATOM 3079 N N . ILE B 1 136 ? 9.454 -18.939 -4.658 1 96.26 136 ILE B N 1
ATOM 3080 C CA . ILE B 1 136 ? 8.473 -19.075 -3.587 1 96.26 136 ILE B CA 1
ATOM 3081 C C . ILE B 1 136 ? 8.744 -18.034 -2.503 1 96.26 136 ILE B C 1
ATOM 3083 O O . ILE B 1 136 ? 9.897 -17.679 -2.249 1 96.26 136 ILE B O 1
ATOM 3087 N N . HIS B 1 137 ? 7.741 -17.469 -1.975 1 94.78 137 HIS B N 1
ATOM 3088 C CA . HIS B 1 137 ? 7.818 -16.491 -0.896 1 94.78 137 HIS B CA 1
ATOM 3089 C C . HIS B 1 137 ? 6.502 -16.411 -0.129 1 94.78 137 HIS B C 1
ATOM 3091 O O . HIS B 1 137 ? 5.499 -16.995 -0.547 1 94.78 137 HIS B O 1
ATOM 3097 N N . ASN B 1 138 ? 6.523 -15.778 0.987 1 94.48 138 ASN B N 1
ATOM 3098 C CA . ASN B 1 138 ? 5.295 -15.53 1.735 1 94.48 138 ASN B CA 1
ATOM 3099 C C . ASN B 1 138 ? 4.324 -14.658 0.946 1 94.48 138 ASN B C 1
ATOM 3101 O O . ASN B 1 138 ? 4.733 -13.925 0.044 1 94.48 138 ASN B O 1
ATOM 3105 N N . THR B 1 139 ? 3.074 -14.837 1.267 1 89.81 139 THR B N 1
ATOM 3106 C CA . THR B 1 139 ? 2.068 -13.977 0.653 1 89.81 139 THR B CA 1
ATOM 3107 C C . THR B 1 139 ? 2.436 -12.506 0.826 1 89.81 139 THR B C 1
ATOM 3109 O O . THR B 1 139 ? 2.774 -12.071 1.929 1 89.81 139 THR B O 1
ATOM 3112 N N . TRP B 1 140 ? 2.474 -11.862 -0.289 1 86.22 140 TRP B N 1
ATOM 3113 C CA . TRP B 1 140 ? 2.864 -10.456 -0.335 1 86.22 140 TRP B CA 1
ATOM 3114 C C . TRP B 1 140 ? 1.69 -9.579 -0.756 1 86.22 140 TRP B C 1
ATOM 3116 O O . TRP B 1 140 ? 0.973 -9.903 -1.705 1 86.22 140 TRP B O 1
ATOM 3126 N N . VAL B 1 141 ? 1.427 -8.472 0.045 1 80.88 141 VAL B N 1
ATOM 3127 C CA . VAL B 1 141 ? 0.284 -7.619 -0.261 1 80.88 141 VAL B CA 1
ATOM 3128 C C . VAL B 1 141 ? 0.688 -6.151 -0.143 1 80.88 141 VAL B C 1
ATOM 3130 O O . VAL B 1 141 ? 1.733 -5.832 0.428 1 80.88 141 VAL B O 1
ATOM 3133 N N . LEU B 1 142 ? -0.062 -5.392 -0.811 1 77.12 142 LEU B N 1
ATOM 3134 C CA . LEU B 1 142 ? -0.124 -3.968 -0.503 1 77.12 142 LEU B CA 1
ATOM 3135 C C . LEU B 1 142 ? -1.247 -3.674 0.486 1 77.12 142 LEU B C 1
ATOM 3137 O O . LEU B 1 142 ? -2.379 -4.126 0.3 1 77.12 142 LEU B O 1
ATOM 3141 N N . ALA B 1 143 ? -0.895 -2.971 1.541 1 77.13 143 ALA B N 1
ATOM 3142 C CA . ALA B 1 143 ? -1.876 -2.645 2.574 1 77.13 143 ALA B CA 1
ATOM 3143 C C . ALA B 1 143 ? -1.794 -1.172 2.963 1 77.13 143 ALA B C 1
ATOM 3145 O O . ALA B 1 143 ? -0.749 -0.537 2.797 1 77.13 143 ALA B O 1
ATOM 3146 N N . ALA B 1 144 ? -2.929 -0.655 3.318 1 78.11 144 ALA B N 1
ATOM 3147 C CA . ALA B 1 144 ? -3.017 0.721 3.802 1 78.11 144 ALA B CA 1
ATOM 3148 C C . ALA B 1 144 ? -3.722 0.782 5.153 1 78.11 144 ALA B C 1
ATOM 3150 O O . ALA B 1 144 ? -4.719 0.09 5.373 1 78.11 144 ALA B O 1
ATOM 3151 N N . GLY B 1 145 ? -3.155 1.548 6.058 1 81.66 145 GLY B N 1
ATOM 3152 C CA . GLY B 1 145 ? -3.804 1.698 7.351 1 81.66 145 GLY B CA 1
ATOM 3153 C C . GLY B 1 145 ? -2.852 2.134 8.449 1 81.66 145 GLY B C 1
ATOM 3154 O O . GLY B 1 145 ? -1.689 2.444 8.182 1 81.66 145 GLY B O 1
ATOM 3155 N N . ASP B 1 146 ? -3.367 2.282 9.586 1 88.75 146 ASP B N 1
ATOM 3156 C CA . ASP B 1 146 ? -2.546 2.557 10.761 1 88.75 146 ASP B CA 1
ATOM 3157 C C . ASP B 1 146 ? -1.94 1.272 11.32 1 88.75 146 ASP B C 1
ATOM 3159 O O . ASP B 1 146 ? -2.068 0.205 10.716 1 88.75 146 ASP B O 1
ATOM 3163 N N . ARG B 1 147 ? -1.228 1.395 12.449 1 92.58 147 ARG B N 1
ATOM 3164 C CA . ARG B 1 147 ? -0.491 0.257 12.99 1 92.58 147 ARG B CA 1
ATOM 3165 C C . ARG B 1 147 ? -1.435 -0.884 13.352 1 92.58 147 ARG B C 1
ATOM 3167 O O . ARG B 1 147 ? -1.085 -2.057 13.204 1 92.58 147 ARG B O 1
ATOM 3174 N N . HIS B 1 148 ? -2.684 -0.602 13.804 1 94.58 148 HIS B N 1
ATOM 3175 C CA . HIS B 1 148 ? -3.651 -1.637 14.153 1 94.58 148 HIS B CA 1
ATOM 3176 C C . HIS B 1 148 ? -4.153 -2.364 12.91 1 94.58 148 HIS B C 1
ATOM 3178 O O . HIS B 1 148 ? -4.231 -3.595 12.895 1 94.58 148 HIS B O 1
ATOM 3184 N N . ALA B 1 149 ? -4.471 -1.576 11.899 1 88.83 149 ALA B N 1
ATOM 3185 C CA . ALA B 1 149 ? -4.931 -2.156 10.64 1 88.83 149 ALA B CA 1
ATOM 3186 C C . ALA B 1 149 ? -3.857 -3.047 10.022 1 88.83 149 ALA B C 1
ATOM 3188 O O . ALA B 1 149 ? -4.15 -4.151 9.557 1 88.83 149 ALA B O 1
ATOM 3189 N N . LEU B 1 150 ? -2.626 -2.589 10.036 1 91.25 150 LEU B N 1
ATOM 3190 C CA . LEU B 1 150 ? -1.536 -3.36 9.446 1 91.25 150 LEU B CA 1
ATOM 3191 C C . LEU B 1 150 ? -1.295 -4.646 10.228 1 91.25 150 LEU B C 1
ATOM 3193 O O . LEU B 1 150 ? -0.994 -5.688 9.64 1 91.25 150 LEU B O 1
ATOM 3197 N N . THR B 1 151 ? -1.394 -4.573 11.541 1 94.9 151 THR B N 1
ATOM 3198 C CA . THR B 1 151 ? -1.275 -5.768 12.369 1 94.9 151 THR B CA 1
ATOM 3199 C C . THR B 1 151 ? -2.37 -6.774 12.027 1 94.9 151 THR B C 1
ATOM 3201 O O . THR B 1 151 ? -2.109 -7.976 11.936 1 94.9 151 THR B O 1
ATOM 3204 N N . GLU B 1 152 ? -3.548 -6.268 11.847 1 92.65 152 GLU B N 1
ATOM 3205 C CA . GLU B 1 152 ? -4.663 -7.139 11.487 1 92.65 152 GLU B CA 1
ATOM 3206 C C . GLU B 1 152 ? -4.418 -7.822 10.145 1 92.65 152 GLU B C 1
ATOM 3208 O O . GLU B 1 152 ? -4.703 -9.011 9.987 1 92.65 152 GLU B O 1
ATOM 3213 N N . VAL B 1 153 ? -3.895 -7.064 9.206 1 88.34 153 VAL B N 1
ATOM 3214 C CA . VAL B 1 153 ? -3.592 -7.628 7.895 1 88.34 153 VAL B CA 1
ATOM 3215 C C . VAL B 1 153 ? -2.515 -8.702 8.031 1 88.34 153 VAL B C 1
ATOM 3217 O O . VAL B 1 153 ? -2.62 -9.774 7.43 1 88.34 153 VAL B O 1
ATOM 3220 N N . ALA B 1 154 ? -1.47 -8.389 8.784 1 92.9 154 ALA B N 1
ATOM 3221 C CA . ALA B 1 154 ? -0.396 -9.358 8.993 1 92.9 154 ALA B CA 1
ATOM 3222 C C . ALA B 1 154 ? -0.938 -10.661 9.574 1 92.9 154 ALA B C 1
ATOM 3224 O O . ALA B 1 154 ? -0.563 -11.749 9.131 1 92.9 154 ALA B O 1
ATOM 3225 N N . GLN B 1 155 ? -1.831 -10.55 10.535 1 93.96 155 GLN B N 1
ATOM 3226 C CA . GLN B 1 155 ? -2.442 -11.725 11.148 1 93.96 155 GLN B CA 1
ATOM 3227 C C . GLN B 1 155 ? -3.307 -12.482 10.144 1 93.96 155 GLN B C 1
ATOM 3229 O O . GLN B 1 155 ? -3.318 -13.714 10.131 1 93.96 155 GLN B O 1
ATOM 3234 N N . TRP B 1 156 ? -4.045 -11.771 9.336 1 88.19 156 TRP B N 1
ATOM 3235 C CA . TRP B 1 156 ? -4.913 -12.342 8.312 1 88.19 156 TRP B CA 1
ATOM 3236 C C . TRP B 1 156 ? -4.104 -13.135 7.291 1 88.19 156 TRP B C 1
ATOM 3238 O O . TRP B 1 156 ? -4.592 -14.119 6.731 1 88.19 156 TRP B O 1
ATOM 3248 N N . LEU B 1 157 ? -2.839 -12.789 7.094 1 90.91 157 LEU B N 1
ATOM 3249 C CA . LEU B 1 157 ? -1.992 -13.424 6.09 1 90.91 157 LEU B CA 1
ATOM 3250 C C . LEU B 1 157 ? -1.439 -14.749 6.605 1 90.91 157 LEU B C 1
ATOM 3252 O O . LEU B 1 157 ? -0.983 -15.583 5.82 1 90.91 157 LEU B O 1
ATOM 3256 N N . GLU B 1 158 ? -1.452 -14.992 7.899 1 91.78 158 GLU B N 1
ATOM 3257 C CA . GLU B 1 158 ? -0.774 -16.125 8.521 1 91.78 158 GLU B CA 1
ATOM 3258 C C . GLU B 1 158 ? -1.302 -17.45 7.979 1 91.78 158 GLU B C 1
ATOM 3260 O O . GLU B 1 158 ? -0.524 -18.315 7.571 1 91.78 158 GLU B O 1
ATOM 3265 N N . PRO B 1 159 ? -2.639 -17.652 7.898 1 88.97 159 PRO B N 1
ATOM 3266 C CA . PRO B 1 159 ? -3.124 -18.943 7.404 1 88.97 159 PRO B CA 1
ATOM 3267 C C . PRO B 1 159 ? -2.779 -19.18 5.935 1 88.97 159 PRO B C 1
ATOM 3269 O O . PRO B 1 159 ? -2.624 -20.327 5.511 1 88.97 159 PRO B O 1
ATOM 3272 N N . PHE B 1 160 ? -2.664 -18.176 5.204 1 88.44 160 PHE B N 1
ATOM 3273 C CA . PHE B 1 160 ? -2.336 -18.326 3.791 1 88.44 160 PHE B CA 1
ATOM 3274 C C . PHE B 1 160 ? -0.887 -18.764 3.616 1 88.44 160 PHE B C 1
ATOM 3276 O O . PHE B 1 160 ? -0.582 -19.582 2.745 1 88.44 160 PHE B O 1
ATOM 3283 N N . ASP B 1 161 ? -0.001 -18.165 4.438 1 92.16 161 ASP B N 1
ATOM 3284 C CA . ASP B 1 161 ? 1.379 -18.64 4.433 1 92.16 161 ASP B CA 1
ATOM 3285 C C . ASP B 1 161 ? 1.454 -20.114 4.825 1 92.16 161 ASP B C 1
ATOM 3287 O O . ASP B 1 161 ? 2.218 -20.881 4.235 1 92.16 161 ASP B O 1
ATOM 3291 N N . ALA B 1 162 ? 0.669 -20.459 5.798 1 91.77 162 ALA B N 1
ATOM 3292 C CA . ALA B 1 162 ? 0.645 -21.848 6.248 1 91.77 162 ALA B CA 1
ATOM 3293 C C . ALA B 1 162 ? 0.155 -22.776 5.14 1 91.77 162 ALA B C 1
ATOM 3295 O O . ALA B 1 162 ? 0.715 -23.855 4.933 1 91.77 162 ALA B O 1
ATOM 3296 N N . VAL B 1 163 ? -0.899 -22.372 4.45 1 88.91 163 VAL B N 1
ATOM 3297 C CA . VAL B 1 163 ? -1.444 -23.164 3.352 1 88.91 163 VAL B CA 1
ATOM 3298 C C . VAL B 1 163 ? -0.382 -23.346 2.269 1 88.91 163 VAL B C 1
ATOM 3300 O O . VAL B 1 163 ? -0.207 -24.446 1.74 1 88.91 163 VAL B O 1
ATOM 3303 N N . SER B 1 164 ? 0.321 -22.275 1.951 1 92.86 164 SER B N 1
ATOM 3304 C CA . SER B 1 164 ? 1.393 -22.366 0.965 1 92.86 164 SER B CA 1
ATOM 3305 C C . SER B 1 164 ? 2.469 -23.352 1.407 1 92.86 164 SER B C 1
ATOM 3307 O O . SER B 1 164 ? 2.897 -24.203 0.625 1 92.86 164 SER B O 1
ATOM 3309 N N . ALA B 1 165 ? 2.881 -23.201 2.655 1 94.69 165 ALA B N 1
ATOM 3310 C CA . ALA B 1 165 ? 3.905 -24.102 3.177 1 94.69 165 ALA B CA 1
ATOM 3311 C C . ALA B 1 165 ? 3.452 -25.557 3.088 1 94.69 165 ALA B C 1
ATOM 3313 O O . ALA B 1 165 ? 4.228 -26.432 2.697 1 94.69 165 ALA B O 1
ATOM 3314 N N . ASP B 1 166 ? 2.188 -25.791 3.397 1 93.26 166 ASP B N 1
ATOM 3315 C CA . ASP B 1 166 ? 1.643 -27.144 3.354 1 93.26 166 ASP B CA 1
ATOM 3316 C C . ASP B 1 166 ? 1.642 -27.692 1.929 1 93.26 166 ASP B C 1
ATOM 3318 O O . ASP B 1 166 ? 1.952 -28.864 1.708 1 93.26 166 ASP B O 1
ATOM 3322 N N . ILE B 1 167 ? 1.252 -26.883 0.997 1 93.18 167 ILE B N 1
ATOM 3323 C CA . ILE B 1 167 ? 1.189 -27.288 -0.403 1 93.18 167 ILE B CA 1
ATOM 3324 C C . ILE B 1 167 ? 2.581 -27.684 -0.889 1 93.18 167 ILE B C 1
ATOM 3326 O O . ILE B 1 167 ? 2.764 -28.762 -1.459 1 93.18 167 ILE B O 1
ATOM 3330 N N . TYR B 1 168 ? 3.56 -26.821 -0.624 1 96.55 168 TYR B N 1
ATOM 3331 C CA . TYR B 1 168 ? 4.921 -27.114 -1.059 1 96.55 168 TYR B CA 1
ATOM 3332 C C . TYR B 1 168 ? 5.477 -28.332 -0.331 1 96.55 168 TYR B C 1
ATOM 3334 O O . TYR B 1 168 ? 6.197 -29.141 -0.921 1 96.55 168 TYR B O 1
ATOM 3342 N N . ALA B 1 169 ? 5.16 -28.431 0.952 1 95.16 169 ALA B N 1
ATOM 3343 C CA . ALA B 1 169 ? 5.627 -29.573 1.735 1 95.16 169 ALA B CA 1
ATOM 3344 C C . ALA B 1 169 ? 5.05 -30.88 1.196 1 95.16 169 ALA B C 1
ATOM 3346 O O . ALA B 1 169 ? 5.767 -31.875 1.067 1 95.16 169 ALA B O 1
ATOM 3347 N N . ALA B 1 170 ? 3.803 -30.862 0.9 1 93.34 170 ALA B N 1
ATOM 3348 C CA . ALA B 1 170 ? 3.137 -32.049 0.371 1 93.34 170 ALA B CA 1
ATOM 3349 C C . ALA B 1 170 ? 3.755 -32.48 -0.955 1 93.34 170 ALA B C 1
ATOM 3351 O O . ALA B 1 170 ? 3.877 -33.676 -1.231 1 93.34 170 ALA B O 1
ATOM 3352 N N . ARG B 1 171 ? 4.165 -31.562 -1.71 1 93.87 171 ARG B N 1
ATOM 3353 C CA . ARG B 1 171 ? 4.739 -31.84 -3.022 1 93.87 171 ARG B CA 1
ATOM 3354 C C . ARG B 1 171 ? 6.188 -32.3 -2.899 1 93.87 171 ARG B C 1
ATOM 3356 O O . ARG B 1 171 ? 6.58 -33.301 -3.503 1 93.87 171 ARG B O 1
ATOM 3363 N N . SER B 1 172 ? 6.95 -31.618 -2.144 1 94.74 172 SER B N 1
ATOM 3364 C CA . SER B 1 172 ? 8.399 -31.79 -2.138 1 94.74 172 SER B CA 1
ATOM 3365 C C . SER B 1 172 ? 8.827 -32.843 -1.12 1 94.74 172 SER B C 1
ATOM 3367 O O . SER B 1 172 ? 9.932 -33.381 -1.203 1 94.74 172 SER B O 1
ATOM 3369 N N . GLY B 1 173 ? 7.951 -33.039 -0.087 1 95.23 173 GLY B N 1
ATOM 3370 C CA . GLY B 1 173 ? 8.34 -33.902 1.017 1 95.23 173 GLY B CA 1
ATOM 3371 C C . GLY B 1 173 ? 9.215 -33.204 2.041 1 95.23 173 GLY B C 1
ATOM 3372 O O . GLY B 1 173 ? 9.591 -33.799 3.053 1 95.23 173 GLY B O 1
ATOM 3373 N N . ILE B 1 174 ? 9.529 -31.978 1.796 1 96.05 174 ILE B N 1
ATOM 3374 C CA . ILE B 1 174 ? 10.309 -31.192 2.745 1 96.05 174 ILE B CA 1
ATOM 3375 C C . ILE B 1 174 ? 9.436 -30.805 3.936 1 96.05 174 ILE B C 1
ATOM 3377 O O . ILE B 1 174 ? 8.244 -30.532 3.778 1 96.05 174 ILE B O 1
ATOM 3381 N N . ASP B 1 175 ? 10.054 -30.775 5.03 1 96.59 175 ASP B N 1
ATOM 3382 C CA . ASP B 1 175 ? 9.347 -30.384 6.245 1 96.59 175 ASP B CA 1
ATOM 3383 C C . ASP B 1 175 ? 8.758 -28.981 6.112 1 96.59 175 ASP B C 1
ATOM 3385 O O . ASP B 1 175 ? 9.411 -28.076 5.59 1 96.59 175 ASP B O 1
ATOM 3389 N N . ALA B 1 176 ? 7.596 -28.873 6.683 1 94.18 176 ALA B N 1
ATOM 3390 C CA . ALA B 1 176 ? 6.869 -27.614 6.549 1 94.18 176 ALA B CA 1
ATOM 3391 C C . ALA B 1 176 ? 7.65 -26.461 7.173 1 94.18 176 ALA B C 1
ATOM 3393 O O . ALA B 1 176 ? 7.598 -25.33 6.683 1 94.18 176 ALA B O 1
ATOM 3394 N N . LYS B 1 177 ? 8.353 -26.704 8.267 1 96.31 177 LYS B N 1
ATOM 3395 C CA . LYS B 1 177 ? 9.134 -25.656 8.918 1 96.31 177 LYS B CA 1
ATOM 3396 C C . LYS B 1 177 ? 10.264 -25.171 8.014 1 96.31 177 LYS B C 1
ATOM 3398 O O . LYS B 1 177 ? 10.54 -23.972 7.945 1 96.31 177 LYS B O 1
ATOM 3403 N N . LYS B 1 178 ? 10.864 -26.112 7.363 1 97.41 178 LYS B N 1
ATOM 3404 C CA . LYS B 1 178 ? 11.922 -25.756 6.422 1 97.41 178 LYS B CA 1
ATOM 3405 C C . LYS B 1 178 ? 11.363 -24.975 5.237 1 97.41 178 LYS B C 1
ATOM 3407 O O . LYS B 1 178 ? 11.98 -24.013 4.774 1 97.41 178 LYS B O 1
ATOM 3412 N N . ILE B 1 179 ? 10.182 -25.412 4.768 1 97.46 179 ILE B N 1
ATOM 3413 C CA . ILE B 1 179 ? 9.525 -24.691 3.684 1 97.46 179 ILE B CA 1
ATOM 3414 C C . ILE B 1 179 ? 9.207 -23.266 4.129 1 97.46 179 ILE B C 1
ATOM 3416 O O . ILE B 1 179 ? 9.427 -22.311 3.38 1 97.46 179 ILE B O 1
ATOM 3420 N N . SER B 1 180 ? 8.723 -23.163 5.357 1 96.9 180 SER B N 1
ATOM 3421 C CA . SER B 1 180 ? 8.4 -21.84 5.882 1 96.9 180 SER B CA 1
ATOM 3422 C C . SER B 1 180 ? 9.627 -20.934 5.888 1 96.9 180 SER B C 1
ATOM 3424 O O . SER B 1 180 ? 9.532 -19.75 5.559 1 96.9 180 SER B O 1
ATOM 3426 N N . ALA B 1 181 ? 10.752 -21.443 6.206 1 97.06 181 ALA B N 1
ATOM 3427 C CA . ALA B 1 181 ? 11.994 -20.675 6.188 1 97.06 181 ALA B CA 1
ATOM 3428 C C . ALA B 1 181 ? 12.36 -20.257 4.766 1 97.06 181 ALA B C 1
ATOM 3430 O O . ALA B 1 181 ? 12.867 -19.154 4.547 1 97.06 181 ALA B O 1
ATOM 3431 N N . MET B 1 182 ? 12.135 -21.126 3.804 1 96.67 182 MET B N 1
ATOM 3432 C CA . MET B 1 182 ? 12.381 -20.803 2.401 1 96.67 182 MET B CA 1
ATOM 3433 C C . MET B 1 182 ? 11.475 -19.668 1.937 1 96.67 182 MET B C 1
ATOM 3435 O O . MET B 1 182 ? 11.905 -18.795 1.181 1 96.67 182 MET B O 1
ATOM 3439 N N . LEU B 1 183 ? 10.188 -19.74 2.438 1 96.12 183 LEU B N 1
ATOM 3440 C CA . LEU B 1 183 ? 9.241 -18.685 2.095 1 96.12 183 LEU B CA 1
ATOM 3441 C C . LEU B 1 183 ? 9.666 -17.354 2.706 1 96.12 183 LEU B C 1
ATOM 3443 O O . LEU B 1 183 ? 9.589 -16.312 2.05 1 96.12 183 LEU B O 1
ATOM 3447 N N . ASP B 1 184 ? 10.2 -17.396 3.923 1 94.44 184 ASP B N 1
ATOM 3448 C CA . ASP B 1 184 ? 10.621 -16.195 4.637 1 94.44 184 ASP B CA 1
ATOM 3449 C C . ASP B 1 184 ? 11.74 -15.474 3.889 1 94.44 184 ASP B C 1
ATOM 3451 O O . ASP B 1 184 ? 11.782 -14.243 3.86 1 94.44 184 ASP B O 1
ATOM 3455 N N . ARG B 1 185 ? 12.639 -16.135 3.335 1 92.82 185 ARG B N 1
ATOM 3456 C CA . ARG B 1 185 ? 13.791 -15.508 2.696 1 92.82 185 ARG B CA 1
ATOM 3457 C C . ARG B 1 185 ? 13.576 -15.37 1.193 1 92.82 185 ARG B C 1
ATOM 3459 O O . ARG B 1 185 ? 14.515 -15.077 0.45 1 92.82 185 ARG B O 1
ATOM 3466 N N . GLU B 1 186 ? 12.336 -15.539 0.767 1 90.9 186 GLU B N 1
ATOM 3467 C CA . GLU B 1 186 ? 12.117 -15.606 -0.675 1 90.9 186 GLU B CA 1
ATOM 3468 C C . GLU B 1 186 ? 13.155 -16.498 -1.35 1 90.9 186 GLU B C 1
ATOM 3470 O O . GLU B 1 186 ? 14.355 -16.22 -1.288 1 90.9 186 GLU B O 1
ATOM 3475 N N . THR B 1 187 ? 12.761 -17.554 -1.947 1 95.51 187 THR B N 1
ATOM 3476 C CA . THR B 1 187 ? 13.706 -18.539 -2.463 1 95.51 187 THR B CA 1
ATOM 3477 C C . THR B 1 187 ? 13.472 -18.785 -3.951 1 95.51 187 THR B C 1
ATOM 3479 O O . THR B 1 187 ? 12.334 -18.977 -4.382 1 95.51 187 THR B O 1
ATOM 3482 N N . TRP B 1 188 ? 14.56 -18.694 -4.683 1 95.49 188 TRP B N 1
ATOM 3483 C CA . TRP B 1 188 ? 14.574 -19.085 -6.089 1 95.49 188 TRP B CA 1
ATOM 3484 C C . TRP B 1 188 ? 15.145 -20.489 -6.257 1 95.49 188 TRP B C 1
ATOM 3486 O O . TRP B 1 188 ? 16.219 -20.796 -5.734 1 95.49 188 TRP B O 1
ATOM 3496 N N . ILE B 1 189 ? 14.407 -21.327 -6.938 1 96.98 189 ILE B N 1
ATOM 3497 C CA . ILE B 1 189 ? 14.777 -22.724 -7.137 1 96.98 189 ILE B CA 1
ATOM 3498 C C . ILE B 1 189 ? 14.927 -23.011 -8.629 1 96.98 189 ILE B C 1
ATOM 3500 O O . ILE B 1 189 ? 13.944 -22.988 -9.374 1 96.98 189 ILE B O 1
ATOM 3504 N N . SER B 1 190 ? 16.124 -23.378 -9.053 1 95.6 190 SER B N 1
ATOM 3505 C CA . SER B 1 190 ? 16.368 -23.659 -10.464 1 95.6 190 SER B CA 1
ATOM 3506 C C . SER B 1 190 ? 15.71 -24.967 -10.89 1 95.6 190 SER B C 1
ATOM 3508 O O . SER B 1 190 ? 15.286 -25.759 -10.045 1 95.6 190 SER B O 1
ATOM 3510 N N . GLY B 1 191 ? 15.637 -25.138 -12.23 1 95.24 191 GLY B N 1
ATOM 3511 C CA . GLY B 1 191 ? 15.019 -26.352 -12.738 1 95.24 191 GLY B CA 1
ATOM 3512 C C . GLY B 1 191 ? 15.627 -27.617 -12.162 1 95.24 191 GLY B C 1
ATOM 3513 O O . GLY B 1 191 ? 14.911 -28.477 -11.646 1 95.24 191 GLY B O 1
ATOM 3514 N N . GLY B 1 192 ? 16.949 -27.668 -12.172 1 95.42 192 GLY B N 1
ATOM 3515 C CA . GLY B 1 192 ? 17.631 -28.826 -11.615 1 95.42 192 GLY B CA 1
ATOM 3516 C C . GLY B 1 192 ? 17.384 -29.005 -10.129 1 95.42 192 GLY B C 1
ATOM 3517 O O . GLY B 1 192 ? 17.097 -30.114 -9.672 1 95.42 192 GLY B O 1
ATOM 3518 N N . GLN B 1 193 ? 17.466 -27.969 -9.352 1 97.58 193 GLN B N 1
ATOM 3519 C CA . GLN B 1 193 ? 17.238 -28.013 -7.912 1 97.58 193 GLN B CA 1
ATOM 3520 C C . GLN B 1 193 ? 15.799 -28.412 -7.594 1 97.58 193 GLN B C 1
ATOM 3522 O O . GLN B 1 193 ? 15.544 -29.091 -6.598 1 97.58 193 GLN B O 1
ATOM 3527 N N . ALA B 1 194 ? 14.889 -27.97 -8.442 1 98.05 194 ALA B N 1
ATOM 3528 C CA . ALA B 1 194 ? 13.48 -28.288 -8.226 1 98.05 194 ALA B CA 1
ATOM 3529 C C . ALA B 1 194 ? 13.242 -29.794 -8.285 1 98.05 194 ALA B C 1
ATOM 3531 O O . ALA B 1 194 ? 12.481 -30.341 -7.483 1 98.05 194 ALA B O 1
ATOM 3532 N N . VAL B 1 195 ? 13.889 -30.429 -9.259 1 97.64 195 VAL B N 1
ATOM 3533 C CA . VAL B 1 195 ? 13.76 -31.877 -9.38 1 97.64 195 VAL B CA 1
ATOM 3534 C C . VAL B 1 195 ? 14.442 -32.558 -8.195 1 97.64 195 VAL B C 1
ATOM 3536 O O . VAL B 1 195 ? 13.866 -33.449 -7.567 1 97.64 195 VAL B O 1
ATOM 3539 N N . GLU B 1 196 ? 15.606 -32.042 -7.847 1 97.76 196 GLU B N 1
ATOM 3540 C CA . GLU B 1 196 ? 16.394 -32.626 -6.765 1 97.76 196 GLU B CA 1
ATOM 3541 C C . GLU B 1 196 ? 15.669 -32.508 -5.428 1 97.76 196 GLU B C 1
ATOM 3543 O O . GLU B 1 196 ? 15.719 -33.424 -4.605 1 97.76 196 GLU B O 1
ATOM 3548 N N . GLN B 1 197 ? 14.972 -31.443 -5.233 1 97.68 197 GLN B N 1
ATOM 3549 C CA . GLN B 1 197 ? 14.375 -31.159 -3.932 1 97.68 197 GLN B CA 1
ATOM 3550 C C . GLN B 1 197 ? 12.921 -31.62 -3.882 1 97.68 197 GLN B C 1
ATOM 3552 O O . GLN B 1 197 ? 12.235 -31.421 -2.877 1 97.68 197 GLN B O 1
ATOM 3557 N N . GLY B 1 198 ? 12.411 -32.125 -5.048 1 97.44 198 GLY B N 1
ATOM 3558 C CA . GLY B 1 198 ? 11.103 -32.76 -5.023 1 97.44 198 GLY B CA 1
ATOM 3559 C C . GLY B 1 198 ? 9.977 -31.822 -5.418 1 97.44 198 GLY B C 1
ATOM 3560 O O . GLY B 1 198 ? 8.804 -32.198 -5.372 1 97.44 198 GLY B O 1
ATOM 3561 N N . PHE B 1 199 ? 10.317 -30.584 -5.817 1 97.35 199 PHE B N 1
ATOM 3562 C CA . PHE B 1 199 ? 9.293 -29.648 -6.264 1 97.35 199 PHE B CA 1
ATOM 3563 C C . PHE B 1 199 ? 8.769 -30.036 -7.642 1 97.35 199 PHE B C 1
ATOM 3565 O O . PHE B 1 199 ? 7.673 -29.629 -8.032 1 97.35 199 PHE B O 1
ATOM 3572 N N . ALA B 1 200 ? 9.589 -30.757 -8.43 1 97.91 200 ALA B N 1
ATOM 3573 C CA . ALA B 1 200 ? 9.243 -31.235 -9.766 1 97.91 200 ALA B CA 1
ATOM 3574 C C . ALA B 1 200 ? 9.662 -32.69 -9.954 1 97.91 200 ALA B C 1
ATOM 3576 O O . ALA B 1 200 ? 10.536 -33.188 -9.241 1 97.91 200 ALA B O 1
ATOM 3577 N N . ASP B 1 201 ? 9.016 -33.302 -10.959 1 97.52 201 ASP B N 1
ATOM 3578 C CA . ASP B 1 201 ? 9.241 -34.728 -11.177 1 97.52 201 ASP B CA 1
ATOM 3579 C C . ASP B 1 201 ? 10.348 -34.959 -12.203 1 97.52 201 ASP B C 1
ATOM 3581 O O . ASP B 1 201 ? 10.971 -36.023 -12.223 1 97.52 201 ASP B O 1
ATOM 3585 N N . GLY B 1 202 ? 10.534 -33.991 -13.087 1 96.78 202 GLY B N 1
ATOM 3586 C CA . GLY B 1 202 ? 11.544 -34.151 -14.121 1 96.78 202 GLY B CA 1
ATOM 3587 C C . GLY B 1 202 ? 11.768 -32.891 -14.935 1 96.78 202 GLY B C 1
ATOM 3588 O O . GLY B 1 202 ? 11.105 -31.875 -14.713 1 96.78 202 GLY B O 1
ATOM 3589 N N . LEU B 1 203 ? 12.76 -32.962 -15.823 1 95.33 203 LEU B N 1
ATOM 3590 C CA . LEU B 1 203 ? 13.093 -31.84 -16.693 1 95.33 203 LEU B CA 1
ATOM 3591 C C . LEU B 1 203 ? 12.363 -31.951 -18.028 1 95.33 203 LEU B C 1
ATOM 3593 O O . LEU B 1 203 ? 12.109 -33.057 -18.51 1 95.33 203 LEU B O 1
ATOM 3597 N N . LEU B 1 204 ? 12.028 -30.769 -18.529 1 91.62 204 LEU B N 1
ATOM 3598 C CA . LEU B 1 204 ? 11.521 -30.717 -19.896 1 91.62 204 LEU B CA 1
ATOM 3599 C C . LEU B 1 204 ? 12.647 -30.927 -20.902 1 91.62 204 LEU B C 1
ATOM 3601 O O . LEU B 1 204 ? 13.777 -30.488 -20.677 1 91.62 204 LEU B O 1
ATOM 3605 N N . SER B 1 205 ? 12.27 -31.603 -21.997 1 83.18 205 SER B N 1
ATOM 3606 C CA . SER B 1 205 ? 13.238 -31.705 -23.084 1 83.18 205 SER B CA 1
ATOM 3607 C C . SER B 1 205 ? 13.361 -30.386 -23.839 1 83.18 205 SER B C 1
ATOM 3609 O O . SER B 1 205 ? 12.428 -29.579 -23.847 1 83.18 205 SER B O 1
ATOM 3611 N N . ALA B 1 206 ? 14.544 -30.061 -24.302 1 74.96 206 ALA B N 1
ATOM 3612 C CA . ALA B 1 206 ? 14.805 -28.815 -25.018 1 74.96 206 ALA B CA 1
ATOM 3613 C C . ALA B 1 206 ? 13.81 -28.619 -26.159 1 74.96 206 ALA B C 1
ATOM 3615 O O . ALA B 1 206 ? 13.423 -27.489 -26.466 1 74.96 206 ALA B O 1
ATOM 3616 N N . ASP B 1 207 ? 13.376 -29.666 -26.753 1 73.01 207 ASP B N 1
ATOM 3617 C CA . ASP B 1 207 ? 12.503 -29.591 -27.921 1 73.01 207 ASP B CA 1
ATOM 3618 C C . ASP B 1 207 ? 11.082 -29.202 -27.52 1 73.01 207 ASP B C 1
ATOM 3620 O O . ASP B 1 207 ? 10.263 -28.854 -28.374 1 73.01 207 ASP B O 1
ATOM 3624 N N . GLU B 1 208 ? 10.897 -29.141 -26.253 1 73.96 208 GLU B N 1
ATOM 3625 C CA . GLU B 1 208 ? 9.56 -28.814 -25.766 1 73.96 208 GLU B CA 1
ATOM 3626 C C . GLU B 1 208 ? 9.418 -27.316 -25.508 1 73.96 208 GLU B C 1
ATOM 3628 O O . GLU B 1 208 ? 8.325 -26.835 -25.203 1 73.96 208 GLU B O 1
ATOM 3633 N N . LEU B 1 209 ? 10.514 -26.634 -25.718 1 74.89 209 LEU B N 1
ATOM 3634 C CA . LEU B 1 209 ? 10.51 -25.194 -25.486 1 74.89 209 LEU B CA 1
ATOM 3635 C C . LEU B 1 209 ? 10.644 -24.432 -26.801 1 74.89 209 LEU B C 1
ATOM 3637 O O . LEU B 1 209 ? 11.392 -24.846 -27.689 1 74.89 209 LEU B O 1
ATOM 3641 N N . ASP B 1 210 ? 9.734 -23.552 -27.073 1 67.89 210 ASP B N 1
ATOM 3642 C CA . ASP B 1 210 ? 9.87 -22.62 -28.188 1 67.89 210 ASP B CA 1
ATOM 3643 C C . ASP B 1 210 ? 10.388 -21.265 -27.711 1 67.89 210 ASP B C 1
ATOM 3645 O O . ASP B 1 210 ? 9.659 -20.508 -27.067 1 67.89 210 ASP B O 1
ATOM 3649 N N . LEU B 1 211 ? 11.687 -21.139 -27.874 1 59.4 211 LEU B N 1
ATOM 3650 C CA . LEU B 1 211 ? 12.311 -19.869 -27.521 1 59.4 211 LEU B CA 1
ATOM 3651 C C . LEU B 1 211 ? 12.381 -18.943 -28.73 1 59.4 211 LEU B C 1
ATOM 3653 O O . LEU B 1 211 ? 13.049 -17.907 -28.686 1 59.4 211 LEU B O 1
ATOM 3657 N N . SER B 1 212 ? 11.978 -19.434 -29.948 1 52.07 212 SER B N 1
ATOM 3658 C CA . SER B 1 212 ? 12.222 -18.777 -31.228 1 52.07 212 SER B CA 1
ATOM 3659 C C . SER B 1 212 ? 11.823 -17.306 -31.18 1 52.07 212 SER B C 1
ATOM 3661 O O . SER B 1 212 ? 12.452 -16.465 -31.826 1 52.07 212 SER B O 1
ATOM 3663 N N . ASP B 1 213 ? 10.711 -16.97 -30.608 1 50.17 213 ASP B N 1
ATOM 3664 C CA . ASP B 1 213 ? 10.248 -15.598 -30.793 1 50.17 213 ASP B CA 1
ATOM 3665 C C . ASP B 1 213 ? 10.987 -14.638 -29.863 1 50.17 213 ASP B C 1
ATOM 3667 O O . ASP B 1 213 ? 10.567 -13.494 -29.682 1 50.17 213 ASP B O 1
ATOM 3671 N N . ALA B 1 214 ? 11.916 -15.132 -29.136 1 48.96 214 ALA B N 1
ATOM 3672 C CA . ALA B 1 214 ? 12.806 -14.299 -28.331 1 48.96 214 ALA B CA 1
ATOM 3673 C C . ALA B 1 214 ? 13.696 -13.431 -29.218 1 48.96 214 ALA B C 1
ATOM 3675 O O . ALA B 1 214 ? 14.61 -12.765 -28.727 1 48.96 214 ALA B O 1
ATOM 3676 N N . ASP B 1 215 ? 13.419 -13.343 -30.433 1 43.93 215 ASP B N 1
ATOM 3677 C CA . ASP B 1 215 ? 14.253 -12.545 -31.327 1 43.93 215 ASP B CA 1
ATOM 3678 C C . ASP B 1 215 ? 14.16 -11.06 -30.984 1 43.93 215 ASP B C 1
ATOM 3680 O O . ASP B 1 215 ? 13.194 -10.621 -30.357 1 43.93 215 ASP B O 1
ATOM 3684 N N . GLU B 1 216 ? 15.266 -10.328 -31.248 1 44.1 216 GLU B N 1
ATOM 3685 C CA . GLU B 1 216 ? 15.507 -8.9 -31.06 1 44.1 216 GLU B CA 1
ATOM 3686 C C . GLU B 1 216 ? 14.245 -8.087 -31.335 1 44.1 216 GLU B C 1
ATOM 3688 O O . GLU B 1 216 ? 13.988 -7.085 -30.664 1 44.1 216 GLU B O 1
ATOM 3693 N N . GLY B 1 217 ? 13.545 -8.473 -32.328 1 45.87 217 GLY B N 1
ATOM 3694 C CA . GLY B 1 217 ? 12.391 -7.676 -32.712 1 45.87 217 GLY B CA 1
ATOM 3695 C C . GLY B 1 217 ? 11.296 -7.666 -31.663 1 45.87 217 GLY B C 1
ATOM 3696 O O . GLY B 1 217 ? 10.422 -6.796 -31.677 1 45.87 217 GLY B O 1
ATOM 3697 N N . ARG B 1 218 ? 11.251 -8.619 -30.748 1 53.07 218 ARG B N 1
ATOM 3698 C CA . ARG B 1 218 ? 10.147 -8.722 -29.799 1 53.07 218 ARG B CA 1
ATOM 3699 C C . ARG B 1 218 ? 10.536 -8.145 -28.442 1 53.07 218 ARG B C 1
ATOM 3701 O O . ARG B 1 218 ? 9.728 -8.134 -27.511 1 53.07 218 ARG B O 1
ATOM 3708 N N . ALA B 1 219 ? 11.86 -7.847 -28.401 1 55.19 219 ALA B N 1
ATOM 3709 C CA . ALA B 1 219 ? 12.293 -7.168 -27.182 1 55.19 219 ALA B CA 1
ATOM 3710 C C . ALA B 1 219 ? 11.391 -5.978 -26.867 1 55.19 219 ALA B C 1
ATOM 3712 O O . ALA B 1 219 ? 11.058 -5.734 -25.705 1 55.19 219 ALA B O 1
ATOM 3713 N N . SER B 1 220 ? 11.097 -5.356 -27.946 1 54.76 220 SER B N 1
ATOM 3714 C CA . SER B 1 220 ? 10.22 -4.206 -27.748 1 54.76 220 SER B CA 1
ATOM 3715 C C . SER B 1 220 ? 8.86 -4.635 -27.209 1 54.76 220 SER B C 1
ATOM 3717 O O . SER B 1 220 ? 8.323 -4.009 -26.293 1 54.76 220 SER B O 1
ATOM 3719 N N . ALA B 1 221 ? 8.433 -5.745 -27.793 1 57.74 221 ALA B N 1
ATOM 3720 C CA . ALA B 1 221 ? 7.133 -6.24 -27.349 1 57.74 221 ALA B CA 1
ATOM 3721 C C . ALA B 1 221 ? 7.188 -6.696 -25.894 1 57.74 221 ALA B C 1
ATOM 3723 O O . ALA B 1 221 ? 6.251 -6.459 -25.127 1 57.74 221 ALA B O 1
ATOM 3724 N N . ARG B 1 222 ? 8.328 -7.268 -25.628 1 61.33 222 ARG B N 1
ATOM 3725 C CA . ARG B 1 222 ? 8.525 -7.709 -24.25 1 61.33 222 ARG B CA 1
ATOM 3726 C C . ARG B 1 222 ? 8.524 -6.523 -23.291 1 61.33 222 ARG B C 1
ATOM 3728 O O . ARG B 1 222 ? 7.901 -6.578 -22.229 1 61.33 222 ARG B O 1
ATOM 3735 N N . ALA B 1 223 ? 9.295 -5.595 -23.698 1 60.17 223 ALA B N 1
ATOM 3736 C CA . ALA B 1 223 ? 9.381 -4.385 -22.884 1 60.17 223 ALA B CA 1
ATOM 3737 C C . ALA B 1 223 ? 8.012 -3.728 -22.734 1 60.17 223 ALA B C 1
ATOM 3739 O O . ALA B 1 223 ? 7.676 -3.217 -21.663 1 60.17 223 ALA B O 1
ATOM 3740 N N . GLU B 1 224 ? 7.297 -3.876 -23.771 1 62.42 224 GLU B N 1
ATOM 3741 C CA . GLU B 1 224 ? 5.968 -3.274 -23.729 1 62.42 224 GLU B CA 1
ATOM 3742 C C . GLU B 1 224 ? 5.047 -4.033 -22.779 1 62.42 224 GLU B C 1
ATOM 3744 O O . GLU B 1 224 ? 4.263 -3.425 -22.048 1 62.42 224 GLU B O 1
ATOM 3749 N N . ARG B 1 225 ? 5.179 -5.316 -22.775 1 65.91 225 ARG B N 1
ATOM 3750 C CA . ARG B 1 225 ? 4.349 -6.119 -21.882 1 65.91 225 ARG B CA 1
ATOM 3751 C C . ARG B 1 225 ? 4.728 -5.886 -20.424 1 65.91 225 ARG B C 1
ATOM 3753 O O . ARG B 1 225 ? 3.855 -5.782 -19.559 1 65.91 225 ARG B O 1
ATOM 3760 N N . LYS B 1 226 ? 5.987 -5.864 -20.243 1 62.34 226 LYS B N 1
ATOM 3761 C CA . LYS B 1 226 ? 6.444 -5.563 -18.889 1 62.34 226 LYS B CA 1
ATOM 3762 C C . LYS B 1 226 ? 5.98 -4.178 -18.447 1 62.34 226 LYS B C 1
ATOM 3764 O O . LYS B 1 226 ? 5.582 -3.99 -17.295 1 62.34 226 LYS B O 1
ATOM 3769 N N . PHE B 1 227 ? 6.04 -3.263 -19.401 1 59.09 227 PHE B N 1
ATOM 3770 C CA . PHE B 1 227 ? 5.565 -1.913 -19.122 1 59.09 227 PHE B CA 1
ATOM 3771 C C . PHE B 1 227 ? 4.078 -1.921 -18.79 1 59.09 227 PHE B C 1
ATOM 3773 O O . PHE B 1 227 ? 3.64 -1.235 -17.864 1 59.09 227 PHE B O 1
ATOM 3780 N N . ASP B 1 228 ? 3.375 -2.739 -19.496 1 63.73 228 ASP B N 1
ATOM 3781 C CA . ASP B 1 228 ? 1.937 -2.828 -19.261 1 63.73 228 ASP B CA 1
ATOM 3782 C C . ASP B 1 228 ? 1.642 -3.315 -17.844 1 63.73 228 ASP B C 1
ATOM 3784 O O . ASP B 1 228 ? 0.732 -2.809 -17.185 1 63.73 228 ASP B O 1
ATOM 3788 N N . VAL B 1 229 ? 2.408 -4.206 -17.407 1 62.71 229 VAL B N 1
ATOM 3789 C CA . VAL B 1 229 ? 2.208 -4.769 -16.075 1 62.71 229 VAL B CA 1
ATOM 3790 C C . VAL B 1 229 ? 2.533 -3.718 -15.016 1 62.71 229 VAL B C 1
ATOM 3792 O O . VAL B 1 229 ? 1.771 -3.53 -14.065 1 62.71 229 VAL B O 1
ATOM 3795 N N . LEU B 1 230 ? 3.592 -3.062 -15.299 1 57.24 230 LEU B N 1
ATOM 3796 C CA . LEU B 1 230 ? 4.007 -2.036 -14.348 1 57.24 230 LEU B CA 1
ATOM 3797 C C . LEU B 1 230 ? 2.979 -0.911 -14.281 1 57.24 230 LEU B C 1
ATOM 3799 O O . LEU B 1 230 ? 2.664 -0.418 -13.195 1 57.24 230 LEU B O 1
ATOM 3803 N N . ALA B 1 231 ? 2.593 -0.538 -15.465 1 53.84 231 ALA B N 1
ATOM 3804 C CA . ALA B 1 231 ? 1.608 0.537 -15.55 1 53.84 231 ALA B CA 1
ATOM 3805 C C . ALA B 1 231 ? 0.32 0.159 -14.824 1 53.84 231 ALA B C 1
ATOM 3807 O O . ALA B 1 231 ? -0.258 0.977 -14.105 1 53.84 231 ALA B O 1
ATOM 3808 N N . SER B 1 232 ? -0.076 -1.071 -15.073 1 58.53 232 SER B N 1
ATOM 3809 C CA . SER B 1 232 ? -1.277 -1.564 -14.406 1 58.53 232 SER B CA 1
ATOM 3810 C C . SER B 1 232 ? -1.117 -1.536 -12.889 1 58.53 232 SER B C 1
ATOM 3812 O O . SER B 1 232 ? -2.027 -1.115 -12.172 1 58.53 232 SER B O 1
ATOM 3814 N N . LYS B 1 233 ? -0.007 -1.881 -12.507 1 55.73 233 LYS B N 1
ATOM 3815 C CA . LYS B 1 233 ? 0.288 -1.903 -11.078 1 55.73 233 LYS B CA 1
ATOM 3816 C C . LYS B 1 233 ? 0.249 -0.497 -10.486 1 55.73 233 LYS B C 1
ATOM 3818 O O . LYS B 1 233 ? -0.128 -0.315 -9.327 1 55.73 233 LYS B O 1
ATOM 3823 N N . ALA B 1 234 ? 0.644 0.349 -11.41 1 46.96 234 ALA B N 1
ATOM 3824 C CA . ALA B 1 234 ? 0.699 1.739 -10.965 1 46.96 234 ALA B CA 1
ATOM 3825 C C . ALA B 1 234 ? -0.669 2.406 -11.078 1 46.96 234 ALA B C 1
ATOM 3827 O O . ALA B 1 234 ? -0.816 3.591 -10.769 1 46.96 234 ALA B O 1
ATOM 3828 N N . GLY B 1 235 ? -1.603 1.507 -11.59 1 46.91 235 GLY B N 1
ATOM 3829 C CA . GLY B 1 235 ? -2.952 2.037 -11.709 1 46.91 235 GLY B CA 1
ATOM 3830 C C . GLY B 1 235 ? -3.167 2.841 -12.978 1 46.91 235 GLY B C 1
ATOM 3831 O O . GLY B 1 235 ? -4.099 3.643 -13.06 1 46.91 235 GLY B O 1
ATOM 3832 N N . VAL B 1 236 ? -2.179 2.739 -13.871 1 46.49 236 VAL B N 1
ATOM 3833 C CA . VAL B 1 236 ? -2.269 3.437 -15.149 1 46.49 236 VAL B CA 1
ATOM 3834 C C . VAL B 1 236 ? -3.144 2.64 -16.114 1 46.49 236 VAL B C 1
ATOM 3836 O O . VAL B 1 236 ? -3.011 1.418 -16.216 1 46.49 236 VAL B O 1
ATOM 3839 N N . SER B 1 237 ? -4.263 3.33 -16.658 1 47.74 237 SER B N 1
ATOM 3840 C CA . SER B 1 237 ? -5.112 2.619 -17.608 1 47.74 237 SER B CA 1
ATOM 3841 C C . SER B 1 237 ? -4.319 2.168 -18.829 1 47.74 237 SER B C 1
ATOM 3843 O O . SER B 1 237 ? -3.252 2.714 -19.12 1 47.74 237 SER B O 1
ATOM 3845 N N . ARG B 1 238 ? -4.789 1.216 -19.516 1 57.7 238 ARG B N 1
ATOM 3846 C CA . ARG B 1 238 ? -4.136 0.681 -20.705 1 57.7 238 ARG B CA 1
ATOM 3847 C C . ARG B 1 238 ? -3.921 1.771 -21.75 1 57.7 238 ARG B C 1
ATOM 3849 O O . ARG B 1 238 ? -2.851 1.855 -22.357 1 57.7 238 ARG B O 1
ATOM 3856 N N . SER B 1 239 ? -4.93 2.485 -21.96 1 54.29 239 SER B N 1
ATOM 3857 C CA . SER B 1 239 ? -4.839 3.543 -22.96 1 54.29 239 SER B CA 1
ATOM 3858 C C . SER B 1 239 ? -3.758 4.556 -22.598 1 54.29 239 SER B C 1
ATOM 3860 O O . SER B 1 239 ? -2.97 4.964 -23.454 1 54.29 239 SER B O 1
ATOM 3862 N N . GLU B 1 240 ? -3.726 4.843 -21.317 1 47.93 240 GLU B N 1
ATOM 3863 C CA . GLU B 1 240 ? -2.692 5.772 -20.871 1 47.93 240 GLU B CA 1
ATOM 3864 C C . GLU B 1 240 ? -1.302 5.154 -21 1 47.93 240 GLU B C 1
ATOM 3866 O O . GLU B 1 240 ? -0.348 5.835 -21.382 1 47.93 240 GLU B O 1
ATOM 3871 N N . ALA B 1 241 ? -1.295 3.937 -20.58 1 54.83 241 ALA B N 1
ATOM 3872 C CA . ALA B 1 241 ? -0.022 3.231 -20.7 1 54.83 241 ALA B CA 1
ATOM 3873 C C . ALA B 1 241 ? 0.452 3.199 -22.15 1 54.83 241 ALA B C 1
ATOM 3875 O O . ALA B 1 241 ? 1.637 3.401 -22.427 1 54.83 241 ALA B O 1
ATOM 3876 N N . ARG B 1 242 ? -0.452 3.025 -23.042 1 62.03 242 ARG B N 1
ATOM 3877 C CA . ARG B 1 242 ? -0.092 2.976 -24.455 1 62.03 242 ARG B CA 1
ATOM 3878 C C . ARG B 1 242 ? 0.363 4.343 -24.953 1 62.03 242 ARG B C 1
ATOM 3880 O O . ARG B 1 242 ? 1.296 4.439 -25.753 1 62.03 242 ARG B O 1
ATOM 3887 N N . GLU B 1 243 ? -0.352 5.304 -24.442 1 52.26 243 GLU B N 1
ATOM 3888 C CA . GLU B 1 243 ? 0.053 6.658 -24.808 1 52.26 243 GLU B CA 1
ATOM 3889 C C . GLU B 1 243 ? 1.457 6.971 -24.298 1 52.26 243 GLU B C 1
ATOM 3891 O O . GLU B 1 243 ? 2.261 7.576 -25.011 1 52.26 243 GLU B O 1
ATOM 3896 N N . LEU B 1 244 ? 1.612 6.553 -23.17 1 50.3 244 LEU B N 1
ATOM 3897 C CA . LEU B 1 244 ? 2.931 6.754 -22.581 1 50.3 244 LEU B CA 1
ATOM 3898 C C . LEU B 1 244 ? 3.998 5.995 -23.364 1 50.3 244 LEU B C 1
ATOM 3900 O O . LEU B 1 244 ? 5.078 6.528 -23.625 1 50.3 244 LEU B O 1
ATOM 3904 N N . LEU B 1 245 ? 3.691 4.868 -23.664 1 59.05 245 LEU B N 1
ATOM 3905 C CA . LEU B 1 245 ? 4.627 4.044 -24.42 1 59.05 245 LEU B CA 1
ATOM 3906 C C . LEU B 1 245 ? 4.9 4.65 -25.792 1 59.05 245 LEU B C 1
ATOM 3908 O O . LEU B 1 245 ? 6.043 4.659 -26.256 1 59.05 245 LEU B O 1
ATOM 3912 N N . ALA B 1 246 ? 3.864 5.103 -26.411 1 56.64 246 ALA B N 1
ATOM 3913 C CA . ALA B 1 246 ? 4.015 5.751 -27.711 1 56.64 246 ALA B CA 1
ATOM 3914 C C . ALA B 1 246 ? 4.91 6.983 -27.609 1 56.64 246 ALA B C 1
ATOM 3916 O O . ALA B 1 246 ? 5.752 7.22 -28.478 1 56.64 246 ALA B O 1
ATOM 3917 N N . ALA B 1 247 ? 4.679 7.65 -26.605 1 47.51 247 ALA B N 1
ATOM 3918 C CA . ALA B 1 247 ? 5.488 8.847 -26.385 1 47.51 247 ALA B CA 1
ATOM 3919 C C . ALA B 1 247 ? 6.955 8.485 -26.172 1 47.51 247 ALA B C 1
ATOM 3921 O O . ALA B 1 247 ? 7.849 9.182 -26.657 1 47.51 247 ALA B O 1
ATOM 3922 N N . LEU B 1 248 ? 7.124 7.434 -25.449 1 50.65 248 LEU B N 1
ATOM 3923 C CA . LEU B 1 248 ? 8.481 6.98 -25.166 1 50.65 248 LEU B CA 1
ATOM 3924 C C . LEU B 1 248 ? 9.162 6.476 -26.434 1 50.65 248 LEU B C 1
ATOM 3926 O O . LEU B 1 248 ? 10.374 6.637 -26.599 1 50.65 248 LEU B O 1
ATOM 3930 N N . LYS B 1 249 ? 8.345 5.789 -27.214 1 51.76 249 LYS B N 1
ATOM 3931 C CA . LYS B 1 249 ? 8.896 5.258 -28.458 1 51.76 249 LYS B CA 1
ATOM 3932 C C . LYS B 1 249 ? 9.118 6.37 -29.48 1 51.76 249 LYS B C 1
ATOM 3934 O O . LYS B 1 249 ? 9.809 6.171 -30.48 1 51.76 249 LYS B O 1
ATOM 3939 N N . GLY B 1 250 ? 9.056 7.576 -29.207 1 44.89 250 GLY B N 1
ATOM 3940 C CA . GLY B 1 250 ? 9.231 8.64 -30.182 1 44.89 250 GLY B CA 1
ATOM 3941 C C . GLY B 1 250 ? 8.208 8.598 -31.302 1 44.89 250 GLY B C 1
ATOM 3942 O O . GLY B 1 250 ? 8.387 9.242 -32.338 1 44.89 250 GLY B O 1
ATOM 3943 N N . SER B 1 251 ? 7.549 7.596 -31.595 1 39.08 251 SER B N 1
ATOM 3944 C CA . SER B 1 251 ? 6.708 7.548 -32.786 1 39.08 251 SER B CA 1
ATOM 3945 C C . SER B 1 251 ? 5.586 8.579 -32.713 1 39.08 251 SER B C 1
ATOM 3947 O O . SER B 1 251 ? 4.932 8.719 -31.678 1 39.08 251 SER B O 1
ATOM 3949 N N . LYS B 1 252 ? 5.803 9.769 -33.515 1 33.86 252 LYS B N 1
ATOM 3950 C CA . LYS B 1 252 ? 4.771 10.769 -33.772 1 33.86 252 LYS B CA 1
ATOM 3951 C C . LYS B 1 252 ? 3.389 10.127 -33.846 1 33.86 252 LYS B C 1
ATOM 3953 O O . LYS B 1 252 ? 3.148 9.257 -34.685 1 33.86 252 LYS B O 1
ATOM 3958 N N . PRO B 1 253 ? 2.408 9.847 -33.27 1 31.47 253 PRO B N 1
ATOM 3959 C CA . PRO B 1 253 ? 1.384 9.844 -34.317 1 31.47 253 PRO B CA 1
ATOM 3960 C C . PRO B 1 253 ? 1.575 10.968 -35.333 1 31.47 253 PRO B C 1
ATOM 3962 O O . PRO B 1 253 ? 2.402 11.859 -35.124 1 31.47 253 PRO B O 1
ATOM 3965 N N . GLY B 1 254 ? 0.909 11.888 -36.025 1 28.95 254 GLY B N 1
ATOM 3966 C CA . GLY B 1 254 ? 1.312 13.086 -36.744 1 28.95 254 GLY B CA 1
ATOM 3967 C C . GLY B 1 254 ? 2.322 13.926 -35.985 1 28.95 254 GLY B C 1
ATOM 3968 O O . GLY B 1 254 ? 2.487 13.764 -34.774 1 28.95 254 GLY B O 1
ATOM 3969 N N . ALA B 1 255 ? 3.453 14.891 -36.761 1 30.38 255 ALA B N 1
ATOM 3970 C CA . ALA B 1 255 ? 4.72 15.609 -36.648 1 30.38 255 ALA B CA 1
ATOM 3971 C C . ALA B 1 255 ? 4.777 16.42 -35.357 1 30.38 255 ALA B C 1
ATOM 3973 O O . ALA B 1 255 ? 5.756 17.127 -35.103 1 30.38 255 ALA B O 1
ATOM 3974 N N . ALA B 1 256 ? 3.777 17.014 -34.81 1 30.45 256 ALA B N 1
ATOM 3975 C CA . ALA B 1 256 ? 4.25 18.209 -34.117 1 30.45 256 ALA B CA 1
ATOM 3976 C C . ALA B 1 256 ? 5.151 17.842 -32.942 1 30.45 256 ALA B C 1
ATOM 3978 O O . ALA B 1 256 ? 4.975 16.79 -32.322 1 30.45 256 ALA B O 1
ATOM 3979 N N . PRO B 1 257 ? 6.317 18.551 -32.661 1 28.33 257 PRO B N 1
ATOM 3980 C CA . PRO B 1 257 ? 7.504 18.486 -31.805 1 28.33 257 PRO B CA 1
ATOM 3981 C C . PRO B 1 257 ? 7.193 17.961 -30.405 1 28.33 257 PRO B C 1
ATOM 3983 O O . PRO B 1 257 ? 6.114 18.222 -29.869 1 28.33 257 PRO B O 1
ATOM 3986 N N . ALA B 1 258 ? 7.784 16.851 -29.98 1 32.71 258 ALA B N 1
ATOM 3987 C CA . ALA B 1 258 ? 7.895 15.931 -28.851 1 32.71 258 ALA B CA 1
ATOM 3988 C C . ALA B 1 258 ? 8.037 16.691 -27.536 1 32.71 258 ALA B C 1
ATOM 3990 O O . ALA B 1 258 ? 9.11 17.214 -27.226 1 32.71 258 ALA B O 1
ATOM 3991 N N . SER B 1 259 ? 7.032 17.508 -27.142 1 28.8 259 SER B N 1
ATOM 3992 C CA . SER B 1 259 ? 7.092 18.479 -26.054 1 28.8 259 SER B CA 1
ATOM 3993 C C . SER B 1 259 ? 7.53 17.82 -24.75 1 28.8 259 SER B C 1
ATOM 3995 O O . SER B 1 259 ? 7.409 16.604 -24.591 1 28.8 259 SER B O 1
ATOM 3997 N N . MET B 1 260 ? 8.103 18.572 -23.745 1 29.03 260 MET B N 1
ATOM 3998 C CA . MET B 1 260 ? 8.724 18.438 -22.43 1 29.03 260 MET B CA 1
ATOM 3999 C C . MET B 1 260 ? 7.937 17.469 -21.553 1 29.03 260 MET B C 1
ATOM 4001 O O . MET B 1 260 ? 8.313 17.217 -20.408 1 29.03 260 MET B O 1
ATOM 4005 N N . HIS B 1 261 ? 6.874 17.033 -22.026 1 31.84 261 HIS B N 1
ATOM 4006 C CA . HIS B 1 261 ? 5.911 16.176 -21.344 1 31.84 261 HIS B CA 1
ATOM 4007 C C . HIS B 1 261 ? 6.417 14.74 -21.254 1 31.84 261 HIS B C 1
ATOM 4009 O O . HIS B 1 261 ? 5.901 13.943 -20.467 1 31.84 261 HIS B O 1
ATOM 4015 N N . ASP B 1 262 ? 7.362 14.406 -22.06 1 33.06 262 ASP B N 1
ATOM 4016 C CA . ASP B 1 262 ? 7.855 13.038 -22.197 1 33.06 262 ASP B CA 1
ATOM 4017 C C . ASP B 1 262 ? 8.737 12.651 -21.012 1 33.06 262 ASP B C 1
ATOM 4019 O O . ASP B 1 262 ? 8.691 11.512 -20.543 1 33.06 262 ASP B O 1
ATOM 4023 N N . ALA B 1 263 ? 9.537 13.568 -20.542 1 33.9 263 ALA B N 1
ATOM 4024 C CA . ALA B 1 263 ? 10.5 13.272 -19.485 1 33.9 263 ALA B CA 1
ATOM 4025 C C . ALA B 1 263 ? 9.794 12.994 -18.161 1 33.9 263 ALA B C 1
ATOM 4027 O O . ALA B 1 263 ? 10.218 12.126 -17.394 1 33.9 263 ALA B O 1
ATOM 4028 N N . ALA B 1 264 ? 8.664 13.558 -17.873 1 33.27 264 ALA B N 1
ATOM 4029 C CA . ALA B 1 264 ? 7.944 13.433 -16.607 1 33.27 264 ALA B CA 1
ATOM 4030 C C . ALA B 1 264 ? 7.27 12.069 -16.492 1 33.27 264 ALA B C 1
ATOM 4032 O O . ALA B 1 264 ? 7.313 11.435 -15.436 1 33.27 264 ALA B O 1
ATOM 4033 N N . VAL B 1 265 ? 6.861 11.517 -17.591 1 33.34 265 VAL B N 1
ATOM 4034 C CA . VAL B 1 265 ? 6.26 10.188 -17.632 1 33.34 265 VAL B CA 1
ATOM 4035 C C . VAL B 1 265 ? 7.326 9.129 -17.36 1 33.34 265 VAL B C 1
ATOM 4037 O O . VAL B 1 265 ? 7.105 8.204 -16.574 1 33.34 265 VAL B O 1
ATOM 4040 N N . ALA B 1 266 ? 8.499 9.322 -17.798 1 35.89 266 ALA B N 1
ATOM 4041 C CA . ALA B 1 266 ? 9.607 8.4 -17.56 1 35.89 266 ALA B CA 1
ATOM 4042 C C . ALA B 1 266 ? 10.004 8.389 -16.086 1 35.89 266 ALA B C 1
ATOM 4044 O O . ALA B 1 266 ? 10.279 7.329 -15.519 1 35.89 266 ALA B O 1
ATOM 4045 N N . ALA B 1 267 ? 10.002 9.463 -15.392 1 36.56 267 ALA B N 1
ATOM 4046 C CA . ALA B 1 267 ? 10.382 9.519 -13.982 1 36.56 267 ALA B CA 1
ATOM 4047 C C . ALA B 1 267 ? 9.305 8.896 -13.099 1 36.56 267 ALA B C 1
ATOM 4049 O O . ALA B 1 267 ? 9.615 8.186 -12.139 1 36.56 267 ALA B O 1
ATOM 4050 N N . GLU B 1 268 ? 8.057 9.011 -13.414 1 35.52 268 GLU B N 1
ATOM 4051 C CA . GLU B 1 268 ? 6.964 8.395 -12.667 1 35.52 268 GLU B CA 1
ATOM 4052 C C . GLU B 1 268 ? 7.004 6.874 -12.785 1 35.52 268 GLU B C 1
ATOM 4054 O O . GLU B 1 268 ? 6.809 6.164 -11.796 1 35.52 268 GLU B O 1
ATOM 4059 N N . VAL B 1 269 ? 7.281 6.411 -13.896 1 37.76 269 VAL B N 1
ATOM 4060 C CA . VAL B 1 269 ? 7.546 4.989 -14.084 1 37.76 269 VAL B CA 1
ATOM 4061 C C . VAL B 1 269 ? 8.768 4.579 -13.264 1 37.76 269 VAL B C 1
ATOM 4063 O O . VAL B 1 269 ? 8.759 3.537 -12.604 1 37.76 269 VAL B O 1
ATOM 4066 N N . ARG B 1 270 ? 9.732 5.41 -13.223 1 41.03 270 ARG B N 1
ATOM 4067 C CA . ARG B 1 270 ? 10.912 5.106 -12.42 1 41.03 270 ARG B CA 1
ATOM 4068 C C . ARG B 1 270 ? 10.575 5.098 -10.933 1 41.03 270 ARG B C 1
ATOM 4070 O O . ARG B 1 270 ? 11.032 4.225 -10.192 1 41.03 270 ARG B O 1
ATOM 4077 N N . ASN B 1 271 ? 9.825 6.033 -10.456 1 38.69 271 ASN B N 1
ATOM 4078 C CA . ASN B 1 271 ? 9.433 6.101 -9.052 1 38.69 271 ASN B CA 1
ATOM 4079 C C . ASN B 1 271 ? 8.484 4.966 -8.679 1 38.69 271 ASN B C 1
ATOM 4081 O O . ASN B 1 271 ? 8.595 4.389 -7.596 1 38.69 271 ASN B O 1
ATOM 4085 N N . LEU B 1 272 ? 7.546 4.72 -9.463 1 38.1 272 LEU B N 1
ATOM 4086 C CA . LEU B 1 272 ? 6.764 3.503 -9.271 1 38.1 272 LEU B CA 1
ATOM 4087 C C . LEU B 1 272 ? 7.659 2.269 -9.313 1 38.1 272 LEU B C 1
ATOM 4089 O O . LEU B 1 272 ? 7.524 1.371 -8.479 1 38.1 272 LEU B O 1
ATOM 4093 N N . LEU B 1 273 ? 8.534 2.334 -10.269 1 39.17 273 LEU B N 1
ATOM 4094 C CA . LEU B 1 273 ? 9.539 1.28 -10.346 1 39.17 273 LEU B CA 1
ATOM 4095 C C . LEU B 1 273 ? 10.464 1.321 -9.134 1 39.17 273 LEU B C 1
ATOM 4097 O O . LEU B 1 273 ? 10.853 0.275 -8.609 1 39.17 273 LEU B O 1
ATOM 4101 N N . ASN B 1 274 ? 10.89 2.488 -8.799 1 39.18 274 ASN B N 1
ATOM 4102 C CA . ASN B 1 274 ? 11.711 2.592 -7.597 1 39.18 274 ASN B CA 1
ATOM 4103 C C . ASN B 1 274 ? 10.938 2.167 -6.352 1 39.18 274 ASN B C 1
ATOM 4105 O O . ASN B 1 274 ? 11.506 1.565 -5.439 1 39.18 274 ASN B O 1
ATOM 4109 N N . PHE B 1 275 ? 9.753 2.651 -6.207 1 35.9 275 PHE B N 1
ATOM 4110 C CA . PHE B 1 275 ? 8.926 2.157 -5.113 1 35.9 275 PHE B CA 1
ATOM 4111 C C . PHE B 1 275 ? 8.749 0.646 -5.207 1 35.9 275 PHE B C 1
ATOM 4113 O O . PHE B 1 275 ? 8.8 -0.054 -4.193 1 35.9 275 PHE B O 1
ATOM 4120 N N . ALA B 1 276 ? 8.562 0.175 -6.314 1 34.9 276 ALA B N 1
ATOM 4121 C CA . ALA B 1 276 ? 8.509 -1.268 -6.53 1 34.9 276 ALA B CA 1
ATOM 4122 C C . ALA B 1 276 ? 9.867 -1.913 -6.265 1 34.9 276 ALA B C 1
ATOM 4124 O O . ALA B 1 276 ? 9.94 -3.071 -5.848 1 34.9 276 ALA B O 1
ATOM 4125 N N . LYS B 1 277 ? 11.039 -1.274 -6.556 1 35.63 277 LYS B N 1
ATOM 4126 C CA . LYS B 1 277 ? 12.389 -1.748 -6.268 1 35.63 277 LYS B CA 1
ATOM 4127 C C . LYS B 1 277 ? 12.664 -1.742 -4.767 1 35.63 277 LYS B C 1
ATOM 4129 O O . LYS B 1 277 ? 13.556 -2.447 -4.291 1 35.63 277 LYS B O 1
ATOM 4134 N N . THR B 1 278 ? 12.221 -0.709 -4.089 1 31.92 278 THR B N 1
ATOM 4135 C CA . THR B 1 278 ? 12.56 -0.664 -2.671 1 31.92 278 THR B CA 1
ATOM 4136 C C . THR B 1 278 ? 11.688 -1.632 -1.876 1 31.92 278 THR B C 1
ATOM 4138 O O . THR B 1 278 ? 11.886 -1.809 -0.672 1 31.92 278 THR B O 1
ATOM 4141 N N . ILE B 1 279 ? 10.673 -1.971 -2.402 1 28.17 279 ILE B N 1
ATOM 4142 C CA . ILE B 1 279 ? 10.045 -3.068 -1.674 1 28.17 279 ILE B CA 1
ATOM 4143 C C . ILE B 1 279 ? 10.676 -4.394 -2.095 1 28.17 279 ILE B C 1
ATOM 4145 O O . ILE B 1 279 ? 10.92 -4.623 -3.282 1 28.17 279 ILE B O 1
#

Organism: Cereibacter sphaeroides (strain ATCC 17023 / DSM 158 / JCM 6121 / CCUG 31486 / LMG 2827 / NBRC 12203 / NCIMB 8253 / ATH 2.4.1.) (NCBI:txid272943)

Secondary structure (DSSP, 8-state):
--SS-PPPPP--PPTT-B----HHHHHH--TT-EE-S---TTEEEE-S-BS--TTS-SB-HHHHHHHHHHH-SS-EEEEEEE--B-HHHHHHHHHHHHT-SS-EEEEEEEEEETHHHHHHTT-SEEEE-TT-EEEE----EEEEE-HHHHHHHHHHHHHHHHHHHHHHHHHH---HHHHHHHHHT-EEEEHHHHHHTTS-SEEPPGGGEE-GGGSGGGHHHHHHHHHHHHHHHTT--HHHHHHHHHHHHT--SSSS---THHHHHHHHHHHHHHHHHH-/--SS-PPPPP--PPTT-B----HHHHHH--TT-EE-S---TTEEEE-S-BS--TTS-SB-HHHHHHHHHHH-SS-EEEEEEE--B-HHHHHHHHHHHHT-SS-EEEEEEEEEETHHHHHHTT-SEEEE-TT-EEEE----EEEEE-HHHHHHHHHHHHHHHHHHHHHHHHHH---HHHHHHHHHT-EEEEHHHHHHTTS-SEEPPGGGEE-GGGSGGGHHHHHHHHHHHHHHHTT--HHHHHHHHHHHHT--SSSS---THHHHHHHHHHHHHHHHHH-